Protein 4ONI (pdb70)

Organism: Homo sapiens (NCBI:txid9606)

Sequence (509 aa):
ASSIPHLILELLKCEPDEPQVQAKIMAYLQQEQANRSKHEKLSTFGLMCKMADQTLFSIVEWARSSIFFRELKVDDQMKLLQNCWSELLILDHIIYRQVVHGKEGSIFLVTGQQVDYSIIASQAGATLNNNLMSSHAQELLVAKLRSLLQFDQREFVVCLKFLVLFSLDVKNLENFQLVEGVQEQVNAALLDYTMMCCNYPQQTEKFGQLLLLRLPEIRAIISMMQAEEEYLYYKHLNGDVPYNNLLIEMLHAKGAASRPAILYALLSSSSIPHLILELLKCEPDEPQVQAKIMAYLQQEQANRSKHEKLSTFGLMCKMMADQTLFSIVEWARSSIFFRELKVDDDQMKLLQNCWSELLIILDHIYRQVVHGKEGSIFLVTGQQVDYSIIASSQAGATLNNLMSHHAQELVAKLRSSLQQFDQREFVCLKFLVLFSLDVKNLENFQLVEGVQEQVNAALLDDYTMCCNYPQQTEKFGQQLLLRLPEIRAISSMMQAEEYLLYYKHLNGDVPYNNLLIEMLHAKRAPAILYALLSS

Radius of gyration: 27.37 Å; Cα contacts (8 Å, |Δi|>4): 544; chains: 4; bounding box: 70×50×74 Å

Nearest PDB structures (foldseek):
  4dos-assembly1_A  TM=9.865E-01  e=2.321E-31  Homo sapiens
  6oqx-assembly1_A  TM=9.767E-01  e=6.846E-31  Homo sapiens
  5l11-assembly1_A  TM=9.770E-01  e=1.204E-30  Homo sapiens
  3plz-assembly2_B  TM=9.689E-01  e=1.323E-30  Homo sapiens
  1yok-assembly1_A  TM=9.776E-01  e=9.995E-30  Homo sapiens

GO terms:
  GO:0005515 protein binding (F, IPI)
  GO:1990837 sequence-specific double-stranded DNA binding (F, IDA)
  GO:0004879 nuclear receptor activity (F, IDA)
  GO:0005543 phospholipid binding (F, IDA)
  GO:0005634 nucleus (C, IDA)
  GO:0003677 DNA binding (F, IDA)
  GO:0003700 DNA-binding transcription factor activity (F, IDA)
  GO:0045944 positive regulation of transcription by RNA polymerase II (P, IDA)
  GO:0006338 chromatin remodeling (P, IDA)
  GO:0006355 regulation of DNA-templated transcription (P, IDA)
  GO:0008206 bile acid metabolic process (P, IDA)
  GO:0005694 chromosome (C, EXP)
  GO:0000981 DNA-binding transcription factor activity, RNA polymerase II-specific (F, TAS)
  GO:0005654 nucleoplasm (C, TAS)
  GO:0005737 cytoplasm (C, IDA)
  GO:0000976 transcription cis-regulatory region binding (F, IDA)
  GO:0045070 positive regulation of viral genome replication (P, IDA)
  GO:0045893 positive regulation of DNA-templated transcription (P, IDA)
  GO:0043565 sequence-specific DNA binding (F, IDA)
  GO:0004879 nuclear receptor activity (F, TAS)

CATH classification: 1.10.565.10

Secondary structure (DSSP, 8-state):
--EEHHHHHHHTT---HHHHHHHHHHHHHHHHHTS-TTTPPPHHHHHHHHHHHHHHHHHHHHHHSTTGGGS-HHHHHHHHHHHHHHHHHHHHHHHHHHH--TTEEE-TTS-EEEHHHHHHHS-HHHHHHHHHHHHHHHHHHHHT--HHHHHHHHHHHHS-TT--S-S-HHHHHHHHHHHHHHHHHHHHHH-TTSTTHHHHHHTTHHHHHHHHHHHHHHHHHHHHTT-S--SSHHHHHHHH-/---HHHHHHHTTPPPHHHHHHHHHHHHHHHHHTS-TTSPPPHHHHHHHHHHHHHHHHHHHHHT-HHHHTS-HHHHHHHHHHHHHHHHHHHHHHHHHHH--TTEEE-TTS-EEEHHHHHHHS-HHHHHHHHHHHHHHHHHHHHT--HHHHHHHHHHHHS-TT--S-TTHHHHHHHHHHHHHHHHHHHHHH-TTSTTHHHHHHTHHHHHHHHHHHHHHHHHHHHHTT-S--SSHHHHHHT-EE-/-GGGS-HHHHHHHH--/-HHHHHHHH-

Structure (mmCIF, N/CA/C/O backbone):
data_4ONI
#
_entry.id   4ONI
#
_cell.length_a   63.867
_cell.length_b   59.856
_cell.length_c   73.940
_cell.angle_alpha   90.000
_cell.angle_beta   93.860
_cell.angle_gamma   90.000
#
_symmetry.space_group_name_H-M   'P 1 21 1'
#
loop_
_entity.id
_entity.type
_entity.pdbx_description
1 polymer 'Nuclear receptor subfamily 5 group A member 2'
2 polymer 'Nuclear receptor subfamily 0 group B member 2'
3 non-polymer L-ALPHA-PHOSPHATIDYL-BETA-OLEOYL-GAMMA-PALMITOYL-PHOSPHATIDYLETHANOLAMINE
4 non-polymer GLYCEROL
5 non-polymer '(2S)-3-{[{[(2S)-2,3-DIHYDROXYPROPYL]OXY}(HYDROXY)PHOSPHORYL]OXY}-2-[(6E)-HEXADEC-6-ENOYLOXY]PROPYL (8E)-OCTADEC-8-ENOATE'
6 non-polymer 'TETRAETHYLENE GLYCOL'
7 water water
#
loop_
_atom_site.group_PDB
_atom_site.id
_atom_site.type_symbol
_atom_site.label_atom_id
_atom_site.label_alt_id
_atom_site.label_comp_id
_atom_site.label_asym_id
_atom_site.label_entity_id
_atom_site.label_seq_id
_atom_site.pdbx_PDB_ins_code
_atom_site.Cartn_x
_atom_site.Cartn_y
_atom_site.Cartn_z
_atom_site.occupancy
_atom_site.B_iso_or_equiv
_atom_site.auth_seq_id
_atom_site.auth_comp_id
_atom_site.auth_asym_id
_atom_site.auth_atom_id
_atom_site.pdbx_PDB_model_num
ATOM 1 N N . ALA A 1 11 ? -0.068 -6.127 31.368 1.00 27.97 299 ALA A N 1
ATOM 2 C CA . ALA A 1 11 ? 1.054 -6.942 31.978 1.00 25.05 299 ALA A CA 1
ATOM 3 C C . ALA A 1 11 ? 0.896 -7.002 33.482 1.00 23.91 299 ALA A C 1
ATOM 4 O O . ALA A 1 11 ? 0.688 -5.905 34.109 1.00 23.09 299 ALA A O 1
ATOM 6 N N A SER A 1 12 ? 0.880 -8.220 34.065 0.50 20.36 300 SER A N 1
ATOM 7 N N B SER A 1 12 ? 1.000 -8.240 34.033 0.50 20.33 300 SER A N 1
ATOM 8 C CA A SER A 1 12 ? 1.164 -8.353 35.483 0.50 17.17 300 SER A CA 1
ATOM 9 C CA B SER A 1 12 ? 1.218 -8.538 35.458 0.50 16.96 300 SER A CA 1
ATOM 10 C C A SER A 1 12 ? 2.671 -8.123 35.620 0.50 15.37 300 SER A C 1
ATOM 11 C C B SER A 1 12 ? 2.714 -8.394 35.862 0.50 14.94 300 SER A C 1
ATOM 12 O O A SER A 1 12 ? 3.454 -8.576 34.781 0.50 14.23 300 SER A O 1
ATOM 13 O O B SER A 1 12 ? 3.537 -9.281 35.533 0.50 12.67 300 SER A O 1
A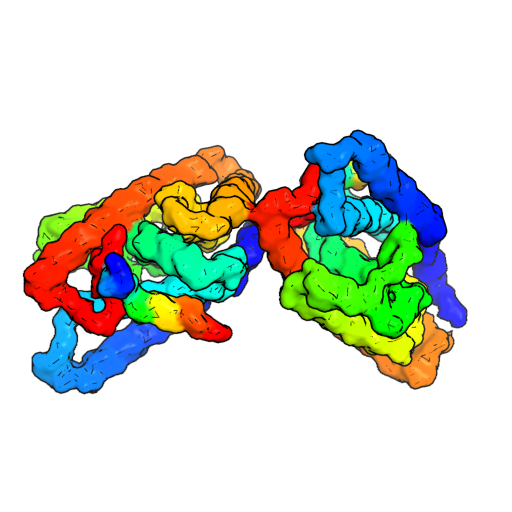TOM 18 N N . ILE A 1 13 ? 3.054 -7.344 36.615 1.00 13.07 301 ILE A N 1
ATOM 19 C CA . ILE A 1 13 ? 4.450 -6.991 36.822 1.00 11.88 301 ILE A CA 1
ATOM 20 C C . ILE A 1 13 ? 4.902 -7.237 38.271 1.00 11.23 301 ILE A C 1
ATOM 21 O O . ILE A 1 13 ? 4.377 -6.610 39.212 1.00 9.40 301 ILE A O 1
ATOM 26 N N . PRO A 1 14 ? 5.974 -8.073 38.467 1.00 10.06 302 PRO A N 1
ATOM 27 C CA . PRO A 1 14 ? 6.554 -8.189 39.763 1.00 9.94 302 PRO A CA 1
ATOM 28 C C . PRO A 1 14 ? 6.868 -6.850 40.351 1.00 9.73 302 PRO A C 1
ATOM 29 O O . PRO A 1 14 ? 7.356 -5.933 39.663 1.00 10.13 302 PRO A O 1
ATOM 33 N N . HIS A 1 15 ? 6.625 -6.692 41.646 1.00 8.73 303 HIS A N 1
ATOM 34 C CA . HIS A 1 15 ? 6.887 -5.467 42.257 1.00 9.52 303 HIS A CA 1
ATOM 35 C C . HIS A 1 15 ? 8.369 -5.010 42.162 1.00 8.57 303 HIS A C 1
ATOM 36 O O . HIS A 1 15 ? 8.625 -3.828 42.069 1.00 7.90 303 HIS A O 1
ATOM 43 N N . LEU A 1 16 ? 9.290 -5.954 42.224 1.00 8.32 304 LEU A N 1
ATOM 44 C CA . LEU A 1 16 ? 10.698 -5.608 41.999 1.00 8.83 304 LEU A CA 1
ATOM 45 C C . LEU A 1 16 ? 10.912 -4.913 40.665 1.00 8.66 304 LEU A C 1
ATOM 46 O O . LEU A 1 16 ? 11.681 -3.933 40.572 1.00 9.49 304 LEU A O 1
ATOM 51 N N . ILE A 1 17 ? 10.255 -5.395 39.589 1.00 8.41 305 ILE A N 1
ATOM 52 C CA . ILE A 1 17 ? 10.423 -4.808 38.296 1.00 9.07 305 ILE A CA 1
ATOM 53 C C . ILE A 1 17 ? 9.799 -3.425 38.237 1.00 10.09 305 ILE A C 1
ATOM 54 O O . ILE A 1 17 ? 10.331 -2.477 37.600 1.00 9.00 305 ILE A O 1
ATOM 59 N N . LEU A 1 18 ? 8.668 -3.230 38.910 1.00 9.95 306 LEU A N 1
ATOM 60 C CA . LEU A 1 18 ? 8.191 -1.880 39.087 1.00 10.80 306 LEU A CA 1
ATOM 61 C C . LEU A 1 18 ? 9.198 -0.919 39.728 1.00 11.10 306 LEU A C 1
ATOM 62 O O . LEU A 1 18 ? 9.279 0.282 39.307 1.00 11.49 306 LEU A O 1
ATOM 67 N N . GLU A 1 19 ? 9.968 -1.354 40.704 1.00 11.11 307 GLU A N 1
ATOM 68 C CA . GLU A 1 19 ? 11.025 -0.574 41.316 1.00 12.26 307 GLU A CA 1
ATOM 69 C C . GLU A 1 19 ? 12.121 -0.257 40.256 1.00 11.23 307 GLU A C 1
ATOM 70 O O . GLU A 1 19 ? 12.591 0.863 40.157 1.00 12.01 307 GLU A O 1
ATOM 76 N N . LEU A 1 20 ? 12.475 -1.264 39.483 1.00 10.41 308 LEU A N 1
ATOM 77 C CA . LEU A 1 20 ? 13.480 -1.065 38.456 1.00 10.92 308 LEU A CA 1
ATOM 78 C C . LEU A 1 20 ? 13.025 -0.074 37.438 1.00 10.51 308 LEU A C 1
ATOM 79 O O . LEU A 1 20 ? 13.836 0.660 36.929 1.00 12.90 308 LEU A O 1
ATOM 84 N N . LEU A 1 21 ? 11.741 -0.024 37.106 1.00 9.87 309 LEU A N 1
ATOM 85 C CA . LEU A 1 21 ? 11.260 0.780 36.025 1.00 11.88 309 LEU A CA 1
ATOM 86 C C . LEU A 1 21 ? 11.243 2.279 36.381 1.00 14.21 309 LEU A C 1
ATOM 87 O O . LEU A 1 21 ? 11.140 3.130 35.513 1.00 13.45 309 LEU A O 1
ATOM 92 N N . LYS A 1 22 ? 11.279 2.568 37.681 1.00 17.99 310 LYS A N 1
ATOM 93 C CA . LYS A 1 22 ? 11.119 3.945 38.198 1.00 19.46 310 LYS A CA 1
ATOM 94 C C . LYS A 1 22 ? 12.163 4.884 37.736 1.00 20.77 310 LYS A C 1
ATOM 95 O O . LYS A 1 22 ? 11.905 6.093 37.779 1.00 17.07 310 LYS A O 1
ATOM 101 N N . CYS A 1 23 ? 13.371 4.424 37.364 1.00 22.99 311 CYS A N 1
ATOM 102 C CA . CYS A 1 23 ? 14.327 5.375 36.725 1.00 25.42 311 CYS A CA 1
ATOM 103 C C . CYS A 1 23 ? 14.472 5.336 35.262 1.00 25.85 311 CYS A C 1
ATOM 104 O O . CYS A 1 23 ? 15.484 5.811 34.739 1.00 26.43 311 CYS A O 1
ATOM 107 N N . GLU A 1 24 ? 13.488 4.820 34.567 1.00 17.87 312 GLU A N 1
ATOM 108 C CA . GLU A 1 24 ? 13.525 4.902 33.144 1.00 16.90 312 GLU A CA 1
ATOM 109 C C . GLU A 1 24 ? 13.240 6.351 32.703 1.00 20.51 312 GLU A C 1
ATOM 110 O O . GLU A 1 24 ? 12.340 6.976 33.252 1.00 18.89 312 GLU A O 1
ATOM 116 N N . PRO A 1 25 ? 13.943 6.835 31.665 1.00 23.41 313 PRO A N 1
ATOM 117 C CA . PRO A 1 25 ? 13.689 8.164 31.082 1.00 24.46 313 PRO A CA 1
ATOM 118 C C . PRO A 1 25 ? 12.490 8.193 30.145 1.00 25.96 313 PRO A C 1
ATOM 119 O O . PRO A 1 25 ? 12.038 7.161 29.693 1.00 27.84 313 PRO A O 1
ATOM 123 N N . ASP A 1 26 ? 12.020 9.369 29.799 1.00 20.81 314 ASP A N 1
ATOM 124 C CA . ASP A 1 26 ? 11.037 9.543 28.725 1.00 20.68 314 ASP A CA 1
ATOM 125 C C . ASP A 1 26 ? 11.946 9.475 27.527 1.00 20.48 314 ASP A C 1
ATOM 126 O O . ASP A 1 26 ? 12.735 10.411 27.252 1.00 18.05 314 ASP A O 1
ATOM 131 N N . GLU A 1 27 ? 11.838 8.354 26.789 1.00 19.77 315 GLU A N 1
ATOM 132 C CA . GLU A 1 27 ? 12.719 8.085 25.663 1.00 18.21 315 GLU A CA 1
ATOM 133 C C . GLU A 1 27 ? 12.661 9.109 24.547 1.00 16.35 315 GLU A C 1
ATOM 134 O O . GLU A 1 27 ? 13.699 9.523 24.072 1.00 14.61 315 GLU A O 1
ATOM 140 N N . PRO A 1 28 ? 11.463 9.473 24.063 1.00 16.16 316 PRO A N 1
ATOM 141 C CA . PRO A 1 28 ? 11.475 10.466 23.026 1.00 15.84 316 PRO A CA 1
ATOM 142 C C . PRO A 1 28 ? 12.001 11.853 23.486 1.00 13.17 316 PRO A C 1
ATOM 143 O O . PRO A 1 28 ? 12.573 12.544 22.708 1.00 13.12 316 PRO A O 1
ATOM 147 N N . GLN A 1 29 ? 11.916 12.184 24.753 1.00 12.74 317 GLN A N 1
ATOM 148 C CA . GLN A 1 29 ? 12.454 13.448 25.263 1.00 12.29 317 GLN A CA 1
ATOM 149 C C . GLN A 1 29 ? 13.981 13.410 25.220 1.00 13.70 317 GLN A C 1
ATOM 150 O O . GLN A 1 29 ? 14.673 14.328 24.794 1.00 12.08 317 GLN A O 1
ATOM 156 N N 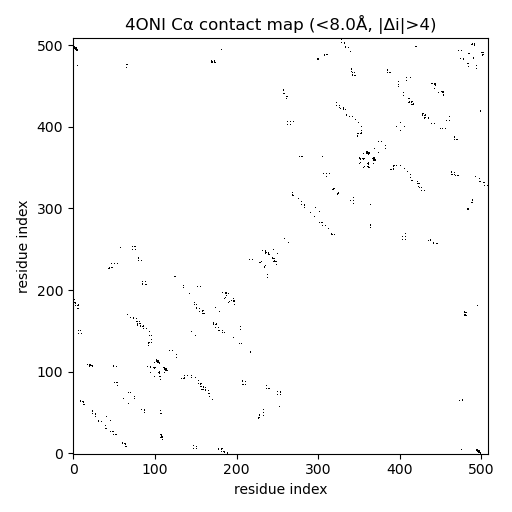. VAL A 1 30 ? 14.526 12.315 25.686 1.00 13.68 318 VAL A N 1
ATOM 157 C CA . VAL A 1 30 ? 15.973 12.141 25.614 1.00 14.98 318 VAL A CA 1
ATOM 158 C C . VAL A 1 30 ? 16.511 12.139 24.173 1.00 13.57 318 VAL A C 1
ATOM 159 O O . VAL A 1 30 ? 17.573 12.719 23.882 1.00 12.66 318 VAL A O 1
ATOM 163 N N . GLN A 1 31 ? 15.792 11.514 23.263 1.00 12.48 319 GLN A N 1
ATOM 164 C CA . GLN A 1 31 ? 16.182 11.522 21.864 1.00 12.57 319 GLN A CA 1
ATOM 165 C C . GLN A 1 31 ? 16.268 12.976 21.335 1.00 11.72 319 GLN A C 1
ATOM 166 O O . GLN A 1 31 ? 17.223 13.358 20.678 1.00 9.12 319 GLN A O 1
ATOM 172 N N . ALA A 1 32 ? 15.221 13.730 21.639 1.00 10.66 320 ALA A N 1
ATOM 173 C CA . ALA A 1 32 ? 15.159 15.117 21.233 1.00 11.16 320 ALA A CA 1
ATOM 174 C C . ALA A 1 32 ? 16.244 15.977 21.914 1.00 10.70 320 ALA A C 1
ATOM 175 O O . ALA A 1 32 ? 16.825 16.876 21.305 1.00 12.22 320 ALA A O 1
ATOM 177 N N . LYS A 1 33 ? 16.514 15.739 23.158 1.00 11.13 321 LYS A N 1
ATOM 178 C CA . LYS A 1 33 ? 17.569 16.500 23.853 1.00 12.26 321 LYS A CA 1
ATOM 179 C C . LYS A 1 33 ? 18.958 16.249 23.224 1.00 11.11 321 LYS A C 1
ATOM 180 O O . LYS A 1 33 ? 19.771 17.189 23.007 1.00 10.15 321 LYS A O 1
ATOM 186 N N . ILE A 1 34 ? 19.219 14.987 22.894 1.00 9.57 322 ILE A N 1
ATOM 187 C CA . ILE A 1 34 ? 20.471 14.670 22.242 1.00 10.15 322 ILE A CA 1
ATOM 188 C C . ILE A 1 34 ? 20.613 15.280 20.813 1.00 10.62 322 ILE A C 1
ATOM 189 O O . ILE A 1 34 ? 21.712 15.775 20.425 1.00 9.80 322 ILE A O 1
ATOM 194 N N . MET A 1 35 ? 19.529 15.262 20.049 1.00 9.94 323 MET A N 1
ATOM 195 C CA . MET A 1 35 ? 19.464 15.806 18.723 1.00 10.86 323 MET A CA 1
ATOM 196 C C . MET A 1 35 ? 19.711 17.304 18.864 1.00 10.84 323 MET A C 1
ATOM 197 O O . MET A 1 35 ? 20.525 17.858 18.112 1.00 9.98 323 MET A O 1
ATOM 202 N N . ALA A 1 36 ? 19.047 17.933 19.820 1.00 11.93 324 ALA A N 1
ATOM 203 C CA . ALA A 1 36 ? 19.209 19.409 20.043 1.00 13.63 324 ALA A CA 1
ATOM 204 C C . ALA A 1 36 ? 20.681 19.736 20.434 1.00 13.97 324 ALA A C 1
ATOM 205 O O . ALA A 1 36 ? 21.282 20.713 19.967 1.00 13.32 324 ALA A O 1
ATOM 207 N N . TYR A 1 37 ? 21.273 18.873 21.234 1.00 14.12 325 TYR A N 1
ATOM 208 C CA . TYR A 1 37 ? 22.683 19.018 21.627 1.00 15.38 325 TYR A CA 1
ATOM 209 C C . TYR A 1 37 ? 23.609 18.988 20.420 1.00 14.59 325 TYR A C 1
ATOM 210 O O . TYR A 1 37 ? 24.496 19.877 20.298 1.00 13.63 325 TYR A O 1
ATOM 219 N N . LEU A 1 38 ? 23.458 17.990 19.569 1.00 13.35 326 LEU A N 1
ATOM 220 C CA . LEU A 1 38 ? 24.291 17.858 18.398 1.00 14.38 326 LEU A CA 1
ATOM 221 C C . LEU A 1 38 ? 24.073 19.033 17.442 1.00 14.32 326 LEU A C 1
ATOM 222 O O . LEU A 1 38 ? 25.038 19.532 16.856 1.00 14.05 326 LEU A O 1
ATOM 227 N N . GLN A 1 39 ? 22.834 19.493 17.307 1.00 13.33 327 GLN A N 1
ATOM 228 C CA . GLN A 1 39 ? 22.558 20.642 16.437 1.00 15.38 327 GLN A CA 1
ATOM 229 C C . GLN A 1 39 ? 23.254 21.902 16.987 1.00 15.73 327 GLN A C 1
ATOM 230 O O . GLN A 1 39 ? 23.843 22.646 16.252 1.00 16.77 327 GLN A O 1
ATOM 236 N N . GLN A 1 40 ? 23.222 22.104 18.275 1.00 15.66 328 GLN A N 1
ATOM 237 C CA . GLN A 1 40 ? 23.922 23.225 18.956 1.00 18.73 328 GLN A CA 1
ATOM 238 C C . GLN A 1 40 ? 25.488 23.102 18.788 1.00 18.80 328 GLN A C 1
ATOM 239 O O . GLN A 1 40 ? 26.156 24.102 18.538 1.00 21.04 328 GLN A O 1
ATOM 245 N N . GLU A 1 41 ? 26.024 21.889 18.904 1.00 19.30 329 GLU A N 1
ATOM 246 C CA . GLU A 1 41 ? 27.455 21.644 18.663 1.00 21.03 329 GLU A CA 1
ATOM 247 C C . GLU A 1 41 ? 27.811 22.113 17.279 1.00 19.48 329 GLU A C 1
ATOM 248 O O . GLU A 1 41 ? 28.849 22.770 17.088 1.00 19.76 329 GLU A O 1
ATOM 254 N N . GLN A 1 42 ? 27.016 21.702 16.281 1.00 16.97 330 GLN A N 1
ATOM 255 C CA . GLN A 1 42 ? 27.335 22.079 14.907 1.00 19.23 330 GLN A CA 1
ATOM 256 C C . GLN A 1 42 ? 27.120 23.589 14.664 1.00 21.02 330 GLN A C 1
ATOM 257 O O . GLN A 1 42 ? 27.923 24.257 13.962 1.00 19.04 330 GLN A O 1
ATOM 263 N N . ALA A 1 43 ? 26.049 24.123 15.225 1.00 20.49 331 ALA A N 1
ATOM 264 C CA . ALA A 1 43 ? 25.877 25.568 15.149 1.00 22.62 331 ALA A CA 1
ATOM 265 C C . ALA A 1 43 ? 26.973 26.392 15.832 1.00 21.36 331 ALA A C 1
ATOM 266 O O . ALA A 1 43 ? 27.157 27.514 15.468 1.00 25.15 331 ALA A O 1
ATOM 268 N N . ASN A 1 44 ? 27.628 25.909 16.879 1.00 21.29 332 ASN A N 1
ATOM 269 C CA . ASN A 1 44 ? 28.675 26.661 17.513 1.00 22.64 332 ASN A CA 1
ATOM 270 C C . ASN A 1 44 ? 29.893 26.733 16.565 1.00 23.01 332 ASN A C 1
ATOM 271 O O . ASN A 1 44 ? 30.820 27.436 16.901 1.00 23.50 332 ASN A O 1
ATOM 276 N N . ARG A 1 45 ? 29.897 25.960 15.471 1.00 20.10 333 ARG A N 1
ATOM 277 C CA . ARG A 1 45 ? 31.096 25.741 14.646 1.00 20.78 333 ARG A CA 1
ATOM 278 C C . ARG A 1 45 ? 30.945 26.481 13.322 1.00 22.24 333 ARG A C 1
ATOM 279 O O . ARG A 1 45 ? 29.851 26.563 12.770 1.00 23.79 333 ARG A O 1
ATOM 287 N N . SER A 1 46 ? 32.022 27.101 12.850 1.00 22.83 334 SER A N 1
ATOM 288 C CA . SER A 1 46 ? 31.998 27.703 11.534 1.00 24.48 334 SER A CA 1
ATOM 289 C C . SER A 1 46 ? 31.815 26.662 10.436 1.00 28.95 334 SER A C 1
ATOM 290 O O . SER A 1 46 ? 32.032 25.417 10.583 1.00 26.54 334 SER A O 1
ATOM 293 N N . LYS A 1 47 ? 31.355 27.233 9.332 1.00 34.92 335 LYS A N 1
ATOM 294 C CA . LYS A 1 47 ? 31.058 26.580 8.086 1.00 38.88 335 LYS A CA 1
ATOM 295 C C . LYS A 1 47 ? 32.114 25.548 7.804 1.00 35.00 335 LYS A C 1
ATOM 296 O O . LYS A 1 47 ? 31.798 24.460 7.343 1.00 38.23 335 LYS A O 1
ATOM 302 N N . HIS A 1 48 ? 33.359 25.834 8.158 1.00 34.21 336 HIS A N 1
ATOM 303 C CA . HIS A 1 48 ? 34.445 24.947 7.807 1.00 36.36 336 HIS A CA 1
ATOM 304 C C . HIS A 1 48 ? 35.003 24.030 8.922 1.00 34.46 336 HIS A C 1
ATOM 305 O O . HIS A 1 48 ? 35.751 23.067 8.590 1.00 35.68 336 HIS A O 1
ATOM 312 N N . GLU A 1 49 ? 34.614 24.268 10.190 1.00 26.74 337 GLU A N 1
ATOM 313 C CA . GLU A 1 49 ? 35.097 23.509 11.383 1.00 25.63 337 GLU A CA 1
ATOM 314 C C . GLU A 1 49 ? 34.063 22.543 11.977 1.00 23.46 337 GLU A C 1
ATOM 315 O O . GLU A 1 49 ? 34.197 22.056 13.086 1.00 21.18 337 GLU A O 1
ATOM 321 N N . LYS A 1 50 ? 33.044 22.291 11.198 1.00 26.41 338 LYS A N 1
ATOM 322 C CA . LYS A 1 50 ? 31.957 21.428 11.556 1.00 27.30 338 LYS A CA 1
ATOM 323 C C . LYS A 1 50 ? 32.561 20.050 11.869 1.00 24.63 338 LYS A C 1
ATOM 324 O O . LYS A 1 50 ? 33.590 19.647 11.350 1.00 22.77 338 LYS A O 1
ATOM 330 N N . LEU A 1 51 ? 31.926 19.325 12.757 1.00 22.12 339 LEU A N 1
ATOM 331 C CA . LEU A 1 51 ? 32.421 17.989 12.999 1.00 21.03 339 LEU A CA 1
ATOM 332 C C . LEU A 1 51 ? 32.099 17.096 11.793 1.00 20.33 339 LEU A C 1
ATOM 333 O O . LEU A 1 51 ? 31.069 17.258 11.191 1.00 19.64 339 LEU A O 1
ATOM 338 N N . SER A 1 52 ? 32.959 16.122 11.551 1.00 19.03 340 SER A N 1
ATOM 339 C CA . SER A 1 52 ? 32.702 15.034 10.652 1.00 20.22 340 SER A CA 1
ATOM 340 C C . SER A 1 52 ? 31.547 14.169 11.096 1.00 19.74 340 SER A C 1
ATOM 341 O O . SER A 1 52 ? 31.131 14.200 12.261 1.00 17.81 340 SER A O 1
ATOM 344 N N . THR A 1 53 ? 31.049 13.367 10.164 1.00 19.57 341 THR A N 1
ATOM 345 C CA . THR A 1 53 ? 30.022 12.400 10.513 1.00 19.54 341 THR A CA 1
ATOM 346 C C . THR A 1 53 ? 30.496 11.512 11.646 1.00 17.09 341 THR A C 1
ATOM 347 O O . THR A 1 53 ? 29.753 11.300 12.613 1.00 15.08 341 THR A O 1
ATOM 351 N N . PHE A 1 54 ? 31.705 11.002 11.534 1.00 15.15 342 PHE A N 1
ATOM 352 C CA . PHE A 1 54 ? 32.198 10.055 12.507 1.00 15.84 342 PHE A CA 1
ATOM 353 C C . PHE A 1 54 ? 32.299 10.767 13.863 1.00 16.59 342 PHE A C 1
ATOM 354 O O . PHE A 1 54 ? 31.991 10.207 14.915 1.00 15.51 342 PHE A O 1
ATOM 362 N N . GLY A 1 55 ? 32.768 12.020 13.851 1.00 14.08 343 GLY A N 1
ATOM 363 C CA . GLY A 1 55 ? 32.926 12.763 15.138 1.00 14.45 343 GLY A CA 1
ATOM 364 C C . GLY A 1 55 ? 31.531 13.024 15.749 1.00 15.05 343 GLY A C 1
ATOM 365 O O . GLY A 1 55 ? 31.334 12.863 16.965 1.00 13.50 343 GLY A O 1
ATOM 366 N N . LEU A 1 56 ? 30.556 13.346 14.924 1.00 14.12 344 LEU A N 1
ATOM 367 C CA . LEU A 1 56 ? 29.207 13.599 15.405 1.00 14.88 344 LEU A CA 1
ATOM 368 C C . LEU A 1 56 ? 28.626 12.323 16.025 1.00 13.74 344 LEU A C 1
ATOM 369 O O . LEU A 1 56 ? 27.932 12.379 17.034 1.00 12.18 344 LEU A O 1
ATOM 374 N N . MET A 1 57 ? 28.869 11.199 15.384 1.00 13.82 345 MET A N 1
ATOM 375 C CA . MET A 1 57 ? 28.363 9.945 15.887 1.00 15.45 345 MET A CA 1
ATOM 376 C C . MET A 1 57 ? 29.044 9.586 17.212 1.00 14.24 345 MET A C 1
ATOM 377 O O . MET A 1 57 ? 28.397 9.030 18.107 1.00 13.06 345 MET A O 1
ATOM 382 N N . CYS A 1 58 ? 30.360 9.866 17.329 1.00 13.77 346 CYS A N 1
ATOM 383 C CA . CYS A 1 58 ? 30.995 9.740 18.635 1.00 14.11 346 CYS A CA 1
ATOM 384 C C . CYS A 1 58 ? 30.380 10.632 19.736 1.00 11.88 346 CYS A C 1
ATOM 385 O O . CYS A 1 58 ? 30.279 10.212 20.880 1.00 12.04 346 CYS A O 1
ATOM 388 N N . LYS A 1 59 ? 30.040 11.874 19.442 1.00 10.91 347 LYS A N 1
ATOM 389 C CA . LYS A 1 59 ? 29.482 12.753 20.468 1.00 11.87 347 LYS A CA 1
ATOM 390 C C . LYS A 1 59 ? 28.043 12.297 20.778 1.00 9.96 347 LYS A C 1
ATOM 391 O O . LYS A 1 59 ? 27.603 12.363 21.889 1.00 9.51 347 LYS A O 1
ATOM 397 N N . MET A 1 60 ? 27.385 11.699 19.840 1.00 10.13 348 MET A N 1
ATOM 398 C CA . MET A 1 60 ? 26.041 11.123 20.115 1.00 10.11 348 MET A CA 1
ATOM 399 C C . MET A 1 60 ? 26.167 9.965 21.094 1.00 9.89 348 MET A C 1
ATOM 400 O O . MET A 1 60 ? 25.399 9.872 22.085 1.00 8.20 348 MET A O 1
ATOM 405 N N . ALA A 1 61 ? 27.147 9.080 20.857 1.00 10.22 349 ALA A N 1
ATOM 406 C CA . ALA A 1 61 ? 27.411 7.954 21.808 1.00 10.98 349 ALA A CA 1
ATOM 407 C C . ALA A 1 61 ? 27.845 8.505 23.182 1.00 11.33 349 ALA A C 1
ATOM 408 O O . ALA A 1 61 ? 27.415 8.018 24.243 1.00 12.18 349 ALA A O 1
ATOM 410 N N . ASP A 1 62 ? 28.658 9.555 23.203 1.00 11.44 350 ASP A N 1
ATOM 411 C CA . ASP A 1 62 ? 29.053 10.244 24.429 1.00 11.22 350 ASP A CA 1
ATOM 412 C C . ASP A 1 62 ? 27.840 10.717 25.232 1.00 10.18 350 ASP A C 1
ATOM 413 O O . ASP A 1 62 ? 27.688 10.455 26.462 1.00 7.92 350 ASP A O 1
ATOM 418 N N . GLN A 1 63 ? 26.967 11.433 24.564 1.00 9.75 351 GLN A N 1
ATOM 419 C CA . GLN A 1 63 ? 25.751 11.916 25.229 1.00 10.23 351 GLN A CA 1
ATOM 420 C C . GLN A 1 63 ? 24.860 10.774 25.745 1.00 8.47 351 GLN A C 1
ATOM 421 O O . GLN A 1 63 ? 24.199 10.910 26.784 1.00 7.84 351 GLN A O 1
ATOM 427 N N . THR A 1 64 ? 24.773 9.722 24.983 1.00 8.26 352 THR A N 1
ATOM 428 C CA . THR A 1 64 ? 24.035 8.492 25.395 1.00 8.83 352 THR A CA 1
ATOM 429 C C . THR A 1 64 ? 24.657 7.959 26.671 1.00 9.07 352 THR A C 1
ATOM 430 O O . THR A 1 64 ? 23.983 7.606 27.603 1.00 9.22 352 THR A O 1
ATOM 434 N N . LEU A 1 65 ? 25.976 7.857 26.719 1.00 9.16 353 LEU A N 1
ATOM 435 C CA . LEU A 1 65 ? 26.662 7.393 27.917 1.00 9.66 353 LEU A CA 1
ATOM 436 C C . LEU A 1 65 ? 26.363 8.295 29.117 1.00 8.81 353 LEU A C 1
ATOM 437 O O . LEU A 1 65 ? 26.091 7.815 30.174 1.00 8.18 353 LEU A O 1
ATOM 442 N N . PHE A 1 66 ? 26.313 9.626 28.954 1.00 8.24 354 PHE A N 1
ATOM 443 C CA . PHE A 1 66 ? 25.917 10.484 30.049 1.00 8.81 354 PHE A CA 1
ATOM 444 C C . PHE A 1 66 ? 24.568 10.126 30.576 1.00 9.08 354 PHE A C 1
ATOM 445 O O . PHE A 1 66 ? 24.345 10.141 31.771 1.00 8.76 354 PHE A O 1
ATOM 453 N N . SER A 1 67 ? 23.668 9.841 29.673 1.00 9.34 355 SER A N 1
ATOM 454 C CA . SER A 1 67 ? 22.300 9.518 30.039 1.00 10.93 355 SER A CA 1
ATOM 455 C C . SER A 1 67 ? 22.250 8.158 30.765 1.00 10.07 355 SER A C 1
ATOM 456 O O . SER A 1 67 ? 21.502 7.997 31.754 1.00 9.64 355 SER A O 1
ATOM 459 N N . ILE A 1 68 ? 23.050 7.226 30.276 1.00 10.05 356 ILE A N 1
ATOM 460 C CA . ILE A 1 68 ? 23.245 5.940 31.024 1.00 10.55 356 ILE A CA 1
ATOM 461 C C . ILE A 1 68 ? 23.805 6.087 32.464 1.00 9.67 356 ILE A C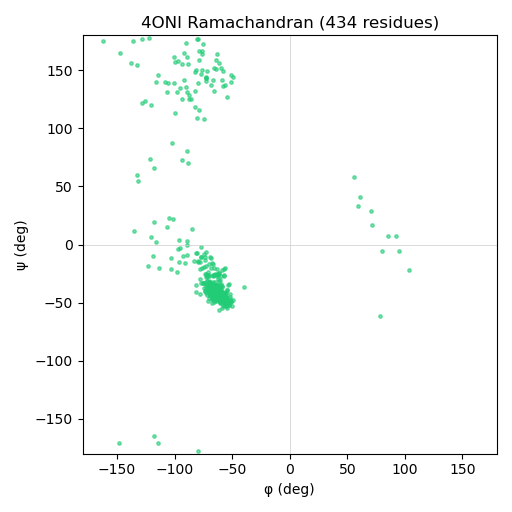 1
ATOM 462 O O . ILE A 1 68 ? 23.304 5.466 33.398 1.00 9.02 356 ILE A O 1
ATOM 467 N N . VAL A 1 69 ? 24.863 6.887 32.624 1.00 10.20 357 VAL A N 1
ATOM 468 C CA . VAL A 1 69 ? 25.408 7.155 33.914 1.00 10.60 357 VAL A CA 1
ATOM 469 C C . VAL A 1 69 ? 24.344 7.808 34.804 1.00 11.31 357 VAL A C 1
ATOM 470 O O . VAL A 1 69 ? 24.177 7.393 35.927 1.00 11.05 357 VAL A O 1
ATOM 474 N N . GLU A 1 70 ? 23.573 8.766 34.270 1.00 12.82 358 GLU A N 1
ATOM 475 C CA . GLU A 1 70 ? 22.500 9.402 35.076 1.00 16.43 358 GLU A CA 1
ATOM 476 C C . GLU A 1 70 ? 21.453 8.362 35.475 1.00 14.25 358 GLU A C 1
ATOM 477 O O . GLU A 1 70 ? 20.982 8.374 36.620 1.00 12.81 358 GLU A O 1
ATOM 483 N N . TRP A 1 71 ? 21.069 7.500 34.551 1.00 11.91 359 TRP A N 1
ATOM 484 C CA . TRP A 1 71 ? 20.216 6.371 34.893 1.00 11.30 359 TRP A CA 1
ATOM 485 C C . TRP A 1 71 ? 20.757 5.526 36.057 1.00 11.27 359 TRP A C 1
ATOM 486 O O . TRP A 1 71 ? 20.051 5.293 37.022 1.00 10.33 359 TRP A O 1
ATOM 497 N N . ALA A 1 72 ? 22.015 5.083 35.978 1.00 9.75 360 ALA A N 1
ATOM 498 C CA . ALA A 1 72 ? 22.557 4.148 36.971 1.00 9.86 360 ALA A CA 1
ATOM 499 C C . ALA A 1 72 ? 22.634 4.892 38.319 1.00 11.27 360 ALA A C 1
ATOM 500 O O . ALA A 1 72 ? 22.253 4.373 39.340 1.00 11.27 360 ALA A O 1
ATOM 502 N N . ARG A 1 73 ? 23.130 6.137 38.325 1.00 13.00 361 ARG A N 1
ATOM 503 C CA . ARG A 1 73 ? 23.453 6.804 39.616 1.00 14.47 361 ARG A CA 1
ATOM 504 C C . ARG A 1 73 ? 22.238 7.067 40.443 1.00 13.31 361 ARG A C 1
ATOM 505 O O . ARG A 1 73 ? 22.317 7.167 41.704 1.00 14.26 361 ARG A O 1
ATOM 513 N N . SER A 1 74 ? 21.116 7.192 39.781 1.00 13.47 362 SER A N 1
ATOM 514 C CA . SER A 1 74 ? 19.844 7.392 40.407 1.00 15.35 362 SER A CA 1
ATOM 515 C C . SER A 1 74 ? 19.026 6.141 40.698 1.00 14.11 362 SER A C 1
ATOM 516 O O . SER A 1 74 ? 17.984 6.217 41.332 1.00 13.85 362 SER A O 1
ATOM 519 N N . SER A 1 75 ? 19.455 5.004 40.179 1.00 12.33 363 SER A N 1
ATOM 520 C CA . SER A 1 75 ? 18.731 3.744 40.314 1.00 12.84 363 SER A CA 1
ATOM 521 C C . SER A 1 75 ? 18.791 3.170 41.676 1.00 12.03 363 SER A C 1
ATOM 522 O O . SER A 1 75 ? 19.828 3.250 42.368 1.00 11.08 363 SER A O 1
ATOM 525 N N . ILE A 1 76 ? 17.659 2.557 42.047 1.00 12.98 364 ILE A N 1
ATOM 526 C CA . ILE A 1 76 ? 17.585 1.727 43.228 1.00 12.59 364 ILE A CA 1
ATOM 527 C C . ILE A 1 76 ? 18.770 0.730 43.204 1.00 12.13 364 ILE A C 1
ATOM 528 O O . ILE A 1 76 ? 19.206 0.263 42.137 1.00 11.48 364 ILE A O 1
ATOM 533 N N . PHE A 1 77 ? 19.285 0.468 44.396 1.00 11.06 365 PHE A N 1
ATOM 534 C CA . PHE A 1 77 ? 20.399 -0.462 44.662 1.00 10.78 365 PHE A CA 1
ATOM 535 C C . PHE A 1 77 ? 21.736 0.178 44.315 1.00 9.87 365 PHE A C 1
ATOM 536 O O . PHE A 1 77 ? 22.580 0.329 45.180 1.00 9.35 365 PHE A O 1
ATOM 544 N N . PHE A 1 78 ? 21.921 0.537 43.058 1.00 10.10 366 PHE A N 1
ATOM 545 C CA . PHE A 1 78 ? 23.168 1.121 42.596 1.00 8.94 366 PHE A CA 1
ATOM 546 C C . PHE A 1 78 ? 23.522 2.364 43.424 1.00 9.79 366 PHE A C 1
ATOM 547 O O . PHE A 1 78 ? 24.665 2.567 43.833 1.00 8.31 366 PHE A O 1
ATOM 555 N N . ARG A 1 79 ? 22.517 3.161 43.723 1.00 11.75 367 ARG A N 1
ATOM 556 C CA . ARG A 1 79 ? 22.743 4.383 44.445 1.00 13.35 367 ARG A CA 1
ATOM 557 C C . ARG A 1 79 ? 23.175 4.188 45.897 1.00 13.33 367 ARG A C 1
ATOM 558 O O . ARG A 1 79 ? 23.606 5.175 46.528 1.00 14.67 367 ARG A O 1
ATOM 566 N N . GLU A 1 80 ? 23.077 2.971 46.448 1.00 12.75 368 GLU A N 1
ATOM 567 C CA . GLU A 1 80 ? 23.591 2.706 47.757 1.00 13.37 368 GLU A CA 1
ATOM 568 C C . GLU A 1 80 ? 25.077 2.256 47.757 1.00 13.11 368 GLU A C 1
ATOM 569 O O . GLU A 1 80 ? 25.652 2.112 48.805 1.00 12.96 368 GLU A O 1
ATOM 575 N N . LEU A 1 81 ? 25.651 1.996 46.632 1.00 10.56 369 LEU A N 1
ATOM 576 C CA . LEU A 1 81 ? 27.053 1.611 46.592 1.00 9.98 369 LEU A CA 1
ATOM 577 C C . LEU A 1 81 ? 27.968 2.828 46.802 1.00 10.48 369 LEU A C 1
ATOM 578 O O . LEU A 1 81 ? 27.634 3.915 46.341 1.00 8.87 369 LEU A O 1
ATOM 583 N N . LYS A 1 82 ? 29.143 2.607 47.391 1.00 10.84 370 LYS A N 1
ATOM 584 C CA . LYS A 1 82 ? 30.192 3.584 47.416 1.00 11.50 370 LYS A CA 1
ATOM 585 C C . LYS A 1 82 ? 30.611 3.954 46.014 1.00 10.65 370 LYS A C 1
ATOM 586 O O . LYS A 1 82 ? 30.559 3.097 45.100 1.00 7.73 370 LYS A O 1
ATOM 592 N N . VAL A 1 83 ? 31.116 5.198 45.861 1.00 9.24 371 VAL A N 1
ATOM 593 C CA . VAL A 1 83 ? 31.581 5.626 44.562 1.00 10.27 371 VAL A CA 1
ATOM 594 C C . VAL A 1 83 ? 32.561 4.650 43.934 1.00 9.52 371 VAL A C 1
ATOM 595 O O . VAL A 1 83 ? 32.470 4.371 42.727 1.00 8.45 371 VAL A O 1
ATOM 599 N N . ASP A 1 84 ? 33.495 4.114 44.707 1.00 9.93 372 ASP A N 1
ATOM 600 C CA . ASP A 1 84 ? 34.515 3.294 44.071 1.00 10.54 372 ASP A CA 1
ATOM 601 C C . ASP A 1 84 ? 33.929 1.964 43.578 1.00 10.59 372 ASP A C 1
ATOM 602 O O . ASP A 1 84 ? 34.401 1.440 42.561 1.00 10.48 372 ASP A O 1
ATOM 607 N N . ASP A 1 85 ? 32.874 1.489 44.213 1.00 10.07 373 ASP A N 1
ATOM 608 C CA . ASP A 1 85 ? 32.104 0.296 43.669 1.00 9.69 373 ASP A CA 1
ATOM 609 C C . ASP A 1 85 ? 31.335 0.657 42.376 1.00 7.95 373 ASP A C 1
ATOM 610 O O . ASP A 1 85 ? 31.311 -0.083 41.407 1.00 7.55 373 ASP A O 1
ATOM 615 N N . GLN A 1 86 ? 30.703 1.816 42.394 1.00 7.79 374 GLN A N 1
ATOM 616 C CA . GLN A 1 86 ? 30.008 2.356 41.181 1.00 8.07 374 GLN A CA 1
ATOM 617 C C . GLN A 1 86 ? 30.933 2.459 39.991 1.00 7.75 374 GLN A C 1
ATOM 618 O O . GLN A 1 86 ? 30.583 2.060 38.873 1.00 7.00 374 GLN A O 1
ATOM 624 N N . MET A 1 87 ? 32.127 2.983 40.230 1.00 7.68 375 MET A N 1
ATOM 625 C CA . MET A 1 87 ? 33.127 3.083 39.199 1.00 7.80 375 MET A CA 1
ATOM 626 C C . MET A 1 87 ? 33.518 1.690 38.605 1.00 7.91 375 MET A C 1
ATOM 627 O O . MET A 1 87 ? 33.561 1.496 37.368 1.00 8.28 375 MET A O 1
ATOM 632 N N . LYS A 1 88 ? 33.792 0.735 39.473 1.00 8.38 376 LYS A N 1
ATOM 633 C CA . LYS A 1 88 ? 34.147 -0.623 39.083 1.00 8.15 376 LYS A CA 1
ATOM 634 C C . LYS A 1 88 ? 33.058 -1.257 38.248 1.00 7.64 376 LYS A C 1
ATOM 635 O O . LYS A 1 88 ? 33.366 -1.855 37.180 1.00 7.06 376 LYS A O 1
ATOM 641 N N . LEU A 1 89 ? 31.801 -1.114 38.682 1.00 7.16 377 LEU A N 1
ATOM 642 C CA . LEU A 1 89 ? 30.676 -1.653 37.874 1.00 7.50 377 LEU A CA 1
ATOM 643 C C . LEU A 1 89 ? 30.518 -1.037 36.476 1.00 7.34 377 LEU A C 1
ATOM 644 O O . LEU A 1 89 ? 30.431 -1.745 35.485 1.00 6.87 377 LEU A O 1
ATOM 649 N N . LEU A 1 90 ? 30.607 0.287 36.385 1.00 7.02 378 LEU A N 1
ATOM 650 C CA . LEU A 1 90 ? 30.407 0.944 35.178 1.00 6.95 378 LEU A CA 1
ATOM 651 C C . LEU A 1 90 ? 31.580 0.774 34.269 1.00 7.05 378 LEU A C 1
ATOM 652 O O . LEU A 1 90 ? 31.411 0.709 33.097 1.00 6.47 378 LEU A O 1
ATOM 657 N N . GLN A 1 91 ? 32.800 0.690 34.805 1.00 8.37 379 GLN A N 1
ATOM 658 C CA . GLN A 1 91 ? 33.981 0.418 33.992 1.00 9.67 379 GLN A CA 1
ATOM 659 C C . GLN A 1 91 ? 33.886 -0.966 33.291 1.00 8.73 379 GLN A C 1
ATOM 660 O O . GLN A 1 91 ? 34.327 -1.105 32.164 1.00 7.80 379 GLN A O 1
ATOM 666 N N . ASN A 1 92 ? 33.220 -1.911 33.952 1.00 8.37 380 ASN A N 1
ATOM 667 C CA . ASN A 1 92 ? 33.018 -3.233 33.391 1.00 9.00 380 ASN A CA 1
ATOM 668 C C . ASN A 1 92 ? 31.965 -3.285 32.277 1.00 8.93 380 ASN A C 1
ATOM 669 O O . ASN A 1 92 ? 32.164 -3.997 31.303 1.00 10.05 380 ASN A O 1
ATOM 674 N N . CYS A 1 93 ? 30.869 -2.516 32.393 1.00 8.63 381 CYS A N 1
ATOM 675 C CA . CYS A 1 93 ? 29.703 -2.686 31.551 1.00 8.41 381 CYS A CA 1
ATOM 676 C C . CYS A 1 93 ? 29.354 -1.564 30.655 1.00 7.73 381 CYS A C 1
ATOM 677 O O . CYS A 1 93 ? 28.363 -1.660 29.959 1.00 8.68 381 CYS A O 1
ATOM 680 N N . TRP A 1 94 ? 30.135 -0.488 30.621 1.00 8.57 382 TRP A N 1
ATOM 681 C CA . TRP A 1 94 ? 29.690 0.702 29.890 1.00 7.82 382 TRP A CA 1
ATOM 682 C C . TRP A 1 94 ? 29.347 0.382 28.448 1.00 7.78 382 TRP A C 1
ATOM 683 O O . TRP A 1 94 ? 28.291 0.812 27.915 1.00 7.10 382 TRP A O 1
ATOM 694 N N . SER A 1 95 ? 30.180 -0.381 27.786 1.00 7.51 383 SER A N 1
ATOM 695 C CA . SER A 1 95 ? 29.918 -0.615 26.374 1.00 7.42 383 SER A CA 1
ATOM 696 C C . SER A 1 95 ? 28.798 -1.630 26.183 1.00 7.29 383 SER A C 1
ATOM 697 O O . SER A 1 95 ? 28.064 -1.556 25.218 1.00 7.30 383 SER A O 1
ATOM 700 N N . GLU A 1 96 ? 28.664 -2.621 27.094 1.00 7.86 384 GLU A N 1
ATOM 701 C CA . GLU A 1 96 ? 27.486 -3.486 27.026 1.00 7.99 384 GLU A CA 1
ATOM 702 C C . GLU A 1 96 ? 26.216 -2.714 27.199 1.00 7.62 384 GLU A C 1
ATOM 703 O O . GLU A 1 96 ? 25.226 -2.991 26.521 1.00 7.95 384 GLU A O 1
ATOM 709 N N . LEU A 1 97 ? 26.191 -1.719 28.074 1.00 7.29 385 LEU A N 1
ATOM 710 C CA . LEU A 1 97 ? 24.968 -0.959 28.252 1.00 7.28 385 LEU A CA 1
ATOM 711 C C . LEU A 1 97 ? 24.651 -0.070 27.031 1.00 7.59 385 LEU A C 1
ATOM 712 O O . LEU A 1 97 ? 23.510 0.137 26.731 1.00 7.52 385 LEU A O 1
ATOM 717 N N . LEU A 1 98 ? 25.661 0.479 26.385 1.00 7.67 386 LEU A N 1
ATOM 718 C CA . LEU A 1 98 ? 25.448 1.228 25.158 1.00 8.41 386 LEU A CA 1
ATOM 719 C C . LEU A 1 98 ? 24.925 0.335 24.056 1.00 7.70 386 LEU A C 1
ATOM 720 O O . LEU A 1 98 ? 24.061 0.754 23.368 1.00 8.55 386 LEU A O 1
ATOM 725 N N . ILE A 1 99 ? 25.422 -0.861 23.889 1.00 8.06 387 ILE A N 1
ATOM 726 C CA . ILE A 1 99 ? 24.878 -1.881 22.969 1.00 9.07 387 ILE A CA 1
ATOM 727 C C . ILE A 1 99 ? 23.431 -2.285 23.299 1.00 8.79 387 ILE A C 1
ATOM 728 O O . ILE A 1 99 ? 22.561 -2.317 22.414 1.00 8.99 387 ILE A O 1
ATOM 733 N N . LEU A 1 100 ? 23.147 -2.519 24.568 1.00 8.54 388 LEU A N 1
ATOM 734 C CA . LEU A 1 100 ? 21.851 -2.933 24.998 1.00 9.10 388 LEU A CA 1
ATOM 735 C C . LEU A 1 100 ? 20.823 -1.826 24.742 1.00 9.52 388 LEU A C 1
ATOM 736 O O . LEU A 1 100 ? 19.685 -2.084 24.228 1.00 8.98 388 LEU A O 1
ATOM 741 N N . ASP A 1 101 ? 21.202 -0.602 25.102 1.00 8.88 389 ASP A N 1
ATOM 742 C CA . ASP A 1 101 ? 20.410 0.581 24.817 1.00 10.24 389 ASP A CA 1
ATOM 743 C C . ASP A 1 101 ? 20.080 0.672 23.318 1.00 9.50 389 ASP A C 1
ATOM 744 O O . ASP A 1 101 ? 18.960 0.940 22.942 1.00 9.27 389 ASP A O 1
ATOM 749 N N . HIS A 1 102 ? 21.096 0.533 22.496 1.00 9.57 390 HIS A N 1
ATOM 750 C CA . HIS A 1 102 ? 20.951 0.505 21.058 1.00 9.44 390 HIS A CA 1
ATOM 751 C C . HIS A 1 102 ? 20.022 -0.540 20.519 1.00 8.73 390 HIS A C 1
ATOM 752 O O . HIS A 1 102 ? 19.142 -0.239 19.676 1.00 7.89 390 HIS A O 1
ATOM 759 N N A ILE A 1 103 ? 20.204 -1.794 20.929 0.50 8.26 391 ILE A N 1
ATOM 760 N N B ILE A 1 103 ? 20.205 -1.751 20.982 0.50 8.54 391 ILE A N 1
ATOM 761 C CA A ILE A 1 103 ? 19.321 -2.855 20.408 0.50 7.82 391 ILE A CA 1
ATOM 762 C CA B ILE A 1 103 ? 19.414 -2.854 20.502 0.50 8.26 391 ILE A CA 1
ATOM 763 C C A ILE A 1 103 ? 17.896 -2.674 20.885 0.50 7.89 391 ILE A C 1
ATOM 764 C C B ILE A 1 103 ? 17.948 -2.685 20.897 0.50 8.16 391 ILE A C 1
ATOM 765 O O A ILE A 1 103 ? 16.966 -2.900 20.113 0.50 7.42 391 ILE A O 1
ATOM 766 O O B ILE A 1 103 ? 17.049 -2.910 20.075 0.50 7.61 391 ILE A O 1
ATOM 775 N N . TYR A 1 104 ? 17.715 -2.267 22.130 1.00 8.00 392 TYR A N 1
ATOM 776 C CA . TYR A 1 104 ? 16.329 -2.083 22.639 1.00 8.24 392 TYR A CA 1
ATOM 777 C C . TYR A 1 104 ? 15.661 -0.967 21.825 1.00 8.20 392 TYR A C 1
ATOM 778 O O . TYR A 1 104 ? 14.468 -1.071 21.402 1.00 8.43 392 TYR A O 1
ATOM 787 N N . ARG A 1 105 ? 16.420 0.068 21.530 1.00 8.60 393 ARG A N 1
ATOM 788 C CA . ARG A 1 105 ? 15.882 1.194 20.700 1.00 9.36 393 ARG A CA 1
ATOM 789 C C . ARG A 1 105 ? 15.422 0.706 19.306 1.00 8.75 393 ARG A C 1
ATOM 790 O O . ARG A 1 105 ? 14.355 1.130 18.827 1.00 9.39 393 ARG A O 1
ATOM 798 N N . GLN A 1 106 ? 16.168 -0.180 18.719 1.00 8.68 394 GLN A N 1
ATOM 799 C CA . GLN A 1 106 ? 15.821 -0.766 17.435 1.00 9.34 394 GLN A CA 1
ATOM 800 C C . GLN A 1 106 ? 14.502 -1.578 17.530 1.00 10.80 394 GLN A C 1
ATOM 801 O O . GLN A 1 106 ? 13.608 -1.443 16.681 1.00 13.16 394 GLN A O 1
ATOM 807 N N . VAL A 1 107 ? 14.347 -2.326 18.617 1.00 10.98 395 VAL A N 1
ATOM 808 C CA . VAL A 1 107 ? 13.123 -3.061 18.844 1.00 11.41 395 VAL A CA 1
ATOM 809 C C . VAL A 1 107 ? 11.928 -2.157 18.967 1.00 13.17 395 VAL A C 1
ATOM 810 O O . VAL A 1 107 ? 10.890 -2.399 18.341 1.00 11.95 395 VAL A O 1
ATOM 814 N N . VAL A 1 108 ? 11.998 -1.105 19.764 1.00 14.10 396 VAL A N 1
ATOM 815 C CA . VAL A 1 108 ? 10.759 -0.466 20.054 1.00 17.16 396 VAL A CA 1
ATOM 816 C C . VAL A 1 108 ? 10.507 0.766 19.155 1.00 17.48 396 VAL A C 1
ATOM 817 O O . VAL A 1 108 ? 9.384 1.126 18.921 0.89 14.09 396 VAL A O 1
ATOM 821 N N . HIS A 1 109 ? 11.546 1.367 18.619 1.00 15.72 397 HIS A N 1
ATOM 822 C CA . HIS A 1 109 ? 11.376 2.571 17.763 1.00 17.33 397 HIS A CA 1
ATOM 823 C C . HIS A 1 109 ? 11.759 2.339 16.317 1.00 17.08 397 HIS A C 1
ATOM 824 O O . HIS A 1 109 ? 11.341 3.093 15.468 1.00 19.41 397 HIS A O 1
ATOM 831 N N . GLY A 1 110 ? 12.550 1.321 16.042 1.00 16.94 398 GLY A N 1
ATOM 832 C CA . GLY A 1 110 ? 13.194 1.136 14.746 1.00 15.81 398 GLY A CA 1
ATOM 833 C C . GLY A 1 110 ? 12.355 0.320 13.789 1.00 17.36 398 GLY A C 1
ATOM 834 O O . GLY A 1 110 ? 11.346 -0.273 14.196 1.00 17.78 398 GLY A O 1
ATOM 835 N N . LYS A 1 111 ? 12.807 0.232 12.552 1.00 16.89 399 LYS A N 1
ATOM 836 C CA . LYS A 1 111 ? 12.162 -0.659 11.581 1.00 21.77 399 LYS A CA 1
ATOM 837 C C . LYS A 1 111 ? 13.202 -1.477 10.846 1.00 23.72 399 LYS A C 1
ATOM 838 O O . LYS A 1 111 ? 14.394 -1.104 10.797 1.00 21.84 399 LYS A O 1
ATOM 844 N N . GLU A 1 112 ? 12.790 -2.671 10.347 1.00 22.01 400 GLU A N 1
ATOM 845 C CA . GLU A 1 112 ? 13.665 -3.500 9.568 1.00 22.80 400 GLU A CA 1
ATOM 846 C C . GLU A 1 112 ? 14.170 -2.655 8.363 1.00 23.41 400 GLU A C 1
ATOM 847 O O . GLU A 1 112 ? 13.425 -1.862 7.776 1.00 22.46 400 GLU A O 1
ATOM 853 N N . GLY A 1 113 ? 15.451 -2.773 8.084 1.00 21.97 401 GLY A N 1
ATOM 854 C CA . GLY A 1 113 ? 16.045 -2.084 6.926 1.00 22.51 401 GLY A CA 1
ATOM 855 C C . GLY A 1 113 ? 16.852 -0.842 7.278 1.00 19.23 401 GLY A C 1
ATOM 856 O O . GLY A 1 113 ? 17.737 -0.446 6.501 1.00 19.99 401 GLY A O 1
ATOM 857 N N . SER A 1 114 ? 16.579 -0.262 8.448 1.00 19.58 402 SER A N 1
ATOM 858 C CA . SER A 1 114 ? 17.275 0.930 8.877 1.00 18.04 402 SER A CA 1
ATOM 859 C C . SER A 1 114 ? 17.685 0.930 10.349 1.00 17.33 402 SER A C 1
ATOM 860 O O . SER A 1 114 ? 17.155 0.185 11.162 1.00 15.49 402 SER A O 1
ATOM 863 N N . ILE A 1 115 ? 18.691 1.711 10.678 1.00 16.95 403 ILE A N 1
ATOM 864 C CA . ILE A 1 115 ? 19.116 1.888 12.065 1.00 16.62 403 ILE A CA 1
ATOM 865 C C . ILE A 1 115 ? 18.421 3.139 12.569 1.00 15.36 403 ILE A C 1
ATOM 866 O O . ILE A 1 115 ? 18.387 4.161 11.856 1.00 15.62 403 ILE A O 1
ATOM 871 N N . PHE A 1 116 ? 17.852 3.067 13.780 1.00 13.22 404 PHE A N 1
ATOM 872 C CA . PHE A 1 116 ? 17.228 4.190 14.434 1.00 13.53 404 PHE A CA 1
ATOM 873 C C . PHE A 1 116 ? 18.257 4.716 15.439 1.00 12.32 404 PHE A C 1
ATOM 874 O O . PHE A 1 116 ? 18.654 4.002 16.417 1.00 10.85 404 PHE A O 1
ATOM 882 N N . LEU A 1 117 ? 18.737 5.926 15.173 1.00 11.00 405 LEU A N 1
ATOM 883 C CA . LEU A 1 117 ? 19.728 6.567 16.079 1.00 11.52 405 LEU A CA 1
ATOM 884 C C . LEU A 1 117 ? 19.049 7.152 17.298 1.00 10.80 405 LEU A C 1
ATOM 885 O O . LEU A 1 117 ? 17.843 7.456 17.262 1.00 10.46 405 LEU A O 1
ATOM 890 N N . VAL A 1 118 ? 19.807 7.357 18.377 1.00 10.42 406 VAL A N 1
ATOM 891 C CA . VAL A 1 118 ? 19.307 7.955 19.587 1.00 11.45 406 VAL A CA 1
ATOM 892 C C . VAL A 1 118 ? 18.745 9.377 19.335 1.00 11.66 406 VAL A C 1
ATOM 893 O O . VAL A 1 118 ? 17.962 9.848 20.123 1.00 13.22 406 VAL A O 1
ATOM 897 N N . THR A 1 119 ? 19.148 10.026 18.268 1.00 11.45 407 THR A N 1
ATOM 898 C CA . THR A 1 119 ? 18.593 11.327 17.903 1.00 13.05 407 THR A CA 1
ATOM 899 C C . THR A 1 119 ? 17.184 11.270 17.250 1.00 14.84 407 THR A C 1
ATOM 900 O O . THR A 1 119 ? 16.576 12.317 17.006 1.00 14.50 407 THR A O 1
ATOM 904 N N . GLY A 1 120 ? 16.724 10.069 16.894 1.00 15.47 408 GLY A N 1
ATOM 905 C CA . GLY A 1 120 ? 15.473 9.888 16.202 1.00 16.00 408 GLY A CA 1
ATOM 906 C C . GLY A 1 120 ? 15.639 9.801 14.700 1.00 17.97 408 GLY A C 1
ATOM 907 O O . GLY A 1 120 ? 14.674 9.559 13.997 1.00 19.21 408 GLY A O 1
ATOM 908 N N . GLN A 1 121 ? 16.829 9.999 14.180 1.00 18.05 409 GLN A N 1
ATOM 909 C CA . GLN A 1 121 ? 17.078 9.890 12.764 1.00 19.78 409 GLN A CA 1
ATOM 910 C C . GLN A 1 121 ? 17.264 8.425 12.359 1.00 19.76 409 GLN A C 1
ATOM 911 O O . GLN A 1 121 ? 17.745 7.636 13.174 1.00 16.69 409 GLN A O 1
ATOM 917 N N . GLN A 1 122 ? 16.896 8.075 11.128 1.00 18.59 410 GLN A N 1
ATOM 918 C CA . GLN A 1 122 ? 17.094 6.705 10.606 1.00 19.36 410 GLN A CA 1
ATOM 919 C C . GLN A 1 122 ? 18.027 6.675 9.455 1.00 22.98 410 GLN A C 1
ATOM 920 O O . GLN A 1 122 ? 17.954 7.541 8.608 1.00 23.98 410 GLN A O 1
ATOM 926 N N . VAL A 1 123 ? 18.890 5.676 9.405 1.00 18.52 411 VAL A N 1
ATOM 927 C CA . VAL A 1 123 ? 19.837 5.510 8.337 1.00 18.81 411 VAL A CA 1
ATOM 928 C C . VAL A 1 123 ? 19.663 4.117 7.772 1.00 20.53 411 VAL A C 1
ATOM 929 O O . VAL A 1 123 ? 19.814 3.145 8.523 1.00 15.99 411 VAL A O 1
ATOM 933 N N . ASP A 1 124 ? 19.395 3.997 6.452 1.00 21.48 412 ASP A N 1
ATOM 934 C CA . ASP A 1 124 ? 19.348 2.668 5.794 1.00 23.13 412 ASP A CA 1
ATOM 935 C C . ASP A 1 124 ? 20.612 1.923 5.938 1.00 21.80 412 ASP A C 1
ATOM 936 O O . ASP A 1 124 ? 21.688 2.473 5.723 1.00 22.66 412 ASP A O 1
ATOM 941 N N . TYR A 1 125 ? 20.510 0.621 6.245 1.00 21.29 413 TYR A N 1
ATOM 942 C CA . TYR A 1 125 ? 21.693 -0.181 6.394 1.00 24.45 413 TYR A CA 1
ATOM 943 C C . TYR A 1 125 ? 22.482 -0.260 5.060 1.00 21.04 413 TYR A C 1
ATOM 944 O O . TYR A 1 125 ? 23.710 -0.530 5.049 1.00 24.72 413 TYR A O 1
ATOM 953 N N . SER A 1 126 ? 21.770 -0.083 3.959 1.00 22.27 414 SER A N 1
ATOM 954 C CA . SER A 1 126 ? 22.403 -0.144 2.639 1.00 24.04 414 SER A CA 1
ATOM 955 C C . SER A 1 126 ? 23.333 1.101 2.429 1.00 24.37 414 SER A C 1
ATOM 956 O O . SER A 1 126 ? 24.374 1.024 1.758 1.00 23.83 414 SER A O 1
ATOM 959 N N . ILE A 1 127 ? 22.965 2.238 3.027 1.00 24.76 415 ILE A N 1
ATOM 960 C CA . ILE A 1 127 ? 23.874 3.371 3.055 1.00 23.70 415 ILE A CA 1
ATOM 961 C C . ILE A 1 127 ? 25.115 2.957 3.768 1.00 25.06 415 ILE A C 1
ATOM 962 O O . ILE A 1 127 ? 26.206 3.153 3.271 1.00 21.47 415 ILE A O 1
ATOM 967 N N . ILE A 1 128 ? 24.960 2.335 4.932 1.00 26.14 416 ILE A N 1
ATOM 968 C CA . ILE A 1 128 ? 26.120 1.959 5.741 1.00 26.35 416 ILE A CA 1
ATOM 969 C C . ILE A 1 128 ? 26.924 0.917 4.980 1.00 24.25 416 ILE A C 1
ATOM 970 O O . ILE A 1 128 ? 28.136 1.011 4.864 1.00 24.34 416 ILE A O 1
ATOM 975 N N . ALA A 1 129 ? 26.261 -0.057 4.415 1.00 25.32 417 ALA A N 1
ATOM 976 C CA . ALA A 1 129 ? 26.997 -1.094 3.656 1.00 30.99 417 ALA A CA 1
ATOM 977 C C . ALA A 1 129 ? 27.792 -0.557 2.507 1.00 31.45 417 ALA A C 1
ATOM 978 O O . ALA A 1 129 ? 28.853 -1.067 2.214 1.00 37.99 417 ALA A O 1
ATOM 980 N N . SER A 1 130 ? 27.298 0.475 1.860 1.00 31.43 418 SER A N 1
ATOM 981 C CA . SER A 1 130 ? 27.995 1.036 0.708 1.00 34.89 418 SER A CA 1
ATOM 982 C C . SER A 1 130 ? 29.113 2.032 1.078 1.00 36.85 418 SER A C 1
ATOM 983 O O . SER A 1 130 ? 29.935 2.352 0.233 1.00 36.68 418 SER A O 1
ATOM 986 N N . GLN A 1 131 ? 29.153 2.502 2.328 1.00 33.24 419 GLN A N 1
ATOM 987 C CA . GLN A 1 131 ? 30.024 3.624 2.732 1.00 35.55 419 GLN A CA 1
ATOM 988 C C . GLN A 1 131 ? 30.990 3.325 3.868 1.00 38.34 419 GLN A C 1
ATOM 989 O O . GLN A 1 131 ? 31.908 4.088 4.106 1.00 40.83 419 GLN A O 1
ATOM 995 N N . ALA A 1 132 ? 30.712 2.275 4.617 1.00 34.82 420 ALA A N 1
ATOM 996 C CA . ALA A 1 132 ? 31.491 1.909 5.743 1.00 31.96 420 ALA A CA 1
ATOM 997 C C . ALA A 1 132 ? 32.411 0.786 5.367 1.00 27.51 420 ALA A C 1
ATOM 998 O O . ALA A 1 132 ? 32.169 0.061 4.410 1.00 25.77 420 ALA A O 1
ATOM 1000 N N . GLY A 1 133 ? 33.448 0.606 6.171 1.00 24.89 421 GLY A N 1
ATOM 1001 C CA . GLY A 1 133 ? 34.390 -0.459 5.990 1.00 24.56 421 GLY A CA 1
ATOM 1002 C C . GLY A 1 133 ? 33.887 -1.768 6.518 1.00 25.47 421 GLY A C 1
ATOM 1003 O O . GLY A 1 133 ? 32.765 -1.831 7.068 1.00 20.62 421 GLY A O 1
ATOM 1004 N N . ALA A 1 134 ? 34.703 -2.808 6.310 1.00 23.42 422 ALA A N 1
ATOM 1005 C CA . ALA A 1 134 ? 34.401 -4.174 6.707 1.00 24.53 422 ALA A CA 1
ATOM 1006 C C . ALA A 1 134 ? 34.190 -4.319 8.233 1.00 25.16 422 ALA A C 1
ATOM 1007 O O . ALA A 1 134 ? 33.279 -5.050 8.656 1.00 21.19 422 ALA A O 1
ATOM 1009 N N . THR A 1 135 ? 35.014 -3.633 9.053 1.00 19.72 423 THR A N 1
ATOM 1010 C CA . THR A 1 135 ? 34.902 -3.781 10.512 1.00 18.47 423 THR A CA 1
ATOM 1011 C C . THR A 1 135 ? 33.552 -3.262 10.994 1.00 16.65 423 THR A C 1
ATOM 1012 O O . THR A 1 135 ? 32.847 -3.950 11.751 1.00 16.98 423 THR A O 1
ATOM 1016 N N . LEU A 1 136 ? 33.137 -2.120 10.491 1.00 15.26 424 LEU A N 1
ATOM 1017 C CA . LEU A 1 136 ? 31.874 -1.539 10.930 1.00 16.46 424 LEU A CA 1
ATOM 1018 C C . LEU A 1 136 ? 30.725 -2.351 10.377 1.00 17.62 424 LEU A C 1
ATOM 1019 O O . LEU A 1 136 ? 29.756 -2.635 11.093 1.00 14.17 424 LEU A O 1
ATOM 1024 N N . ASN A 1 137 ? 30.819 -2.725 9.090 1.00 18.20 425 ASN A N 1
ATOM 1025 C CA . ASN A 1 137 ? 29.793 -3.549 8.508 1.00 21.28 425 ASN A CA 1
ATOM 1026 C C . ASN A 1 137 ? 29.558 -4.862 9.308 1.00 19.51 425 ASN A C 1
ATOM 1027 O O . ASN A 1 137 ? 28.417 -5.212 9.523 1.00 18.41 425 ASN A O 1
ATOM 1032 N N A ASN A 1 138 ? 30.614 -5.531 9.733 0.50 17.72 426 ASN A N 1
ATOM 1033 N N B ASN A 1 138 ? 30.623 -5.546 9.722 0.50 17.94 426 ASN A N 1
ATOM 1034 C CA A ASN A 1 138 ? 30.479 -6.754 10.487 0.50 17.63 426 ASN A CA 1
ATOM 1035 C CA B ASN A 1 138 ? 30.537 -6.780 10.508 0.50 18.09 426 ASN A CA 1
ATOM 1036 C C A ASN A 1 138 ? 29.861 -6.513 11.852 0.50 17.32 426 ASN A C 1
ATOM 1037 C C B ASN A 1 138 ? 29.838 -6.497 11.831 0.50 17.56 426 ASN A C 1
ATOM 1038 O O A ASN A 1 138 ? 29.100 -7.346 12.339 0.50 16.31 426 ASN A O 1
ATOM 1039 O O B ASN A 1 138 ? 28.984 -7.272 12.255 0.50 16.53 426 ASN A O 1
ATOM 1048 N N . LEU A 1 139 ? 30.181 -5.374 12.461 1.00 15.68 427 LEU A N 1
ATOM 1049 C CA . LEU A 1 139 ? 29.568 -4.984 13.719 1.00 16.85 427 LEU A CA 1
ATOM 1050 C C . LEU A 1 139 ? 28.073 -4.765 13.511 1.00 16.42 427 LEU A C 1
ATOM 1051 O O . LEU A 1 139 ? 27.264 -5.264 14.281 1.00 16.17 427 LEU A O 1
ATOM 1056 N N . MET A 1 140 ? 27.709 -4.015 12.469 1.00 16.06 428 MET A N 1
ATOM 1057 C CA . MET A 1 140 ? 26.321 -3.803 12.116 1.00 18.66 428 MET A CA 1
ATOM 1058 C C . MET A 1 140 ? 25.564 -5.115 11.831 1.00 16.78 428 MET A C 1
ATOM 1059 O O . MET A 1 140 ? 24.431 -5.250 12.253 1.00 15.53 428 MET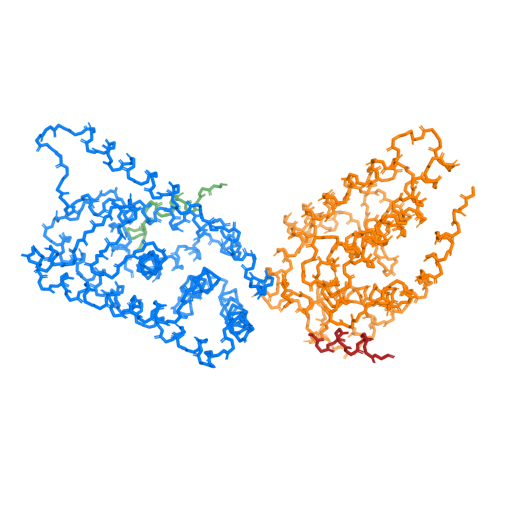 A O 1
ATOM 1064 N N A SER A 1 141 ? 26.174 -6.030 11.090 0.50 15.29 429 SER A N 1
ATOM 1065 N N B SER A 1 141 ? 26.180 -6.029 11.088 0.50 15.24 429 SER A N 1
ATOM 1066 C CA A SER A 1 141 ? 25.601 -7.359 10.878 0.50 15.75 429 SER A CA 1
ATOM 1067 C CA B SER A 1 141 ? 25.619 -7.364 10.864 0.50 15.72 429 SER A CA 1
ATOM 1068 C C A SER A 1 141 ? 25.297 -8.118 12.177 0.50 14.79 429 SER A C 1
ATOM 1069 C C B SER A 1 141 ? 25.300 -8.113 12.172 0.50 14.77 429 SER A C 1
ATOM 1070 O O A SER A 1 141 ? 24.193 -8.695 12.340 0.50 14.55 429 SER A O 1
ATOM 1071 O O B SER A 1 141 ? 24.188 -8.674 12.335 0.50 14.59 429 SER A O 1
ATOM 1076 N N . HIS A 1 142 ? 26.250 -8.132 13.097 1.00 14.62 430 HIS A N 1
ATOM 1077 C CA . HIS A 1 142 ? 26.067 -8.847 14.361 1.00 14.79 430 HIS A CA 1
ATOM 1078 C C . HIS A 1 142 ? 24.969 -8.193 15.208 1.00 13.04 430 HIS A C 1
ATOM 1079 O O . HIS A 1 142 ? 24.156 -8.884 15.838 1.00 12.76 430 HIS A O 1
ATOM 1086 N N . ALA A 1 143 ? 24.959 -6.862 15.264 1.00 13.58 431 ALA A N 1
ATOM 1087 C CA . ALA A 1 143 ? 23.913 -6.110 15.961 1.00 13.59 431 ALA A CA 1
ATOM 1088 C C . ALA A 1 143 ? 22.555 -6.400 15.372 1.00 12.46 431 ALA A C 1
ATOM 1089 O O . ALA A 1 143 ? 21.563 -6.600 16.113 1.00 11.57 431 ALA A O 1
ATOM 1091 N N . GLN A 1 144 ? 22.485 -6.436 14.032 1.00 14.66 432 GLN A N 1
ATOM 1092 C CA . GLN A 1 144 ? 21.227 -6.763 13.365 1.00 15.43 432 GLN A CA 1
ATOM 1093 C C . GLN A 1 144 ? 20.671 -8.148 13.762 1.00 13.96 432 GLN A C 1
ATOM 1094 O O . GLN A 1 144 ? 19.425 -8.318 13.829 1.00 13.03 432 GLN A O 1
ATOM 1100 N N . GLU A 1 145 ? 21.555 -9.108 13.955 1.00 13.62 433 GLU A N 1
ATOM 1101 C CA . GLU A 1 145 ? 21.174 -10.479 14.311 1.00 15.31 433 GLU A CA 1
ATOM 1102 C C . GLU A 1 145 ? 20.578 -10.441 15.690 1.00 12.93 433 GLU A C 1
ATOM 1103 O O . GLU A 1 145 ? 19.569 -11.049 15.969 1.00 12.81 433 GLU A O 1
ATOM 1109 N N A LEU A 1 146 ? 21.196 -9.677 16.563 0.50 12.47 434 LEU A N 1
ATOM 1110 N N B LEU A 1 146 ? 21.221 -9.706 16.600 0.50 12.93 434 LEU A N 1
ATOM 1111 C CA A LEU A 1 146 ? 20.669 -9.540 17.893 0.50 11.80 434 LEU A CA 1
ATOM 1112 C CA B LEU A 1 146 ? 20.674 -9.549 17.959 0.50 12.52 434 LEU A CA 1
ATOM 1113 C C A LEU A 1 146 ? 19.290 -8.859 17.932 0.50 11.27 434 LEU A C 1
ATOM 1114 C C B LEU A 1 146 ? 19.291 -8.852 17.953 0.50 11.64 434 LEU A C 1
ATOM 1115 O O A LEU A 1 146 ? 18.354 -9.293 18.625 0.50 10.56 434 LEU A O 1
ATOM 1116 O O B LEU A 1 146 ? 18.351 -9.270 18.650 0.50 10.86 434 LEU A O 1
ATOM 1125 N N . VAL A 1 147 ? 19.152 -7.792 17.162 1.00 11.27 435 VAL A N 1
ATOM 1126 C CA . VAL A 1 147 ? 17.853 -7.089 17.077 1.00 10.37 435 VAL A CA 1
ATOM 1127 C C . VAL A 1 147 ? 16.778 -8.014 16.523 1.00 9.59 435 VAL A C 1
ATOM 1128 O O . VAL A 1 147 ? 15.639 -7.994 17.002 1.00 7.96 435 VAL A O 1
ATOM 1132 N N . ALA A 1 148 ? 17.136 -8.760 15.488 1.00 9.03 436 ALA A N 1
ATOM 1133 C CA . ALA A 1 148 ? 16.200 -9.772 14.899 1.00 11.04 436 ALA A CA 1
ATOM 1134 C C . ALA A 1 148 ? 15.678 -10.759 15.984 1.00 10.28 436 ALA A C 1
ATOM 1135 O O . ALA A 1 148 ? 14.478 -11.045 16.079 1.00 10.85 436 ALA A O 1
ATOM 1137 N N . LYS A 1 149 ? 16.588 -11.255 16.774 1.00 11.14 437 LYS A N 1
ATOM 1138 C CA . LYS A 1 149 ? 16.206 -12.151 17.893 1.00 10.99 437 LYS A CA 1
ATOM 1139 C C . LYS A 1 149 ? 15.271 -11.501 18.887 1.00 10.83 437 LYS A C 1
ATOM 1140 O O . LYS A 1 149 ? 14.224 -12.086 19.245 1.00 10.88 437 LYS A O 1
ATOM 1146 N N . LEU A 1 150 ? 15.575 -10.266 19.284 1.00 9.38 438 LEU A N 1
ATOM 1147 C CA . LEU A 1 150 ? 14.799 -9.599 20.275 1.00 10.19 438 LEU A CA 1
ATOM 1148 C C . LEU A 1 150 ? 13.440 -9.156 19.731 1.00 9.51 438 LEU A C 1
ATOM 1149 O O . LEU A 1 150 ? 12.432 -9.249 20.422 1.00 8.81 438 LEU A O 1
ATOM 1154 N N . ARG A 1 151 ? 13.393 -8.690 18.480 1.00 9.20 439 ARG A N 1
ATOM 1155 C CA . ARG A 1 151 ? 12.093 -8.448 17.847 1.00 9.54 439 ARG A CA 1
ATOM 1156 C C . ARG A 1 151 ? 11.215 -9.716 17.813 1.00 8.76 439 ARG A C 1
ATOM 1157 O O . ARG A 1 151 ? 10.002 -9.673 18.112 1.00 9.03 439 ARG A O 1
ATOM 1165 N N . SER A 1 152 ? 11.840 -10.803 17.432 1.00 8.86 440 SER A N 1
ATOM 1166 C CA . SER A 1 152 ? 11.156 -12.113 17.281 1.00 8.89 440 SER A CA 1
ATOM 1167 C C . SER A 1 152 ? 10.502 -12.540 18.592 1.00 9.22 440 SER A C 1
ATOM 1168 O O . SER A 1 152 ? 9.373 -13.064 18.565 1.00 10.39 440 SER A O 1
ATOM 1171 N N A LEU A 1 153 ? 11.205 -12.275 19.691 0.50 9.61 441 LEU A N 1
ATOM 1172 N N B LEU A 1 153 ? 11.169 -12.253 19.702 0.50 9.23 441 LEU A N 1
ATOM 1173 C CA A LEU A 1 153 ? 10.776 -12.574 21.047 0.50 10.04 441 LEU A CA 1
ATOM 1174 C CA B LEU A 1 153 ? 10.687 -12.563 21.038 0.50 9.39 441 LEU A CA 1
ATOM 1175 C C A LEU A 1 153 ? 9.747 -11.596 21.602 0.50 9.65 441 LEU A C 1
ATOM 1176 C C B LEU A 1 153 ? 9.707 -11.591 21.603 0.50 9.30 441 LEU A C 1
ATOM 1177 O O A LEU A 1 153 ? 9.172 -11.857 22.644 0.50 9.96 441 LEU A O 1
ATOM 1178 O O B LEU A 1 153 ? 9.138 -11.834 22.654 0.50 9.60 441 LEU A O 1
ATOM 1187 N N . GLN A 1 154 ? 9.479 -10.473 20.918 1.00 9.93 442 GLN A N 1
ATOM 1188 C CA . GLN A 1 154 ? 8.704 -9.405 21.461 1.00 10.76 442 GLN A CA 1
ATOM 1189 C C . GLN A 1 154 ? 9.274 -8.967 22.842 1.00 10.35 442 GLN A C 1
ATOM 1190 O O . GLN A 1 154 ? 8.557 -8.727 23.819 1.00 10.36 442 GLN A O 1
ATOM 1196 N N . PHE A 1 155 ? 10.575 -8.680 22.829 1.00 9.65 443 PHE A N 1
ATOM 1197 C CA . PHE A 1 155 ? 11.302 -8.038 23.933 1.00 9.82 443 PHE A CA 1
ATOM 1198 C C . PHE A 1 155 ? 10.638 -6.750 24.317 1.00 9.94 443 PHE A C 1
ATOM 1199 O O . PHE A 1 155 ? 10.322 -5.929 23.421 1.00 10.19 443 PHE A O 1
ATOM 1207 N N . ASP A 1 156 ? 10.324 -6.610 25.605 1.00 9.21 444 ASP A N 1
ATOM 1208 C CA . ASP A 1 156 ? 9.643 -5.440 26.098 1.00 9.43 444 ASP A CA 1
ATOM 1209 C C . ASP A 1 156 ? 10.350 -4.673 27.178 1.00 9.47 444 ASP A C 1
ATOM 1210 O O . ASP A 1 156 ? 11.450 -5.060 27.629 1.00 8.24 444 ASP A O 1
ATOM 1215 N N . GLN A 1 157 ? 9.752 -3.572 27.614 1.00 8.78 445 GLN A N 1
ATOM 1216 C CA . GLN A 1 157 ? 10.458 -2.685 28.542 1.00 9.67 445 GLN A CA 1
ATOM 1217 C C . GLN A 1 157 ? 10.738 -3.334 29.892 1.00 9.46 445 GLN A C 1
ATOM 1218 O O . GLN A 1 157 ? 11.782 -3.052 30.538 1.00 8.66 445 GLN A O 1
ATOM 1224 N N . ARG A 1 158 ? 9.807 -4.161 30.372 1.00 8.78 446 ARG A N 1
ATOM 1225 C CA . ARG A 1 158 ? 9.993 -4.879 31.635 1.00 8.07 446 ARG A CA 1
ATOM 1226 C C . ARG A 1 158 ? 11.247 -5.784 31.580 1.00 8.36 446 ARG A C 1
ATOM 1227 O O . ARG A 1 158 ? 12.036 -5.851 32.506 1.00 7.66 446 ARG A O 1
ATOM 1235 N N . GLU A 1 159 ? 11.365 -6.561 30.523 1.00 8.51 447 GLU A N 1
ATOM 1236 C CA . GLU A 1 159 ? 12.531 -7.411 30.339 1.00 7.80 447 GLU A CA 1
ATOM 1237 C C . GLU A 1 159 ? 13.820 -6.601 30.142 1.00 7.65 447 GLU A C 1
ATOM 1238 O O . GLU A 1 159 ? 14.885 -7.022 30.582 1.00 6.55 447 GLU A O 1
ATOM 1244 N N . PHE A 1 160 ? 13.766 -5.499 29.354 1.00 7.07 448 PHE A N 1
ATOM 1245 C CA . PHE A 1 160 ? 14.903 -4.640 29.108 1.00 6.71 448 PHE A CA 1
ATOM 1246 C C . PHE A 1 160 ? 15.479 -4.166 30.429 1.00 6.37 448 PHE A C 1
ATOM 1247 O O . PHE A 1 160 ? 16.714 -4.298 30.666 1.00 5.97 448 PHE A O 1
ATOM 1255 N N A VAL A 1 161 ? 14.639 -3.636 31.331 0.50 6.06 449 VAL A N 1
ATOM 1256 N N B VAL A 1 161 ? 14.620 -3.668 31.313 0.50 6.41 449 VAL A N 1
ATOM 1257 C CA A VAL A 1 161 ? 15.164 -3.143 32.621 0.50 6.28 449 VAL A CA 1
ATOM 1258 C CA B VAL A 1 161 ? 15.115 -3.172 32.578 0.50 6.95 449 VAL A CA 1
ATOM 1259 C C A VAL A 1 161 ? 15.793 -4.265 33.467 0.50 6.50 449 VAL A C 1
ATOM 1260 C C B VAL A 1 161 ? 15.791 -4.265 33.427 0.50 6.89 449 VAL A C 1
ATOM 1261 O O A VAL A 1 161 ? 16.821 -4.059 34.132 0.50 7.11 449 VAL A O 1
ATOM 1262 O O B VAL A 1 161 ? 16.847 -4.043 34.038 0.50 7.52 449 VAL A O 1
ATOM 1269 N N . CYS A 1 162 ? 15.243 -5.465 33.398 1.00 6.98 450 CYS A N 1
ATOM 1270 C CA . CYS A 1 162 ? 15.891 -6.594 34.088 1.00 7.07 450 CYS A CA 1
ATOM 1271 C C . CYS A 1 162 ? 17.273 -6.861 33.496 1.00 7.12 450 CYS A C 1
ATOM 1272 O O . CYS A 1 162 ? 18.213 -7.029 34.236 1.00 7.26 450 CYS A O 1
ATOM 1275 N N . LEU A 1 163 ? 17.378 -6.839 32.188 1.00 7.38 451 LEU A N 1
ATOM 1276 C CA . LEU A 1 163 ? 18.672 -7.122 31.543 1.00 7.25 451 LEU A CA 1
ATOM 1277 C C . LEU A 1 163 ? 19.695 -6.051 31.856 1.00 7.27 451 LEU A C 1
ATOM 1278 O O . LEU A 1 163 ? 20.863 -6.341 32.091 1.00 6.73 451 LEU A O 1
ATOM 1283 N N . LYS A 1 164 ? 19.265 -4.803 31.880 1.00 7.50 452 LYS A N 1
ATOM 1284 C CA . LYS A 1 164 ? 20.190 -3.741 32.253 1.00 8.28 452 LYS A CA 1
ATOM 1285 C C . LYS A 1 164 ? 20.785 -3.971 33.640 1.00 7.51 452 LYS A C 1
ATOM 1286 O O . LYS A 1 164 ? 21.971 -3.715 33.841 1.00 7.09 452 LYS A O 1
ATOM 1292 N N . PHE A 1 165 ? 19.952 -4.369 34.624 1.00 6.58 453 PHE A N 1
ATOM 1293 C CA . PHE A 1 165 ? 20.394 -4.606 35.956 1.00 6.81 453 PHE A CA 1
ATOM 1294 C C . PHE A 1 165 ? 21.332 -5.811 36.037 1.00 6.76 453 PHE A C 1
ATOM 1295 O O . PHE A 1 165 ? 22.334 -5.814 36.740 1.00 7.11 453 PHE A O 1
ATOM 1303 N N . LEU A 1 166 ? 21.069 -6.788 35.219 1.00 6.97 454 LEU A N 1
ATOM 1304 C CA . LEU A 1 166 ? 21.893 -8.003 35.264 1.00 6.86 454 LEU A CA 1
ATOM 1305 C C . LEU A 1 166 ? 23.262 -7.696 34.595 1.00 6.66 454 LEU A C 1
ATOM 1306 O O . LEU A 1 166 ? 24.298 -8.286 34.980 1.00 6.95 454 LEU A O 1
ATOM 1311 N N . VAL A 1 167 ? 23.251 -6.833 33.596 1.00 7.01 455 VAL A N 1
ATOM 1312 C CA . VAL A 1 167 ? 24.502 -6.330 32.964 1.00 6.68 455 VAL A CA 1
ATOM 1313 C C . VAL A 1 167 ? 25.332 -5.481 33.954 1.00 6.58 455 VAL A C 1
ATOM 1314 O O . VAL A 1 167 ? 26.557 -5.649 34.079 1.00 6.83 455 VAL A O 1
ATOM 1318 N N . LEU A 1 168 ? 24.652 -4.583 34.641 1.00 6.75 456 LEU A N 1
ATOM 1319 C CA . LEU A 1 168 ? 25.290 -3.612 35.556 1.00 7.34 456 LEU A CA 1
ATOM 1320 C C . LEU A 1 168 ? 25.878 -4.315 36.768 1.00 8.08 456 LEU A C 1
ATOM 1321 O O . LEU A 1 168 ? 27.039 -4.075 37.115 1.00 8.84 456 LEU A O 1
ATOM 1326 N N . PHE A 1 169 ? 25.118 -5.208 37.395 1.00 8.62 457 PHE A N 1
ATOM 1327 C CA . PHE A 1 169 ? 25.515 -5.885 38.608 1.00 7.80 457 PHE A CA 1
ATOM 1328 C C . PHE A 1 169 ? 26.155 -7.209 38.205 1.00 9.04 457 PHE A C 1
ATOM 1329 O O . PHE A 1 169 ? 25.583 -8.274 38.352 1.00 8.50 457 PHE A O 1
ATOM 1337 N N . SER A 1 170 ? 27.359 -7.091 37.665 1.00 9.03 458 SER A N 1
ATOM 1338 C CA . SER A 1 170 ? 28.068 -8.205 37.073 1.00 10.05 458 SER A CA 1
ATOM 1339 C C . SER A 1 170 ? 28.945 -8.981 38.057 1.00 10.21 458 SER A C 1
ATOM 1340 O O . SER A 1 170 ? 29.812 -8.426 38.742 1.00 8.49 458 SER A O 1
ATOM 1343 N N . LEU A 1 171 ? 28.803 -10.306 38.040 1.00 9.94 459 LEU A N 1
ATOM 1344 C CA . LEU A 1 171 ? 29.633 -11.148 38.870 1.00 11.40 459 LEU A CA 1
ATOM 1345 C C . LEU A 1 171 ? 31.072 -11.236 38.322 1.00 12.33 459 LEU A C 1
ATOM 1346 O O . LEU A 1 171 ? 31.891 -11.773 38.992 1.00 14.53 459 LEU A O 1
ATOM 1351 N N . ASP A 1 172 ? 31.320 -10.755 37.132 1.00 13.37 460 ASP A N 1
ATOM 1352 C CA . ASP A 1 172 ? 32.705 -10.602 36.542 1.00 15.67 460 ASP A CA 1
ATOM 1353 C C . ASP A 1 172 ? 33.571 -9.556 37.307 1.00 16.15 460 ASP A C 1
ATOM 1354 O O . ASP A 1 172 ? 34.826 -9.601 37.282 1.00 16.16 460 ASP A O 1
ATOM 1359 N N . VAL A 1 173 ? 32.962 -8.653 38.057 1.00 14.19 461 VAL A N 1
ATOM 1360 C CA . VAL A 1 173 ? 33.706 -7.574 38.708 1.00 15.35 461 VAL A CA 1
ATOM 1361 C C . VAL A 1 173 ? 34.348 -7.986 40.009 1.00 17.64 461 VAL A C 1
ATOM 1362 O O . VAL A 1 173 ? 33.708 -8.355 40.972 1.00 16.64 461 VAL A O 1
ATOM 1366 N N . LYS A 1 174 ? 35.673 -7.889 39.996 1.00 22.41 462 LYS A N 1
ATOM 1367 C CA . LYS A 1 174 ? 36.506 -8.106 41.170 1.00 25.76 462 LYS A CA 1
ATOM 1368 C C . LYS A 1 174 ? 36.716 -6.851 41.978 1.00 24.78 462 LYS A C 1
ATOM 1369 O O . LYS A 1 174 ? 36.723 -5.627 41.482 1.00 23.10 462 LYS A O 1
ATOM 1375 N N . ASN A 1 175 ? 36.996 -7.160 43.218 1.00 22.29 463 ASN A N 1
ATOM 1376 C CA . ASN A 1 175 ? 37.396 -6.214 44.184 1.00 23.65 463 ASN A CA 1
ATOM 1377 C C . ASN A 1 175 ? 36.287 -5.313 44.581 1.00 18.01 463 ASN A C 1
ATOM 1378 O O . ASN A 1 175 ? 36.557 -4.221 44.977 1.00 14.75 463 ASN A O 1
ATOM 1383 N N . LEU A 1 176 ? 35.030 -5.745 44.531 1.00 15.90 464 LEU A N 1
ATOM 1384 C CA . LEU A 1 176 ? 33.971 -4.859 45.071 1.00 15.58 464 LEU A CA 1
ATOM 1385 C C . LEU A 1 176 ? 33.901 -4.865 46.572 1.00 16.26 464 LEU A C 1
ATOM 1386 O O . LEU A 1 176 ? 34.128 -5.908 47.145 1.00 15.86 464 LEU A O 1
ATOM 1391 N N . GLU A 1 177 ? 33.555 -3.747 47.184 1.00 14.14 465 GLU A N 1
ATOM 1392 C CA . GLU A 1 177 ? 33.297 -3.704 48.585 1.00 17.45 465 GLU A CA 1
ATOM 1393 C C . GLU A 1 177 ? 31.949 -4.401 48.936 1.00 17.37 465 GLU A C 1
ATOM 1394 O O . GLU A 1 177 ? 31.827 -4.993 50.011 1.00 18.30 465 GLU A O 1
ATOM 1400 N N . ASN A 1 178 ? 30.962 -4.290 48.072 1.00 13.04 466 ASN A N 1
ATOM 1401 C CA . ASN A 1 178 ? 29.657 -4.874 48.410 1.00 11.54 466 ASN A CA 1
ATOM 1402 C C . ASN A 1 178 ? 29.325 -5.863 47.336 1.00 12.28 466 ASN A C 1
ATOM 1403 O O . ASN A 1 178 ? 28.444 -5.634 46.506 1.00 10.92 466 ASN A O 1
ATOM 1408 N N . PHE A 1 179 ? 30.010 -7.007 47.361 1.00 10.07 467 PHE A N 1
ATOM 1409 C CA . PHE A 1 179 ? 29.718 -8.054 46.378 1.00 11.20 467 PHE A CA 1
ATOM 1410 C C . PHE A 1 179 ? 28.360 -8.736 46.656 1.00 10.90 467 PHE A C 1
ATOM 1411 O O . PHE A 1 179 ? 27.720 -9.212 45.741 1.00 11.21 467 PHE A O 1
ATOM 1419 N N . GLN A 1 180 ? 27.919 -8.724 47.896 1.00 10.29 468 GLN A N 1
ATOM 1420 C CA . GLN A 1 180 ? 26.691 -9.324 48.275 1.00 10.83 468 GLN A CA 1
ATOM 1421 C C . GLN A 1 180 ? 25.493 -8.704 47.546 1.00 9.85 468 GLN A C 1
ATOM 1422 O O . GLN A 1 180 ? 24.554 -9.435 47.162 1.00 8.03 468 GLN A O 1
ATOM 1428 N N . LEU A 1 181 ? 25.532 -7.405 47.347 1.00 7.40 469 LEU A N 1
ATOM 1429 C CA . LEU A 1 181 ? 24.499 -6.790 46.559 1.00 8.28 469 LEU A CA 1
ATOM 1430 C C . LEU A 1 181 ? 24.451 -7.290 45.097 1.00 7.95 469 LEU A C 1
ATOM 1431 O O . LEU A 1 181 ? 23.390 -7.417 44.479 1.00 7.98 469 LEU A O 1
ATOM 1436 N N . VAL A 1 182 ? 25.609 -7.494 44.469 1.00 7.63 470 VAL A N 1
ATOM 1437 C CA . VAL A 1 182 ? 25.666 -8.126 43.156 1.00 7.92 470 VAL A CA 1
ATOM 1438 C C . VAL A 1 182 ? 25.013 -9.512 43.143 1.00 7.40 470 VAL A C 1
ATOM 1439 O O . VAL A 1 182 ? 24.205 -9.819 42.259 1.00 7.41 470 VAL A O 1
ATOM 1443 N N . GLU A 1 183 ? 25.285 -10.322 44.155 1.00 6.92 471 GLU A N 1
ATOM 1444 C CA . GLU A 1 183 ? 24.692 -11.680 44.233 1.00 7.21 471 GLU A CA 1
ATOM 1445 C C . GLU A 1 183 ? 23.163 -11.557 44.399 1.00 6.76 471 GLU A C 1
ATOM 1446 O O . GLU A 1 183 ? 22.393 -12.272 43.777 1.00 6.34 471 GLU A O 1
ATOM 1452 N N . GLY A 1 184 ? 22.767 -10.586 45.173 1.00 6.65 472 GLY A N 1
ATOM 1453 C CA . GLY A 1 184 ? 21.337 -10.345 45.417 1.00 6.72 472 GLY A CA 1
ATOM 1454 C C . GLY A 1 184 ? 20.604 -9.874 44.171 1.00 6.18 472 GLY A C 1
ATOM 1455 O O . GLY A 1 184 ? 19.490 -10.359 43.883 1.00 6.95 472 GLY A O 1
ATOM 1456 N N . VAL A 1 185 ? 21.181 -8.901 43.458 1.00 6.49 473 VAL A N 1
ATOM 1457 C CA . VAL A 1 185 ? 20.627 -8.482 42.174 1.00 7.19 473 VAL A CA 1
ATOM 1458 C C . VAL A 1 185 ? 20.524 -9.664 41.198 1.00 6.92 473 VAL A C 1
ATOM 1459 O O . VAL A 1 185 ? 19.455 -9.873 40.612 1.00 6.87 473 VAL A O 1
ATOM 1463 N N . GLN A 1 186 ? 21.600 -10.409 40.993 1.00 6.95 474 GLN A N 1
ATOM 1464 C CA . GLN A 1 186 ? 21.579 -11.601 40.127 1.00 7.68 474 GLN A CA 1
ATOM 1465 C C . GLN A 1 186 ? 20.461 -12.540 40.531 1.00 8.25 474 GLN A C 1
ATOM 1466 O O . GLN A 1 186 ? 19.671 -12.929 39.678 1.00 9.23 474 GLN A O 1
ATOM 1472 N N . GLU A 1 187 ? 20.360 -12.913 41.804 1.00 8.01 475 GLU A N 1
ATOM 1473 C CA . GLU A 1 187 ? 19.381 -13.886 42.228 1.00 8.73 475 GLU A CA 1
ATOM 1474 C C . GLU A 1 187 ? 17.960 -13.345 42.055 1.00 8.14 475 GLU A C 1
ATOM 1475 O O . GLU A 1 187 ? 17.104 -13.986 41.433 1.00 7.69 475 GLU A O 1
ATOM 1481 N N . GLN A 1 188 ? 17.735 -12.128 42.562 1.00 7.68 476 GLN A N 1
ATOM 1482 C CA . GLN A 1 188 ? 16.336 -11.630 42.666 1.00 8.29 476 GLN A CA 1
ATOM 1483 C C . GLN A 1 188 ? 15.852 -11.069 41.319 1.00 8.18 476 GLN A C 1
ATOM 1484 O O . GLN A 1 188 ? 14.679 -11.252 40.972 1.00 8.33 476 GLN A O 1
ATOM 1490 N N . VAL A 1 189 ? 16.743 -10.436 40.528 1.00 7.67 477 VAL A N 1
ATOM 1491 C CA . VAL A 1 189 ? 16.297 -9.997 39.213 1.00 7.39 477 VAL A CA 1
ATOM 1492 C C . VAL A 1 189 ? 16.078 -11.170 38.244 1.00 7.18 477 VAL A C 1
ATOM 1493 O O . VAL A 1 189 ? 15.117 -11.125 37.499 1.00 6.52 477 VAL A O 1
ATOM 1497 N N . ASN A 1 190 ? 16.938 -12.167 38.269 1.00 7.54 478 ASN A N 1
ATOM 1498 C CA . ASN A 1 190 ? 16.617 -13.415 37.485 1.00 7.68 478 ASN A CA 1
ATOM 1499 C C . ASN A 1 190 ? 15.237 -13.973 37.873 1.00 7.65 478 ASN A C 1
ATOM 1500 O O . ASN A 1 190 ? 14.458 -14.362 37.006 1.00 7.38 478 ASN A O 1
ATOM 1505 N N . ALA A 1 191 ? 14.996 -14.099 39.174 1.00 7.16 479 ALA A N 1
ATOM 1506 C CA . ALA A 1 191 ? 13.700 -14.635 39.616 1.00 7.94 479 ALA A CA 1
ATOM 1507 C C . ALA A 1 191 ? 12.512 -13.820 39.161 1.00 8.21 479 ALA A C 1
ATOM 1508 O O . ALA A 1 191 ? 11.497 -14.372 38.710 1.00 7.60 479 ALA A O 1
ATOM 1510 N N . ALA A 1 192 ? 12.642 -12.491 39.209 1.00 7.81 480 ALA A N 1
ATOM 1511 C CA . ALA A 1 192 ? 11.546 -11.581 38.795 1.00 7.62 480 ALA A CA 1
ATOM 1512 C C . ALA A 1 192 ? 11.330 -11.661 37.317 1.00 7.40 480 ALA A C 1
ATOM 1513 O O . ALA A 1 192 ? 10.196 -11.671 36.796 1.00 6.52 480 ALA A O 1
ATOM 1515 N N . LEU A 1 193 ? 12.424 -11.743 36.565 1.00 7.15 481 LEU A N 1
ATOM 1516 C CA . LEU A 1 193 ? 12.328 -11.857 35.125 1.00 7.13 481 LEU A CA 1
ATOM 1517 C C . LEU A 1 193 ? 11.646 -13.127 34.717 1.00 7.52 481 LEU A C 1
ATOM 1518 O O . LEU A 1 193 ? 10.802 -13.133 33.821 1.00 8.19 481 LEU A O 1
ATOM 1523 N N . LEU A 1 194 ? 12.009 -14.236 35.357 1.00 7.12 482 LEU A N 1
ATOM 1524 C CA . LEU A 1 194 ? 11.362 -15.541 35.012 1.00 7.92 482 LEU A CA 1
ATOM 1525 C C . LEU A 1 194 ? 9.850 -15.472 35.334 1.00 8.47 482 LEU A C 1
ATOM 1526 O O . LEU A 1 194 ? 9.009 -15.915 34.545 1.00 8.36 482 LEU A O 1
ATOM 1531 N N . ASP A 1 195 ? 9.549 -14.928 36.497 1.00 8.62 483 ASP A N 1
ATOM 1532 C CA . ASP A 1 195 ? 8.104 -14.760 36.909 1.00 9.70 483 ASP A CA 1
ATOM 1533 C C . ASP A 1 195 ? 7.350 -13.951 35.866 1.00 8.62 483 ASP A C 1
ATOM 1534 O O . ASP A 1 195 ? 6.257 -14.327 35.420 1.00 7.66 483 ASP A O 1
ATOM 1539 N N . TYR A 1 196 ? 7.973 -12.842 35.449 1.00 8.29 484 TYR A N 1
ATOM 1540 C CA . TYR A 1 196 ? 7.424 -11.958 34.454 1.00 8.03 484 TYR A CA 1
ATOM 1541 C C . TYR A 1 196 ? 7.167 -12.648 33.096 1.00 8.30 484 TYR A C 1
ATOM 1542 O O . TYR A 1 196 ? 6.067 -12.548 32.560 1.00 8.15 484 TYR A O 1
ATOM 1551 N N . THR A 1 197 ? 8.160 -13.351 32.569 1.00 8.16 485 THR A N 1
ATOM 1552 C CA . THR A 1 197 ? 8.037 -14.005 31.258 1.00 8.34 485 THR A CA 1
ATOM 1553 C C . THR A 1 197 ? 7.048 -15.148 31.291 1.00 9.80 485 THR A C 1
ATOM 1554 O O . THR A 1 197 ? 6.237 -15.314 30.374 1.00 10.33 485 THR A O 1
ATOM 1558 N N A MET A 1 198 ? 7.091 -15.939 32.351 0.50 10.53 486 MET A N 1
ATOM 1559 N N B MET A 1 198 ? 7.086 -15.941 32.353 0.50 10.75 486 MET A N 1
ATOM 1560 C CA A MET A 1 198 ? 6.177 -17.053 32.501 0.50 11.37 486 MET A CA 1
ATOM 1561 C CA B MET A 1 198 ? 6.152 -17.044 32.539 0.50 11.80 486 MET A CA 1
ATOM 1562 C C A MET A 1 198 ? 4.699 -16.588 32.575 0.50 12.23 486 MET A C 1
ATOM 1563 C C B MET A 1 198 ? 4.684 -16.569 32.550 0.50 12.72 486 MET A C 1
ATOM 1564 O O A MET A 1 198 ? 3.822 -17.218 31.968 0.50 11.65 486 MET A O 1
ATOM 1565 O O B MET A 1 198 ? 3.813 -17.171 31.902 0.50 12.00 486 MET A O 1
ATOM 1574 N N . CYS A 1 199 ? 4.443 -15.472 33.249 1.00 12.85 487 CYS A N 1
ATOM 1575 C CA A CYS A 1 199 ? 3.051 -14.956 33.393 0.50 12.82 487 CYS A CA 1
ATOM 1576 C CA B CYS A 1 199 ? 3.074 -14.905 33.424 0.50 15.58 487 CYS A CA 1
ATOM 1577 C C . CYS A 1 199 ? 2.585 -14.142 32.184 1.00 14.40 487 CYS A C 1
ATOM 1578 O O . CYS A 1 199 ? 1.410 -14.162 31.846 1.00 13.90 487 CYS A O 1
ATOM 1583 N N . ASN A 1 200 ? 3.497 -13.449 31.499 1.00 11.11 488 ASN A N 1
ATOM 1584 C CA . ASN A 1 200 ? 3.101 -12.550 30.458 1.00 10.19 488 ASN A CA 1
ATOM 1585 C C . ASN A 1 200 ? 3.307 -13.045 29.035 1.00 9.60 488 ASN A C 1
ATOM 1586 O O . ASN A 1 200 ? 2.660 -12.563 28.132 1.00 8.68 488 ASN A O 1
ATOM 1591 N N . TYR A 1 201 ? 4.183 -14.013 28.871 1.00 8.32 489 TYR A N 1
ATOM 1592 C CA . TYR A 1 201 ? 4.422 -14.684 27.582 1.00 8.51 489 TYR A CA 1
ATOM 1593 C C . TYR A 1 201 ? 4.401 -16.173 27.795 1.00 7.93 489 TYR A C 1
ATOM 1594 O O . TYR A 1 201 ? 5.355 -16.837 27.461 1.00 7.61 489 TYR A O 1
ATOM 1603 N N . PRO A 1 202 ? 3.312 -16.724 28.382 1.00 7.93 490 PRO A N 1
ATOM 1604 C CA . PRO A 1 202 ? 3.319 -18.195 28.622 1.00 7.87 490 PRO A CA 1
ATOM 1605 C C . PRO A 1 202 ? 3.525 -19.044 27.380 1.00 8.38 490 PRO A C 1
ATOM 1606 O O . PRO A 1 202 ? 4.103 -20.144 27.439 1.00 10.12 490 PRO A O 1
ATOM 1610 N N . GLN A 1 203 ? 3.141 -18.501 26.228 1.00 8.61 491 GLN A N 1
ATOM 1611 C CA . GLN A 1 203 ? 3.189 -19.231 24.925 1.00 9.14 491 GLN A CA 1
ATOM 1612 C C . GLN A 1 203 ? 4.634 -19.380 24.462 1.00 9.35 491 GLN A C 1
ATOM 1613 O O . GLN A 1 203 ? 4.893 -20.137 23.557 1.00 10.06 491 GLN A O 1
ATOM 1619 N N . GLN A 1 204 ? 5.537 -18.565 25.025 1.00 8.49 492 GLN A N 1
ATOM 1620 C CA . GLN A 1 204 ? 6.970 -18.672 24.763 1.00 7.93 492 GLN A CA 1
ATOM 1621 C C . GLN A 1 204 ? 7.569 -19.377 25.985 1.00 8.10 492 GLN A C 1
ATOM 1622 O O . GLN A 1 204 ? 8.010 -18.743 26.985 1.00 8.01 492 GLN A O 1
ATOM 1628 N N . THR A 1 205 ? 7.584 -20.715 25.965 1.00 8.89 493 THR A N 1
ATOM 1629 C CA . THR A 1 205 ? 7.992 -21.450 27.162 1.00 8.96 493 THR A CA 1
ATOM 1630 C C . THR A 1 205 ? 9.460 -21.290 27.583 1.00 9.53 493 THR A C 1
ATOM 1631 O O . THR A 1 205 ? 9.821 -21.640 28.720 1.00 9.82 493 THR A O 1
ATOM 1635 N N . GLU A 1 206 ? 10.299 -20.797 26.667 1.00 9.40 494 GLU A N 1
ATOM 1636 C CA . GLU A 1 206 ? 11.686 -20.656 26.895 1.00 9.64 494 GLU A CA 1
ATOM 1637 C C . GLU A 1 206 ? 12.111 -19.203 26.824 1.00 9.70 494 GLU A C 1
ATOM 1638 O O . GLU A 1 206 ? 13.300 -18.915 26.582 1.00 8.33 494 GLU A O 1
ATOM 1644 N N . LYS A 1 207 ? 11.184 -18.301 26.966 1.00 8.93 495 LYS A N 1
ATOM 1645 C CA . LYS A 1 207 ? 11.554 -16.881 26.790 1.00 8.72 495 LYS A CA 1
ATOM 1646 C C . LYS A 1 207 ? 12.664 -16.437 27.778 1.00 8.31 495 LYS A C 1
ATOM 1647 O O . LYS A 1 207 ? 13.589 -15.729 27.405 1.00 7.87 495 LYS A O 1
ATOM 1653 N N . PHE A 1 208 ? 12.509 -16.760 29.057 1.00 8.49 496 PHE A N 1
ATOM 1654 C CA . PHE A 1 208 ? 13.525 -16.427 30.061 1.00 8.72 496 PHE A CA 1
ATOM 1655 C C . PHE A 1 208 ? 14.926 -16.868 29.608 1.00 8.66 496 PHE A C 1
ATOM 1656 O O . PHE A 1 208 ? 15.823 -16.083 29.432 1.00 8.15 496 PHE A O 1
ATOM 1664 N N . GLY A 1 209 ? 15.063 -18.127 29.244 1.00 8.48 497 GLY A N 1
ATOM 1665 C CA . GLY A 1 209 ? 16.343 -18.626 28.834 1.00 8.10 497 GLY A CA 1
ATOM 1666 C C . GLY A 1 209 ? 16.820 -18.103 27.522 1.00 8.25 497 GLY A C 1
ATOM 1667 O O . GLY A 1 209 ? 18.041 -17.847 27.412 1.00 7.47 497 GLY A O 1
ATOM 1668 N N . GLN A 1 210 ? 15.896 -17.810 26.579 1.00 8.04 498 GLN A N 1
ATOM 1669 C CA . GLN A 1 210 ? 16.310 -17.186 25.347 1.00 8.46 498 GLN A CA 1
ATOM 1670 C C . GLN A 1 210 ? 16.774 -15.743 25.534 1.00 8.25 498 GLN A C 1
ATOM 1671 O O . GLN A 1 210 ? 17.744 -15.296 24.866 1.00 8.12 498 GLN A O 1
ATOM 1677 N N . LEU A 1 211 ? 16.187 -15.033 26.506 1.00 7.73 499 LEU A N 1
ATOM 1678 C CA . LEU A 1 211 ? 16.642 -13.693 26.799 1.00 8.84 499 LEU A CA 1
ATOM 1679 C C . LEU A 1 211 ? 18.032 -13.729 27.376 1.00 8.60 499 LEU A C 1
ATOM 1680 O O . LEU A 1 211 ? 18.944 -12.977 26.944 1.00 8.94 499 LEU A O 1
ATOM 1685 N N A LEU A 1 212 ? 18.220 -14.622 28.347 0.50 9.00 500 LEU A N 1
ATOM 1686 N N B LEU A 1 212 ? 18.252 -14.626 28.337 0.50 9.06 500 LEU A N 1
ATOM 1687 C CA A LEU A 1 212 ? 19.517 -14.741 28.997 0.50 8.49 500 LEU A CA 1
ATOM 1688 C CA B LEU A 1 212 ? 19.573 -14.696 28.959 0.50 8.55 500 LEU A CA 1
ATOM 1689 C C A LEU A 1 212 ? 20.652 -15.107 28.056 0.50 8.87 500 LEU A C 1
ATOM 1690 C C B LEU A 1 212 ? 20.677 -15.078 28.018 0.50 8.94 500 LEU A C 1
ATOM 1691 O O A LEU A 1 212 ? 21.790 -14.643 28.248 0.50 8.36 500 LEU A O 1
ATOM 1692 O O B LEU A 1 212 ? 21.823 -14.622 28.181 0.50 8.39 500 LEU A O 1
ATOM 1701 N N . LEU A 1 213 ? 20.352 -15.901 27.012 1.00 8.86 501 LEU A N 1
ATOM 1702 C CA . LEU A 1 213 ? 21.351 -16.273 25.997 1.00 9.30 501 LEU A CA 1
ATOM 1703 C C . LEU A 1 213 ? 21.858 -15.109 25.168 1.00 9.71 501 LEU A C 1
ATOM 1704 O O . LEU A 1 213 ? 22.926 -15.230 24.509 1.00 8.76 501 LEU A O 1
ATOM 1709 N N . ARG A 1 214 ? 21.157 -14.006 25.193 1.00 9.84 502 ARG A N 1
ATOM 1710 C CA . ARG A 1 214 ? 21.626 -12.799 24.517 1.00 10.95 502 ARG A CA 1
ATOM 1711 C C . ARG A 1 214 ? 22.705 -12.071 25.311 1.00 10.67 502 ARG A C 1
ATOM 1712 O O . ARG A 1 214 ? 23.443 -11.281 24.708 1.00 9.39 502 ARG A O 1
ATOM 1720 N N . LEU A 1 215 ? 22.820 -12.286 26.640 1.00 9.31 503 LEU A N 1
ATOM 1721 C CA . LEU A 1 215 ? 23.800 -11.534 27.411 1.00 9.69 503 LEU A CA 1
ATOM 1722 C C . LEU A 1 215 ? 25.292 -11.747 26.939 1.00 10.31 503 LEU A C 1
ATOM 1723 O O . LEU A 1 215 ? 26.033 -10.766 26.798 1.00 8.74 503 LEU A O 1
ATOM 1728 N N . PRO A 1 216 ? 25.693 -12.986 26.636 1.00 9.80 504 PRO A N 1
ATOM 1729 C CA . PRO A 1 216 ? 27.105 -13.174 26.205 1.00 10.57 504 PRO A CA 1
ATOM 1730 C C . PRO A 1 216 ? 27.291 -12.632 24.838 1.00 10.90 504 PRO A C 1
ATOM 1731 O O . PRO A 1 216 ? 28.419 -12.287 24.448 1.00 11.46 504 PRO A O 1
ATOM 1735 N N . GLU A 1 217 ? 26.212 -12.576 24.064 1.00 9.81 505 GLU A N 1
ATOM 1736 C CA . GLU A 1 217 ? 26.249 -11.981 22.716 1.00 10.53 505 GLU A CA 1
ATOM 1737 C C . GLU A 1 217 ? 26.426 -10.475 22.768 1.00 10.44 505 GLU A C 1
ATOM 1738 O O . GLU A 1 217 ? 27.213 -9.912 21.985 1.00 11.10 505 GLU A O 1
ATOM 1744 N N . ILE A 1 218 ? 25.722 -9.842 23.705 1.00 9.62 506 ILE A N 1
ATOM 1745 C CA . ILE A 1 218 ? 25.925 -8.401 23.989 1.00 9.96 506 ILE A CA 1
ATOM 1746 C C . ILE A 1 218 ? 27.364 -8.177 24.447 1.00 9.64 506 ILE A C 1
ATOM 1747 O O . ILE A 1 218 ? 27.972 -7.226 23.971 1.00 9.78 506 ILE A O 1
ATOM 1752 N N . ARG A 1 219 ? 27.914 -9.010 25.348 1.00 9.33 507 ARG A N 1
ATOM 1753 C CA . ARG A 1 219 ? 29.313 -8.835 25.713 1.00 10.20 507 ARG A CA 1
ATOM 1754 C C . ARG A 1 219 ? 30.234 -8.903 24.488 1.00 9.96 507 ARG A C 1
ATOM 1755 O O . ARG A 1 219 ? 31.124 -8.011 24.316 1.00 9.75 507 ARG A O 1
ATOM 1763 N N . ALA A 1 220 ? 30.076 -9.938 23.652 1.00 9.84 508 ALA A N 1
ATOM 1764 C CA . ALA A 1 220 ? 30.907 -10.080 22.478 1.00 10.88 508 ALA A CA 1
ATOM 1765 C C . ALA A 1 220 ? 30.886 -8.877 21.521 1.00 11.09 508 ALA A C 1
ATOM 1766 O O . ALA A 1 220 ? 31.931 -8.436 21.079 1.00 10.28 508 ALA A O 1
ATOM 1768 N N A ILE A 1 221 ? 29.683 -8.442 21.160 0.50 10.75 509 ILE A N 1
ATOM 1769 N N B ILE A 1 221 ? 29.710 -8.400 21.180 0.50 10.85 509 ILE A N 1
ATOM 1770 C CA A ILE A 1 221 ? 29.472 -7.249 20.346 0.50 11.32 509 ILE A CA 1
ATOM 1771 C CA B ILE A 1 221 ? 29.626 -7.263 20.302 0.50 11.50 509 ILE A CA 1
ATOM 1772 C C A ILE A 1 221 ? 30.180 -6.056 20.971 0.50 10.90 509 ILE A C 1
ATOM 1773 C C B ILE A 1 221 ? 30.149 -5.989 20.954 0.50 11.07 509 ILE A C 1
ATOM 1774 O O A ILE A 1 221 ? 30.927 -5.348 20.272 0.50 10.67 509 ILE A O 1
ATOM 1775 O O B ILE A 1 221 ? 30.725 -5.124 20.241 0.50 10.92 509 ILE A O 1
ATOM 1784 N N . SER A 1 222 ? 29.990 -5.854 22.282 1.00 10.62 510 SER A N 1
ATOM 1785 C CA . SER A 1 222 ? 30.553 -4.692 22.974 1.00 10.68 510 SER A CA 1
ATOM 1786 C C . SER A 1 222 ? 32.107 -4.663 22.843 1.00 11.42 510 SER A C 1
ATOM 1787 O O . SER A 1 222 ? 32.734 -3.593 22.653 1.00 9.26 510 SER A O 1
ATOM 1790 N N A MET A 1 223 ? 32.693 -5.852 22.908 0.50 11.51 511 MET A N 1
ATOM 1791 N N B MET A 1 223 ? 32.699 -5.846 22.907 0.50 12.16 511 MET A N 1
ATOM 1792 C CA A MET A 1 223 ? 34.149 -6.012 22.788 0.50 13.11 511 MET A CA 1
ATOM 1793 C CA B MET A 1 223 ? 34.154 -5.977 22.787 0.50 14.40 511 MET A CA 1
ATOM 1794 C C A MET A 1 223 ? 34.605 -5.700 21.348 0.50 13.14 511 MET A C 1
ATOM 1795 C C B MET A 1 223 ? 34.602 -5.683 21.343 0.50 13.83 511 MET A C 1
ATOM 1796 O O A MET A 1 223 ? 35.631 -5.032 21.131 0.50 12.64 511 MET A O 1
ATOM 1797 O O B MET A 1 223 ? 35.623 -5.013 21.115 0.50 13.22 511 MET A O 1
ATOM 1806 N N . GLN A 1 224 ? 33.839 -6.179 20.372 1.00 13.57 512 GLN A N 1
ATOM 1807 C CA . GLN A 1 224 ? 34.148 -5.923 18.963 1.00 15.27 512 GLN A CA 1
ATOM 1808 C C . GLN A 1 224 ? 34.025 -4.399 18.712 1.00 14.65 512 GLN A C 1
ATOM 1809 O O . GLN A 1 224 ? 34.837 -3.811 17.984 1.00 13.09 512 GLN A O 1
ATOM 1815 N N . ALA A 1 225 ? 32.996 -3.778 19.307 1.00 13.07 513 ALA A N 1
ATOM 1816 C CA . ALA A 1 225 ? 32.804 -2.316 19.228 1.00 12.91 513 ALA A CA 1
ATOM 1817 C C . ALA A 1 225 ? 33.975 -1.510 19.830 1.00 12.79 513 ALA A C 1
ATOM 1818 O O . ALA A 1 225 ? 34.447 -0.496 19.248 1.00 12.47 513 ALA A O 1
ATOM 1820 N N . GLU A 1 226 ? 34.462 -1.968 20.982 1.00 12.07 514 GLU A N 1
ATOM 1821 C CA . GLU A 1 226 ? 35.595 -1.345 21.645 1.00 12.79 514 GLU A CA 1
ATOM 1822 C C . GLU A 1 226 ? 36.823 -1.481 20.771 1.00 14.34 514 GLU A C 1
ATOM 1823 O O . GLU A 1 226 ? 37.577 -0.511 20.633 1.00 15.36 514 GLU A O 1
ATOM 1829 N N A GLU A 1 227 ? 37.004 -2.648 20.165 0.50 15.03 515 GLU A N 1
ATOM 1830 N N B GLU A 1 227 ? 37.021 -2.655 20.174 0.50 14.84 515 GLU A N 1
ATOM 1831 C CA A GLU A 1 227 ? 38.132 -2.871 19.273 0.50 17.17 515 GLU A CA 1
ATOM 1832 C CA B GLU A 1 227 ? 38.177 -2.862 19.306 0.50 17.01 515 GLU A CA 1
ATOM 1833 C C A GLU A 1 227 ? 38.102 -1.913 18.093 0.50 16.62 515 GLU A C 1
ATOM 1834 C C B GLU A 1 227 ? 38.115 -1.926 18.083 0.50 16.56 515 GLU A C 1
ATOM 1835 O O A GLU A 1 227 ? 39.137 -1.309 17.773 0.50 17.24 515 GLU A O 1
ATOM 1836 O O B GLU A 1 227 ? 39.150 -1.349 17.719 0.50 17.29 515 GLU A O 1
ATOM 1847 N N . TYR A 1 228 ? 36.934 -1.775 17.464 1.00 14.71 516 TYR A N 1
ATOM 1848 C CA . TYR A 1 228 ? 36.731 -0.842 16.351 1.00 15.22 516 TYR A CA 1
ATOM 1849 C C . TYR A 1 228 ? 37.086 0.613 16.776 1.00 15.55 516 TYR A C 1
ATOM 1850 O O . TYR A 1 228 ? 37.826 1.320 16.105 1.00 15.36 516 TYR A O 1
ATOM 1859 N N . LEU A 1 229 ? 36.544 1.041 17.904 1.00 15.86 517 LEU A N 1
ATOM 1860 C CA . LEU A 1 229 ? 36.802 2.411 18.383 1.00 17.56 517 LEU A CA 1
ATOM 1861 C C . LEU A 1 229 ? 38.283 2.594 18.736 1.00 17.28 517 LEU A C 1
ATOM 1862 O O . LEU A 1 229 ? 38.856 3.628 18.497 1.00 19.03 517 LEU A O 1
ATOM 1867 N N . TYR A 1 230 ? 38.901 1.559 19.265 1.00 19.18 518 TYR A N 1
ATOM 1868 C CA . TYR A 1 230 ? 40.298 1.574 19.569 1.00 23.57 518 TYR A CA 1
ATOM 1869 C C . TYR A 1 230 ? 41.186 1.824 18.337 1.00 26.65 518 TYR A C 1
ATOM 1870 O O . TYR A 1 230 ? 42.083 2.664 18.427 1.00 22.80 518 TYR A O 1
ATOM 1879 N N . TYR A 1 231 ? 40.954 1.144 17.214 1.00 23.11 519 TYR A N 1
ATOM 1880 C CA . TYR A 1 231 ? 41.692 1.488 15.990 1.00 27.70 519 TYR A CA 1
ATOM 1881 C C . TYR A 1 231 ? 41.371 2.903 15.464 1.00 25.00 519 TYR A C 1
ATOM 1882 O O . TYR A 1 231 ? 42.275 3.590 14.971 1.00 22.72 519 TYR A O 1
ATOM 1891 N N . LYS A 1 232 ? 40.111 3.323 15.560 1.00 20.60 520 LYS A N 1
ATOM 1892 C CA . LYS A 1 232 ? 39.754 4.656 15.136 1.00 22.16 520 LYS A CA 1
ATOM 1893 C C . LYS A 1 232 ? 40.490 5.684 16.001 1.00 24.56 520 LYS A C 1
ATOM 1894 O O . LYS A 1 232 ? 40.952 6.712 15.446 1.00 26.99 520 LYS A O 1
ATOM 1900 N N . HIS A 1 233 ? 40.681 5.385 17.295 1.00 22.24 521 HIS A N 1
ATOM 1901 C CA . HIS A 1 233 ? 41.459 6.242 18.216 1.00 28.54 521 HIS A CA 1
ATOM 1902 C C . HIS A 1 233 ? 42.950 6.265 17.825 1.00 31.00 521 HIS A C 1
ATOM 1903 O O . HIS A 1 233 ? 43.560 7.335 17.752 1.00 28.80 521 HIS A O 1
ATOM 1910 N N . LEU A 1 234 ? 43.511 5.094 17.545 1.00 33.78 522 LEU A N 1
ATOM 1911 C CA . LEU A 1 234 ? 44.870 5.016 17.015 1.00 35.67 522 LEU A CA 1
ATOM 1912 C C . LEU A 1 234 ? 45.079 5.882 15.765 1.00 38.94 522 LEU A C 1
ATOM 1913 O O . LEU A 1 234 ? 46.151 6.481 15.591 1.00 40.87 522 LEU A O 1
ATOM 1918 N N . ASN A 1 235 ? 44.070 6.003 14.913 1.00 38.24 523 ASN A N 1
ATOM 1919 C CA . ASN A 1 235 ? 44.155 6.958 13.801 1.00 39.12 523 ASN A CA 1
ATOM 1920 C C . ASN A 1 235 ? 43.755 8.398 14.127 1.00 34.41 523 ASN A C 1
ATOM 1921 O O . ASN A 1 235 ? 43.597 9.192 13.225 1.00 37.71 523 ASN A O 1
ATOM 1926 N N . GLY A 1 236 ? 43.633 8.733 15.410 1.00 33.76 524 GLY A N 1
ATOM 1927 C CA . GLY A 1 236 ? 43.320 10.105 15.831 1.00 29.77 524 GLY A CA 1
ATOM 1928 C C . GLY A 1 236 ? 41.893 10.526 15.537 1.00 32.55 524 GLY A C 1
ATOM 1929 O O . GLY A 1 236 ? 41.581 11.720 15.570 1.00 30.69 524 GLY A O 1
ATOM 1930 N N . ASP A 1 237 ? 40.983 9.580 15.271 1.00 27.95 525 ASP A N 1
ATOM 1931 C CA . ASP A 1 237 ? 39.692 10.005 14.699 1.00 29.94 525 ASP A CA 1
ATOM 1932 C C . ASP A 1 237 ? 38.597 10.176 15.741 1.00 26.31 525 ASP A C 1
ATOM 1933 O O . ASP A 1 237 ? 37.555 10.733 15.451 1.00 28.20 525 ASP A O 1
ATOM 1938 N N . VAL A 1 238 ? 38.821 9.646 16.921 1.00 24.83 526 VAL A N 1
ATOM 1939 C CA . VAL A 1 238 ? 37.820 9.709 17.991 1.00 24.53 526 VAL A CA 1
ATOM 1940 C C . VAL A 1 238 ? 38.020 11.053 18.703 1.00 26.89 526 VAL A C 1
ATOM 1941 O O . VAL A 1 238 ? 39.154 11.365 19.114 1.00 26.59 526 VAL A O 1
ATOM 1945 N N . PRO A 1 239 ? 36.949 11.862 18.811 1.00 26.81 527 PRO A N 1
ATOM 1946 C CA . PRO A 1 239 ? 37.163 13.110 19.552 1.00 27.70 527 PRO A CA 1
ATOM 1947 C C . PRO A 1 239 ? 37.455 12.821 21.023 1.00 26.12 527 PRO A C 1
ATOM 1948 O O . PRO A 1 239 ? 37.011 11.805 21.571 1.00 26.81 527 PRO A O 1
ATOM 1952 N N . TYR A 1 240 ? 38.207 13.708 21.674 1.00 24.67 528 TYR A N 1
ATOM 1953 C CA . TYR A 1 240 ? 38.601 13.485 23.068 1.00 20.33 528 TYR A CA 1
ATOM 1954 C C . TYR A 1 240 ? 37.956 14.541 23.985 1.00 18.61 528 TYR A C 1
ATOM 1955 O O . TYR A 1 240 ? 37.039 15.267 23.549 1.00 17.56 528 TYR A O 1
ATOM 1964 N N . ASN A 1 241 ? 38.358 14.593 25.253 1.00 14.44 529 ASN A N 1
ATOM 1965 C CA . ASN A 1 241 ? 37.607 15.312 26.236 1.00 15.30 529 ASN A CA 1
ATOM 1966 C C . ASN A 1 241 ? 36.165 14.883 26.341 1.00 17.37 529 ASN A C 1
ATOM 1967 O O . ASN A 1 241 ? 35.210 15.680 26.209 1.00 17.59 529 ASN A O 1
ATOM 1972 N N . ASN A 1 242 ? 35.969 13.615 26.623 1.00 13.96 530 ASN A N 1
ATOM 1973 C CA . ASN A 1 242 ? 34.606 13.190 26.792 1.00 16.85 530 ASN A CA 1
ATOM 1974 C C . ASN A 1 242 ? 34.618 11.894 27.512 1.00 15.56 530 ASN A C 1
ATOM 1975 O O . ASN A 1 242 ? 35.699 11.280 27.699 1.00 15.93 530 ASN A O 1
ATOM 1980 N N . LEU A 1 243 ? 33.428 11.424 27.835 1.00 14.13 531 LEU A N 1
ATOM 1981 C CA . LEU A 1 243 ? 33.275 10.260 28.619 1.00 13.80 531 LEU A CA 1
ATOM 1982 C C . LEU A 1 243 ? 33.609 9.032 27.809 1.00 14.22 531 LEU A C 1
ATOM 1983 O O . LEU A 1 243 ? 34.251 8.086 28.307 1.00 14.50 531 LEU A O 1
ATOM 1988 N N . LEU A 1 244 ? 33.179 9.036 26.543 1.00 13.44 532 LEU A N 1
ATOM 1989 C CA . LEU A 1 244 ? 33.338 7.870 25.695 1.00 14.70 532 LEU A CA 1
ATOM 1990 C C . LEU A 1 244 ? 34.824 7.440 25.636 1.00 13.88 532 LEU A C 1
ATOM 1991 O O . LEU A 1 244 ? 35.163 6.275 25.877 1.00 15.31 532 LEU A O 1
ATOM 1996 N N . ILE A 1 245 ? 35.691 8.377 25.295 1.00 13.18 533 ILE A N 1
ATOM 1997 C CA . ILE A 1 245 ? 37.149 8.118 25.126 1.00 15.38 533 ILE A CA 1
ATOM 1998 C C . ILE A 1 245 ? 37.826 7.754 26.438 1.00 14.05 533 ILE A C 1
ATOM 1999 O O . ILE A 1 245 ? 38.712 6.896 26.452 1.00 14.80 533 ILE A O 1
ATOM 2004 N N . GLU A 1 246 ? 37.359 8.336 27.539 1.00 13.08 534 GLU A N 1
ATOM 2005 C CA . GLU A 1 246 ? 37.880 8.008 28.887 1.00 12.32 534 GLU A CA 1
ATOM 2006 C C . GLU A 1 246 ? 37.574 6.540 29.236 1.00 13.56 534 GLU A C 1
ATOM 2007 O O . GLU A 1 246 ? 38.418 5.815 29.761 1.00 12.42 534 GLU A O 1
ATOM 2013 N N . MET A 1 247 ? 36.382 6.063 28.878 1.00 13.35 535 MET A N 1
ATOM 2014 C CA . MET A 1 247 ? 36.007 4.683 29.225 1.00 15.15 535 MET A CA 1
ATOM 2015 C C . MET A 1 247 ? 36.787 3.706 28.441 1.00 17.39 535 MET A C 1
ATOM 2016 O O . MET A 1 247 ? 37.173 2.640 28.934 1.00 20.74 535 MET A O 1
ATOM 2021 N N . LEU A 1 248 ? 37.067 4.076 27.230 1.00 18.58 536 LEU A N 1
ATOM 2022 C CA . LEU A 1 248 ? 37.817 3.281 26.334 1.00 23.75 536 LEU A CA 1
ATOM 2023 C C . LEU A 1 248 ? 39.252 3.073 26.816 1.00 27.30 536 LEU A C 1
ATOM 2024 O O . LEU A 1 248 ? 39.770 1.996 26.732 1.00 25.40 536 LEU A O 1
ATOM 2029 N N . HIS A 1 249 ? 39.861 4.139 27.324 1.00 30.80 537 HIS A N 1
ATOM 2030 C CA . HIS A 1 249 ? 41.207 4.150 27.926 1.00 33.23 537 HIS A CA 1
ATOM 2031 C C . HIS A 1 249 ? 41.345 3.647 29.359 1.00 36.27 537 HIS A C 1
ATOM 2032 O O . HIS A 1 249 ? 42.464 3.438 29.824 1.00 37.54 537 HIS A O 1
ATOM 2039 N N . ALA A 1 250 ? 40.241 3.508 30.076 1.00 35.14 538 ALA A N 1
ATOM 2040 C CA . ALA A 1 250 ? 40.290 3.067 31.473 1.00 40.27 538 ALA A CA 1
ATOM 2041 C C . ALA A 1 250 ? 40.769 1.604 31.638 1.00 45.37 538 ALA A C 1
ATOM 2042 O O . ALA A 1 250 ? 41.396 1.279 32.649 1.00 51.37 538 ALA A O 1
ATOM 2044 N N . LYS A 1 251 ? 40.535 0.780 30.610 1.00 47.88 539 LYS A N 1
ATOM 2045 C CA . LYS A 1 251 ? 40.828 -0.668 30.586 1.00 54.04 539 LYS A CA 1
ATOM 2046 C C . LYS A 1 251 ? 39.915 -1.383 31.566 1.00 64.01 539 LYS A C 1
ATOM 2047 O O . LYS A 1 251 ? 39.890 -2.608 31.620 1.00 70.46 539 LYS A O 1
ATOM 2053 N N . GLY B 2 2 ? 46.338 3.088 37.050 1.00 50.24 13 GLY C N 1
ATOM 2054 C CA . GLY B 2 2 ? 46.332 3.835 38.347 1.00 47.41 13 GLY C CA 1
ATOM 2055 C C . GLY B 2 2 ? 45.306 4.958 38.359 1.00 43.35 13 GLY C C 1
ATOM 2056 O O . GLY B 2 2 ? 44.316 4.920 37.628 1.00 42.88 13 GLY C O 1
ATOM 2057 N N . ALA B 2 3 ? 45.543 5.983 39.173 1.00 44.67 14 ALA C N 1
ATOM 2058 C CA . ALA B 2 3 ? 44.709 7.200 39.116 1.00 39.48 14 ALA C CA 1
ATOM 2059 C C . ALA B 2 3 ? 44.749 7.794 37.705 1.00 38.93 14 ALA C C 1
ATOM 2060 O O . ALA B 2 3 ? 43.780 8.417 37.261 1.00 29.56 14 ALA C O 1
ATOM 2062 N N . ALA B 2 4 ? 45.852 7.552 36.971 1.00 38.80 15 ALA C N 1
ATOM 2063 C CA . ALA B 2 4 ? 46.016 8.104 35.607 1.00 40.24 15 ALA C CA 1
ATOM 2064 C C . ALA B 2 4 ? 44.985 7.550 34.621 1.00 40.76 15 ALA C C 1
ATOM 2065 O O . ALA B 2 4 ? 44.532 8.250 33.688 1.00 39.84 15 ALA C O 1
ATOM 2067 N N . SER B 2 5 ? 44.592 6.299 34.836 1.00 36.63 16 SER C N 1
ATOM 2068 C CA . SER B 2 5 ? 43.670 5.688 33.917 1.00 32.30 16 SER C CA 1
ATOM 2069 C C . SER B 2 5 ? 42.249 5.814 34.470 1.00 26.78 16 SER C C 1
ATOM 2070 O O . SER B 2 5 ? 41.307 5.456 33.729 1.00 26.90 16 SER C O 1
ATOM 2073 N N . ARG B 2 6 ? 42.050 6.363 35.700 1.00 19.94 17 ARG C N 1
ATOM 2074 C CA . ARG B 2 6 ? 40.693 6.521 36.202 1.00 17.46 17 ARG C CA 1
ATOM 2075 C C . ARG B 2 6 ? 39.945 7.552 35.302 1.00 14.43 17 ARG C C 1
ATOM 2076 O O . ARG B 2 6 ? 40.431 8.662 35.138 1.00 14.25 17 ARG C O 1
ATOM 2084 N N . PRO B 2 7 ? 38.697 7.259 34.828 1.00 12.42 18 PRO C N 1
ATOM 2085 C CA . PRO B 2 7 ? 38.007 8.219 33.955 1.00 11.13 18 PRO C CA 1
ATOM 2086 C C . PRO B 2 7 ? 37.530 9.364 34.783 1.00 11.15 18 PRO C C 1
ATOM 2087 O O . PRO B 2 7 ? 36.555 9.222 35.499 1.00 10.61 18 PRO C O 1
ATOM 2091 N N . ALA B 2 8 ? 38.183 10.527 34.617 1.00 10.10 19 ALA C N 1
ATOM 2092 C CA . ALA B 2 8 ? 37.874 11.730 35.374 1.00 10.05 19 ALA C CA 1
ATOM 2093 C C . ALA B 2 8 ? 36.470 12.221 35.310 1.00 9.42 19 ALA C C 1
ATOM 2094 O O . ALA B 2 8 ? 35.880 12.544 36.357 1.00 8.72 19 ALA C O 1
ATOM 2096 N N . ILE B 2 9 ? 35.853 12.214 34.108 1.00 8.43 20 ILE C N 1
ATOM 2097 C CA . ILE B 2 9 ? 34.492 12.669 33.938 1.00 9.12 20 ILE C CA 1
ATOM 2098 C C . ILE B 2 9 ? 33.548 11.716 34.625 1.00 8.19 20 ILE C C 1
ATOM 2099 O O . ILE B 2 9 ? 32.650 12.115 35.343 1.00 7.55 20 ILE C O 1
ATOM 2104 N N . LEU B 2 10 ? 33.763 10.426 34.458 1.00 8.50 21 LEU C N 1
ATOM 2105 C CA . LEU B 2 10 ? 32.900 9.479 35.209 1.00 8.06 21 LEU C CA 1
ATOM 2106 C C . LEU B 2 10 ? 32.963 9.685 36.712 1.00 7.62 21 LEU C C 1
ATOM 2107 O O . LEU B 2 10 ? 31.941 9.692 37.445 1.00 7.18 21 LEU C O 1
ATOM 2112 N N . TYR B 2 11 ? 34.176 9.829 37.233 1.00 8.52 22 TYR C N 1
ATOM 2113 C CA . TYR B 2 11 ? 34.322 9.948 38.640 1.00 7.98 22 TYR C CA 1
ATOM 2114 C C . TYR B 2 11 ? 33.637 11.213 39.143 1.00 8.54 22 TYR C C 1
ATOM 2115 O O . TYR B 2 11 ? 32.984 11.244 40.212 1.00 7.58 22 TYR C O 1
ATOM 2124 N N . ALA B 2 12 ? 33.759 12.278 38.366 1.00 8.80 23 ALA C N 1
ATOM 2125 C CA . ALA B 2 12 ? 33.139 13.535 38.741 1.00 9.53 23 ALA C CA 1
ATOM 2126 C C . ALA B 2 12 ? 31.617 13.437 38.781 1.00 9.48 23 ALA C C 1
ATOM 2127 O O . ALA B 2 12 ? 30.971 14.017 39.691 1.00 9.00 23 ALA C O 1
ATOM 2129 N N . LEU B 2 13 ? 31.035 12.699 37.829 1.00 8.60 24 LEU C N 1
ATOM 2130 C CA . LEU B 2 13 ? 29.620 12.501 37.758 1.00 9.24 24 LEU C CA 1
ATOM 2131 C C . LEU B 2 13 ? 29.111 11.670 38.923 1.00 9.28 24 LEU C C 1
ATOM 2132 O O . LEU B 2 13 ? 28.054 11.975 39.503 1.00 10.28 24 LEU C O 1
ATOM 2137 N N . LEU B 2 14 ? 29.837 10.629 39.239 1.00 9.22 25 LEU C N 1
ATOM 2138 C CA . LEU B 2 14 ? 29.423 9.771 40.326 1.00 10.07 25 LEU C CA 1
ATOM 2139 C C . LEU B 2 14 ? 29.616 10.414 41.674 1.00 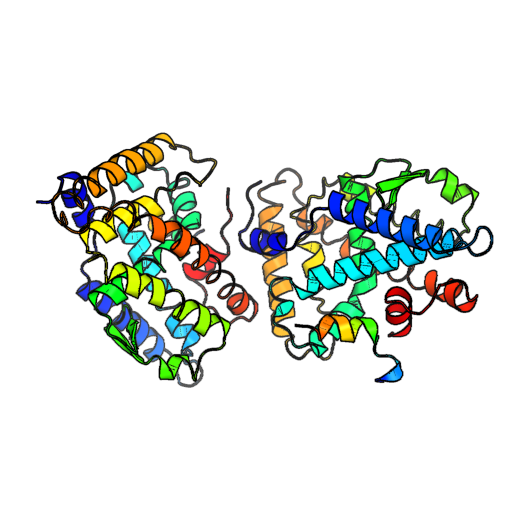10.99 25 LEU C C 1
ATOM 2140 O O . LEU B 2 14 ? 28.865 10.125 42.564 1.00 11.94 25 LEU C O 1
ATOM 2145 N N . SER B 2 15 ? 30.642 11.252 41.817 1.00 12.37 26 SER C N 1
ATOM 2146 C CA . SER B 2 15 ? 30.906 11.967 43.053 1.00 15.92 26 SER C CA 1
ATOM 2147 C C . SER B 2 15 ? 29.940 13.073 43.442 1.00 18.32 26 SER C C 1
ATOM 2148 O O . SER B 2 15 ? 29.971 13.499 44.585 1.00 19.29 26 SER C O 1
ATOM 2151 N N . SER B 2 16 ? 29.143 13.550 42.511 1.00 19.87 27 SER C N 1
ATOM 2152 C CA . SER B 2 16 ? 28.221 14.622 42.759 1.00 25.86 27 SER C CA 1
ATOM 2153 C C . SER B 2 16 ? 27.039 14.156 43.617 1.00 29.17 27 SER C C 1
ATOM 2154 O O . SER B 2 16 ? 26.515 13.099 43.412 1.00 27.30 27 SER C O 1
ATOM 2157 N N . SER B 2 17 ? 26.550 14.991 44.510 1.00 39.00 28 SER C N 1
ATOM 2158 C CA . SER B 2 17 ? 25.338 14.612 45.270 1.00 43.50 28 SER C CA 1
ATOM 2159 C C . SER B 2 17 ? 24.050 14.992 44.540 1.00 47.06 28 SER C C 1
ATOM 2160 O O . SER B 2 17 ? 22.970 14.796 45.096 1.00 53.96 28 SER C O 1
ATOM 2163 N N . SER C 1 12 ? -22.665 8.779 69.156 1.00 34.96 300 SER B N 1
ATOM 2164 C CA . SER C 1 12 ? -22.949 7.361 68.829 1.00 36.46 300 SER B CA 1
ATOM 2165 C C . SER C 1 12 ? -22.079 6.812 67.662 1.00 30.42 300 SER B C 1
ATOM 2166 O O . SER C 1 12 ? -21.251 7.516 67.101 1.00 27.84 300 SER B O 1
ATOM 2169 N N . ILE C 1 13 ? -22.310 5.558 67.321 1.00 24.64 301 ILE B N 1
ATOM 2170 C CA . ILE C 1 13 ? -21.490 4.836 66.330 1.00 23.37 301 ILE B CA 1
ATOM 2171 C C . ILE C 1 13 ? -22.444 4.237 65.299 1.00 22.55 301 ILE B C 1
ATOM 2172 O O . ILE C 1 13 ? -23.298 3.423 65.682 1.00 19.49 301 ILE B O 1
ATOM 2177 N N . PRO C 1 14 ? -22.275 4.590 63.995 1.00 16.84 302 PRO B N 1
ATOM 2178 C CA . PRO C 1 14 ? -23.057 3.998 62.936 1.00 18.20 302 PRO B CA 1
ATOM 2179 C C . PRO C 1 14 ? -23.032 2.441 62.993 1.00 17.52 302 PRO B C 1
ATOM 2180 O O . PRO C 1 14 ? -21.979 1.873 63.272 1.00 15.63 302 PRO B O 1
ATOM 2184 N N . HIS C 1 15 ? -24.129 1.797 62.619 1.00 16.99 303 HIS B N 1
ATOM 2185 C CA . HIS C 1 15 ? -24.216 0.361 62.757 1.00 19.16 303 HIS B CA 1
ATOM 2186 C C . HIS C 1 15 ? -23.118 -0.371 61.925 1.00 18.94 303 HIS B C 1
ATOM 2187 O O . HIS C 1 15 ? -22.592 -1.399 62.339 1.00 16.53 303 HIS B O 1
ATOM 2194 N N . LEU C 1 16 ? -22.754 0.169 60.752 1.00 17.47 304 LEU B N 1
ATOM 2195 C CA . LEU C 1 16 ? -21.677 -0.473 59.982 1.00 14.92 304 LEU B CA 1
ATOM 2196 C C . LEU C 1 16 ? -20.347 -0.496 60.767 1.00 13.09 304 LEU B C 1
ATOM 2197 O O . LEU C 1 16 ? -19.649 -1.507 60.773 1.00 14.27 304 LEU B O 1
ATOM 2202 N N . ILE C 1 17 ? -20.002 0.577 61.462 1.00 11.85 305 ILE B N 1
ATOM 2203 C CA . ILE C 1 17 ? -18.774 0.617 62.195 1.00 13.56 305 ILE B CA 1
ATOM 2204 C C . ILE C 1 17 ? -18.798 -0.322 63.418 1.00 15.29 305 ILE B C 1
ATOM 2205 O O . ILE C 1 17 ? -17.792 -0.997 63.739 1.00 12.34 305 ILE B O 1
ATOM 2210 N N . LEU C 1 18 ? -19.959 -0.455 64.038 1.00 16.85 306 LEU B N 1
ATOM 2211 C CA . LEU C 1 18 ? -20.122 -1.497 65.092 1.00 18.09 306 LEU B CA 1
ATOM 2212 C C . LEU C 1 18 ? -19.848 -2.896 64.533 1.00 16.58 306 LEU B C 1
ATOM 2213 O O . LEU C 1 18 ? -19.203 -3.691 65.200 1.00 16.07 306 LEU B O 1
ATOM 2218 N N . GLU C 1 19 ? -20.293 -3.178 63.312 1.00 16.43 307 GLU B N 1
ATOM 2219 C CA . GLU C 1 19 ? -20.022 -4.468 62.710 1.00 18.46 307 GLU B CA 1
ATOM 2220 C C . GLU C 1 19 ? -18.538 -4.633 62.362 1.00 16.79 307 GLU B C 1
ATOM 2221 O O . GLU C 1 19 ? -17.965 -5.683 62.618 1.00 16.91 307 GLU B O 1
ATOM 2227 N N . LEU C 1 20 ? -17.928 -3.600 61.798 1.00 15.90 308 LEU B N 1
ATOM 2228 C CA . LEU C 1 20 ? -16.493 -3.635 61.492 1.00 16.99 308 LEU B CA 1
ATOM 2229 C C . LEU C 1 20 ? -15.615 -3.776 62.749 1.00 16.52 308 LEU B C 1
ATOM 2230 O O . LEU C 1 20 ? -14.558 -4.417 62.715 1.00 15.47 308 LEU B O 1
ATOM 2235 N N . LEU C 1 21 ? -16.016 -3.174 63.856 1.00 15.58 309 LEU B N 1
ATOM 2236 C CA . LEU C 1 21 ? -15.250 -3.330 65.095 1.00 17.57 309 LEU B CA 1
ATOM 2237 C C . LEU C 1 21 ? -15.120 -4.766 65.566 1.00 15.12 309 LEU B C 1
ATOM 2238 O O . LEU C 1 21 ? -14.104 -5.094 66.195 1.00 14.51 309 LEU B O 1
ATOM 2243 N N . LYS C 1 22 ? -16.079 -5.597 65.203 1.00 15.73 310 LYS B N 1
ATOM 2244 C CA . LYS C 1 22 ? -16.076 -7.049 65.546 1.00 18.55 310 LYS B CA 1
ATOM 2245 C C . LYS C 1 22 ? -14.886 -7.749 64.899 1.00 17.55 310 LYS B C 1
ATOM 2246 O O . LYS C 1 22 ? -14.474 -8.796 65.361 1.00 16.14 310 LYS B O 1
ATOM 2252 N N . CYS C 1 23 ? -14.324 -7.160 63.842 1.00 15.49 311 CYS B N 1
ATOM 2253 C CA . CYS C 1 23 ? -13.173 -7.761 63.152 1.00 15.23 311 CYS B CA 1
ATOM 2254 C C . CYS C 1 23 ? -11.887 -7.492 63.915 1.00 14.88 311 CYS B C 1
ATOM 2255 O O . CYS C 1 23 ? -10.850 -8.064 63.529 1.00 14.25 311 CYS B O 1
ATOM 2258 N N . GLU C 1 24 ? -11.893 -6.534 64.872 1.00 14.14 312 GLU B N 1
ATOM 2259 C CA . GLU C 1 24 ? -10.672 -6.128 65.524 1.00 15.25 312 GLU B CA 1
ATOM 2260 C C . GLU C 1 24 ? -10.100 -7.262 66.437 1.00 18.66 312 GLU B C 1
ATOM 2261 O O . GLU C 1 24 ? -10.804 -7.907 67.167 1.00 19.55 312 GLU B O 1
ATOM 2267 N N . PRO C 1 25 ? -8.812 -7.477 66.391 1.00 20.03 313 PRO B N 1
ATOM 2268 C CA . PRO C 1 25 ? -8.292 -8.517 67.268 1.00 21.72 313 PRO B CA 1
ATOM 2269 C C . PRO C 1 25 ? -8.221 -8.033 68.722 1.00 23.24 313 PRO B C 1
ATOM 2270 O O . PRO C 1 25 ? -8.306 -6.819 69.014 1.00 24.89 313 PRO B O 1
ATOM 2274 N N . ASP C 1 26 ? -8.088 -8.957 69.657 1.00 23.23 314 ASP B N 1
ATOM 2275 C CA . ASP C 1 26 ? -7.822 -8.569 71.047 1.00 24.93 314 ASP B CA 1
ATOM 2276 C C . ASP C 1 26 ? -6.338 -8.232 71.177 1.00 26.17 314 ASP B C 1
ATOM 2277 O O . ASP C 1 26 ? -5.475 -9.129 71.040 1.00 25.22 314 ASP B O 1
ATOM 2282 N N . GLU C 1 27 ? -6.091 -6.973 71.491 1.00 22.94 315 GLU B N 1
ATOM 2283 C CA . GLU C 1 27 ? -4.830 -6.369 71.419 1.00 24.06 315 GLU B CA 1
ATOM 2284 C C . GLU C 1 27 ? -3.802 -6.936 72.407 1.00 24.62 315 GLU B C 1
ATOM 2285 O O . GLU C 1 27 ? -2.652 -7.177 72.031 1.00 19.35 315 GLU B O 1
ATOM 2291 N N . PRO C 1 28 ? -4.226 -7.201 73.660 1.00 23.25 316 PRO B N 1
ATOM 2292 C CA . PRO C 1 28 ? -3.270 -7.814 74.601 1.00 21.74 316 PRO B CA 1
ATOM 2293 C C . PRO C 1 28 ? -2.913 -9.202 74.160 1.00 20.09 316 PRO B C 1
ATOM 2294 O O . PRO C 1 28 ? -1.784 -9.667 74.419 1.00 18.66 316 PRO B O 1
ATOM 2298 N N . GLN C 1 29 ? -3.857 -9.909 73.526 1.00 20.01 317 GLN B N 1
ATOM 2299 C CA . GLN C 1 29 ? -3.602 -11.289 73.110 1.00 24.95 317 GLN B CA 1
ATOM 2300 C C . GLN C 1 29 ? -2.618 -11.341 71.976 1.00 22.45 317 GLN B C 1
ATOM 2301 O O . GLN C 1 29 ? -1.801 -12.285 71.894 1.00 20.89 317 GLN B O 1
ATOM 2307 N N . VAL C 1 30 ? -2.723 -10.360 71.104 1.00 19.71 318 VAL B N 1
ATOM 2308 C CA . VAL C 1 30 ? -1.782 -10.267 70.022 1.00 21.49 318 VAL B CA 1
ATOM 2309 C C . VAL C 1 30 ? -0.416 -9.936 70.509 1.00 17.66 318 VAL B C 1
ATOM 2310 O O . VAL C 1 30 ? 0.533 -10.571 70.099 1.00 17.44 318 VAL B O 1
ATOM 2314 N N . GLN C 1 31 ? -0.315 -8.913 71.322 1.00 16.41 319 GLN B N 1
ATOM 2315 C CA . GLN C 1 31 ? 0.926 -8.562 71.948 1.00 16.28 319 GLN B CA 1
ATOM 2316 C C . GLN C 1 31 ? 1.602 -9.794 72.621 1.00 15.58 319 GLN B C 1
ATOM 2317 O O . GLN C 1 31 ? 2.794 -10.020 72.435 1.00 12.89 319 GLN B O 1
ATOM 2323 N N . ALA C 1 32 ? 0.831 -10.547 73.375 1.00 14.83 320 ALA B N 1
ATOM 2324 C CA . ALA C 1 32 ? 1.336 -11.741 74.074 1.00 15.37 320 ALA B CA 1
ATOM 2325 C C . ALA C 1 32 ? 1.868 -12.821 73.104 1.00 15.77 320 ALA B C 1
ATOM 2326 O O . ALA C 1 32 ? 2.923 -13.391 73.296 1.00 13.02 320 ALA B O 1
ATOM 2328 N N . LYS C 1 33 ? 1.077 -13.081 72.074 1.00 17.27 321 LYS B N 1
ATOM 2329 C CA . LYS C 1 33 ? 1.379 -14.018 71.036 1.00 19.61 321 LYS B CA 1
ATOM 2330 C C . LYS C 1 33 ? 2.673 -13.651 70.258 1.00 16.36 321 LYS B C 1
ATOM 2331 O O . LYS C 1 33 ? 3.528 -14.500 70.037 1.00 15.40 321 LYS B O 1
ATOM 2337 N N . ILE C 1 34 ? 2.816 -12.403 69.847 1.00 15.09 322 ILE B N 1
ATOM 2338 C CA . ILE C 1 34 ? 4.020 -11.998 69.104 1.00 14.36 322 ILE B CA 1
ATOM 2339 C C . ILE C 1 34 ? 5.269 -12.029 70.017 1.00 15.33 322 ILE B C 1
ATOM 2340 O O . ILE C 1 34 ? 6.366 -12.459 69.624 1.00 12.55 322 ILE B O 1
ATOM 2345 N N . MET C 1 35 ? 5.104 -11.525 71.239 1.00 13.86 323 MET B N 1
ATOM 2346 C CA . MET C 1 35 ? 6.131 -11.688 72.267 1.00 14.81 323 MET B CA 1
ATOM 2347 C C . MET C 1 35 ? 6.599 -13.086 72.473 1.00 13.79 323 MET B C 1
ATOM 2348 O O . MET C 1 35 ? 7.803 -13.337 72.476 1.00 13.74 323 MET B O 1
ATOM 2353 N N . ALA C 1 36 ? 5.656 -14.009 72.614 1.00 14.08 324 ALA B N 1
ATOM 2354 C CA . ALA C 1 36 ? 5.993 -15.395 72.916 1.00 14.53 324 ALA B CA 1
ATOM 2355 C C . ALA C 1 36 ? 6.757 -16.008 71.729 1.00 15.40 324 ALA B C 1
ATOM 2356 O O . ALA C 1 36 ? 7.752 -16.722 71.888 1.00 16.05 324 ALA B O 1
ATOM 2358 N N . TYR C 1 37 ? 6.255 -15.714 70.545 1.00 14.76 325 TYR B N 1
ATOM 2359 C CA . TYR C 1 37 ? 6.874 -16.177 69.277 1.00 14.95 325 TYR B CA 1
ATOM 2360 C C . TYR C 1 37 ? 8.326 -15.670 69.194 1.00 14.70 325 TYR B C 1
ATOM 2361 O O . TYR C 1 37 ? 9.255 -16.470 68.984 1.00 14.26 325 TYR B O 1
ATOM 2370 N N . LEU C 1 38 ? 8.568 -14.379 69.354 1.00 13.48 326 LEU B N 1
ATOM 2371 C CA . LEU C 1 38 ? 9.925 -13.892 69.213 1.00 14.82 326 LEU B CA 1
ATOM 2372 C C . LEU C 1 38 ? 10.864 -14.427 70.317 1.00 16.76 326 LEU B C 1
ATOM 2373 O O . LEU C 1 38 ? 12.065 -14.730 70.087 1.00 13.30 326 LEU B O 1
ATOM 2378 N N . GLN C 1 39 ? 10.324 -14.532 71.538 1.00 18.78 327 GLN B N 1
ATOM 2379 C CA . GLN C 1 39 ? 11.062 -15.218 72.622 1.00 19.37 327 GLN B CA 1
ATOM 2380 C C . GLN C 1 39 ? 11.518 -16.595 72.289 1.00 17.86 327 GLN B C 1
ATOM 2381 O O . GLN C 1 39 ? 12.702 -16.972 72.478 1.00 21.22 327 GLN B O 1
ATOM 2387 N N . GLN C 1 40 ? 10.628 -17.378 71.778 1.00 18.47 328 GLN B N 1
ATOM 2388 C CA . GLN C 1 40 ? 10.913 -18.748 71.473 1.00 22.26 328 GLN B CA 1
ATOM 2389 C C . GLN C 1 40 ? 11.934 -18.833 70.342 1.00 22.15 328 GLN B C 1
ATOM 2390 O O . GLN C 1 40 ? 12.813 -19.709 70.333 1.00 21.93 328 GLN B O 1
ATOM 2396 N N . GLU C 1 41 ? 11.756 -17.984 69.344 1.00 22.75 329 GLU B N 1
ATOM 2397 C CA . GLU C 1 41 ? 12.651 -17.973 68.172 1.00 22.41 329 GLU B CA 1
ATOM 2398 C C . GLU C 1 41 ? 14.076 -17.749 68.665 1.00 20.92 329 GLU B C 1
ATOM 2399 O O . GLU C 1 41 ? 15.008 -18.407 68.216 1.00 21.62 329 GLU B O 1
ATOM 2405 N N . GLN C 1 42 ? 14.269 -16.842 69.603 1.00 19.26 330 GLN B N 1
ATOM 2406 C CA . GLN C 1 42 ? 15.609 -16.599 70.111 1.00 24.53 330 GLN B CA 1
ATOM 2407 C C . GLN C 1 42 ? 16.073 -17.658 71.111 1.00 28.01 330 GLN B C 1
ATOM 2408 O O . GLN C 1 42 ? 17.291 -17.924 71.215 1.00 26.83 330 GLN B O 1
ATOM 2414 N N . ALA C 1 43 ? 15.123 -18.256 71.855 1.00 29.19 331 ALA B N 1
ATOM 2415 C CA . ALA C 1 43 ? 15.474 -19.333 72.796 1.00 29.28 331 ALA B CA 1
ATOM 2416 C C . ALA C 1 43 ? 15.958 -20.553 72.102 1.00 28.12 331 ALA B C 1
ATOM 2417 O O . ALA C 1 43 ? 16.802 -21.215 72.614 1.00 37.22 331 ALA B O 1
ATOM 2419 N N . ASN C 1 44 ? 15.373 -20.898 70.985 1.00 28.95 332 ASN B N 1
ATOM 2420 C CA . ASN C 1 44 ? 15.732 -22.069 70.214 1.00 32.43 332 ASN B CA 1
ATOM 2421 C C . ASN C 1 44 ? 17.062 -21.926 69.475 1.00 32.10 332 ASN B C 1
ATOM 2422 O O . ASN C 1 44 ? 17.475 -22.870 68.793 1.00 33.95 332 ASN B O 1
ATOM 2427 N N . ARG C 1 45 ? 17.667 -20.745 69.493 1.00 29.20 333 ARG B N 1
ATOM 2428 C CA . ARG C 1 45 ? 18.897 -20.516 68.772 1.00 27.44 333 ARG B CA 1
ATOM 2429 C C . ARG C 1 45 ? 20.030 -20.467 69.758 1.00 27.65 333 ARG B C 1
ATOM 2430 O O . ARG C 1 45 ? 19.871 -19.892 70.806 1.00 27.98 333 ARG B O 1
ATOM 2438 N N . SER C 1 46 ? 21.189 -21.061 69.447 1.00 27.49 334 SER B N 1
ATOM 2439 C CA . SER C 1 46 ? 22.366 -20.827 70.297 1.00 28.68 334 SER B CA 1
ATOM 2440 C C . SER C 1 46 ? 23.022 -19.510 69.968 1.00 28.44 334 SER B C 1
ATOM 2441 O O . SER C 1 46 ? 22.645 -18.851 69.013 1.00 26.02 334 SER B O 1
ATOM 2444 N N . LYS C 1 47 ? 24.060 -19.166 70.729 1.00 30.94 335 LYS B N 1
ATOM 2445 C CA . LYS C 1 47 ? 24.864 -17.961 70.482 1.00 33.92 335 LYS B CA 1
ATOM 2446 C C . LYS C 1 47 ? 25.472 -17.927 69.089 1.00 31.38 335 LYS B C 1
ATOM 2447 O O . LYS C 1 47 ? 25.781 -16.852 68.558 1.00 33.52 335 LYS B O 1
ATOM 2453 N N . HIS C 1 48 ? 25.590 -19.098 68.463 1.00 32.31 336 HIS B N 1
ATOM 2454 C CA . HIS C 1 48 ? 26.133 -19.177 67.086 1.00 30.64 336 HIS B CA 1
ATOM 2455 C C . HIS C 1 48 ? 25.104 -18.855 65.995 1.00 32.93 336 HIS B C 1
ATOM 2456 O O . HIS C 1 48 ? 25.483 -18.724 64.813 1.00 25.25 336 HIS B O 1
ATOM 2463 N N . GLU C 1 49 ? 23.833 -18.692 66.404 1.00 29.74 337 GLU B N 1
ATOM 2464 C CA . GLU C 1 49 ? 22.720 -18.509 65.498 1.00 35.44 337 GLU B CA 1
ATOM 2465 C C . GLU C 1 49 ? 21.730 -17.409 65.856 1.00 31.35 337 GLU B C 1
ATOM 2466 O O . GLU C 1 49 ? 20.647 -17.337 65.255 1.00 25.95 337 GLU B O 1
ATOM 2472 N N . LYS C 1 50 ? 22.084 -16.573 66.811 1.00 26.78 338 LYS B N 1
ATOM 2473 C CA . LYS C 1 50 ? 21.163 -15.537 67.257 1.00 29.13 338 LYS B CA 1
ATOM 2474 C C . LYS C 1 50 ? 20.752 -14.593 66.138 1.00 26.65 338 LYS B C 1
ATOM 2475 O O . LYS C 1 50 ? 21.575 -14.191 65.315 1.00 23.76 338 LYS B O 1
ATOM 2481 N N . LEU C 1 51 ? 19.461 -14.199 66.153 1.00 24.72 339 LEU B N 1
ATOM 2482 C CA . LEU C 1 51 ? 18.956 -13.205 65.235 1.00 21.26 339 LEU B CA 1
ATOM 2483 C C . LEU C 1 51 ? 19.479 -11.823 65.646 1.00 19.39 339 LEU B C 1
ATOM 2484 O O . LEU C 1 51 ? 19.544 -11.505 66.814 1.00 18.10 339 LEU B O 1
ATOM 2489 N N . SER C 1 52 ? 19.782 -10.997 64.678 1.00 18.73 340 SER B N 1
ATOM 2490 C CA . SER C 1 52 ? 20.081 -9.568 64.930 1.00 18.91 340 SER B CA 1
ATOM 2491 C C . SER C 1 52 ? 18.821 -8.773 65.229 1.00 18.74 340 SER B C 1
ATOM 2492 O O . SER C 1 52 ? 17.689 -9.276 65.064 1.00 17.43 340 SER B O 1
ATOM 2495 N N . THR C 1 53 ? 19.013 -7.503 65.622 1.00 18.01 341 THR B N 1
ATOM 2496 C CA . THR C 1 53 ? 17.909 -6.627 65.836 1.00 16.78 341 THR B CA 1
ATOM 2497 C C . THR C 1 53 ? 17.073 -6.591 64.559 1.00 14.30 341 THR B C 1
ATOM 2498 O O . THR C 1 53 ? 15.873 -6.730 64.615 0.94 14.60 341 THR B O 1
ATOM 2502 N N . PHE C 1 54 ? 17.739 -6.443 63.419 1.00 13.81 342 PHE B N 1
ATOM 2503 C CA . PHE C 1 54 ? 17.035 -6.285 62.166 1.00 13.52 342 PHE B CA 1
ATOM 2504 C C . PHE C 1 54 ? 16.191 -7.561 61.906 1.00 12.16 342 PHE B C 1
ATOM 2505 O O . PHE C 1 54 ? 14.991 -7.491 61.550 1.00 13.29 342 PHE B O 1
ATOM 2513 N N . GLY C 1 55 ? 16.794 -8.718 62.098 1.00 12.15 343 GLY B N 1
ATOM 2514 C CA . GLY C 1 55 ? 16.100 -9.967 61.804 1.00 11.54 343 GLY B CA 1
ATOM 2515 C C . GLY C 1 55 ? 14.874 -10.076 62.701 1.00 12.51 343 GLY B C 1
ATOM 2516 O O . GLY C 1 55 ? 13.776 -10.496 62.284 1.00 10.33 343 GLY B O 1
ATOM 2517 N N . LEU C 1 56 ? 15.068 -9.719 63.961 1.00 11.77 344 LEU B N 1
ATOM 2518 C CA . LEU C 1 56 ? 13.989 -9.800 64.921 1.00 13.78 344 LEU B CA 1
ATOM 2519 C C . LEU C 1 56 ? 12.820 -8.841 64.589 1.00 12.27 344 LEU B C 1
ATOM 2520 O O . LEU C 1 56 ? 11.665 -9.217 64.733 1.00 10.33 344 LEU B O 1
ATOM 2525 N N . MET C 1 57 ? 13.166 -7.623 64.146 1.00 12.94 345 MET B N 1
ATOM 2526 C CA . MET C 1 57 ? 12.161 -6.648 63.740 1.00 13.93 345 MET B CA 1
ATOM 2527 C C . MET C 1 57 ? 11.401 -7.117 62.518 1.00 11.68 345 MET B C 1
ATOM 2528 O O . MET C 1 57 ? 10.213 -6.876 62.416 1.00 11.44 345 MET B O 1
ATOM 2533 N N . CYS C 1 58 ? 12.093 -7.758 61.568 1.00 12.42 346 CYS B N 1
ATOM 2534 C CA . CYS C 1 58 ? 11.466 -8.330 60.399 1.00 13.36 346 CYS B CA 1
ATOM 2535 C C . CYS C 1 58 ? 10.444 -9.406 60.808 1.00 13.59 346 CYS B C 1
ATOM 2536 O O . CYS C 1 58 ? 9.315 -9.422 60.304 1.00 13.26 346 CYS B O 1
ATOM 2539 N N . LYS C 1 59 ? 10.843 -10.281 61.720 1.00 13.17 347 LYS B N 1
ATOM 2540 C CA . LYS C 1 59 ? 9.943 -11.299 62.239 1.00 13.64 347 LYS B CA 1
ATOM 2541 C C . LYS C 1 59 ? 8.775 -10.700 62.980 1.00 12.45 347 LYS B C 1
ATOM 2542 O O . LYS C 1 59 ? 7.640 -11.191 62.842 1.00 13.48 347 LYS B O 1
ATOM 2548 N N A MET C 1 60 ? 9.030 -9.656 63.761 0.50 12.45 348 MET B N 1
ATOM 2549 N N B MET C 1 60 ? 9.040 -9.656 63.770 0.50 12.91 348 MET B N 1
ATOM 2550 C CA A MET C 1 60 ? 7.937 -8.916 64.382 0.50 12.47 348 MET B CA 1
ATOM 2551 C CA B MET C 1 60 ? 7.970 -8.858 64.391 0.50 13.28 348 MET B CA 1
ATOM 2552 C C A MET C 1 60 ? 6.940 -8.344 63.349 0.50 11.78 348 MET B C 1
ATOM 2553 C C B MET C 1 60 ? 6.952 -8.332 63.358 0.50 12.22 348 MET B C 1
ATOM 2554 O O A MET C 1 60 ? 5.714 -8.495 63.505 0.50 11.20 348 MET B O 1
ATOM 2555 O O B MET C 1 60 ? 5.730 -8.502 63.521 0.50 11.58 348 MET B O 1
ATOM 2564 N N . ALA C 1 61 ? 7.469 -7.731 62.288 1.00 11.81 349 ALA B N 1
ATOM 2565 C CA . ALA C 1 61 ? 6.630 -7.170 61.211 1.00 12.53 349 ALA B CA 1
ATOM 2566 C C . ALA C 1 61 ? 5.878 -8.283 60.464 1.00 12.11 349 ALA B C 1
ATOM 2567 O O . ALA C 1 61 ? 4.650 -8.214 60.155 1.00 12.29 349 ALA B O 1
ATOM 2569 N N . ASP C 1 62 ? 6.574 -9.376 60.243 1.00 12.81 350 ASP B N 1
ATOM 2570 C CA . ASP C 1 62 ? 5.912 -10.568 59.688 1.00 13.51 350 ASP B CA 1
ATOM 2571 C C . ASP C 1 62 ? 4.726 -11.066 60.507 1.00 12.63 350 ASP B C 1
ATOM 2572 O O . ASP C 1 62 ? 3.659 -11.344 59.983 1.00 11.76 350 ASP B O 1
ATOM 2577 N N . GLN C 1 63 ? 4.911 -11.189 61.815 1.00 13.38 351 GLN B N 1
ATOM 2578 C CA . GLN C 1 63 ? 3.805 -11.695 62.654 1.00 12.82 351 GLN B CA 1
ATOM 2579 C C . GLN C 1 63 ? 2.667 -10.639 62.713 1.00 11.58 351 GLN B C 1
ATOM 2580 O O . GLN C 1 63 ? 1.474 -11.008 62.785 1.00 12.58 351 GLN B O 1
ATOM 2586 N N . THR C 1 64 ? 2.997 -9.364 62.700 1.00 11.86 352 THR B N 1
ATOM 2587 C CA . THR C 1 64 ? 1.962 -8.345 62.611 1.00 11.92 352 THR B CA 1
ATOM 2588 C C . THR C 1 64 ? 1.167 -8.492 61.328 1.00 12.23 352 THR B C 1
ATOM 2589 O O . THR C 1 64 ? -0.052 -8.383 61.318 1.00 12.50 352 THR B O 1
ATOM 2593 N N . LEU C 1 65 ? 1.859 -8.685 60.206 1.00 13.18 353 LEU B N 1
ATOM 2594 C CA . LEU C 1 65 ? 1.179 -8.913 58.933 1.00 14.49 353 LEU B CA 1
ATOM 2595 C C . LEU C 1 65 ? 0.284 -10.167 58.945 1.00 13.73 353 LEU B C 1
ATOM 2596 O O . LEU C 1 65 ? -0.826 -10.154 58.453 1.00 12.46 353 LEU B O 1
ATOM 2601 N N . PHE C 1 66 ? 0.721 -11.241 59.590 1.00 13.23 354 PHE B N 1
ATOM 2602 C CA . PHE C 1 66 ? -0.130 -12.397 59.759 1.00 13.52 354 PHE B CA 1
ATOM 2603 C C . PHE C 1 66 ? -1.438 -12.017 60.490 1.00 13.54 354 PHE B C 1
ATOM 2604 O O . PHE C 1 66 ? -2.536 -12.327 60.038 1.00 13.17 354 PHE B O 1
ATOM 2612 N N . SER C 1 67 ? -1.324 -11.296 61.593 1.00 12.72 355 SER B N 1
ATOM 2613 C CA . SER C 1 67 ? -2.505 -10.743 62.315 1.00 13.36 355 SER B CA 1
ATOM 2614 C C . SER C 1 67 ? -3.398 -9.830 61.435 1.00 12.66 355 SER B C 1
ATOM 2615 O O . SER C 1 67 ? -4.613 -9.936 61.485 1.00 10.19 355 SER B O 1
ATOM 2618 N N . ILE C 1 68 ? -2.784 -8.970 60.618 1.00 12.03 356 ILE B N 1
ATOM 2619 C CA . ILE C 1 68 ? -3.474 -8.179 59.623 1.00 12.50 356 ILE B CA 1
ATOM 2620 C C . ILE C 1 68 ? -4.230 -9.049 58.640 1.00 12.93 356 ILE B C 1
ATOM 2621 O O . ILE C 1 68 ? -5.425 -8.817 58.379 1.00 13.18 356 ILE B O 1
ATOM 2626 N N . VAL C 1 69 ? -3.617 -10.133 58.168 1.00 12.51 357 VAL B N 1
ATOM 2627 C CA . VAL C 1 69 ? -4.342 -11.009 57.262 1.00 13.72 357 VAL B CA 1
ATOM 2628 C C . VAL C 1 69 ? -5.531 -11.693 57.976 1.00 14.15 357 VAL B C 1
ATOM 2629 O O . VAL C 1 69 ? -6.607 -11.814 57.407 1.00 13.56 357 VAL B O 1
ATOM 2633 N N . GLU C 1 70 ? -5.334 -12.186 59.178 1.00 14.25 358 GLU B N 1
ATOM 2634 C CA . GLU C 1 70 ? -6.491 -12.692 59.995 1.00 17.40 358 GLU B CA 1
ATOM 2635 C C . GLU C 1 70 ? -7.611 -11.660 60.178 1.00 14.21 358 GLU B C 1
ATOM 2636 O O . GLU C 1 70 ? -8.845 -12.016 60.150 1.00 16.44 358 GLU B O 1
ATOM 2642 N N . TRP C 1 71 ? -7.246 -10.398 60.376 1.00 12.95 359 TRP B N 1
ATOM 2643 C CA . TRP C 1 71 ? -8.264 -9.311 60.503 1.00 13.10 359 TRP B CA 1
ATOM 2644 C C . TRP C 1 71 ? -9.091 -9.252 59.183 1.00 13.43 359 TRP B C 1
ATOM 2645 O O . TRP C 1 71 ? -10.280 -9.356 59.199 1.00 15.22 359 TRP B O 1
ATOM 2656 N N . ALA C 1 72 ? -8.399 -9.234 58.065 1.00 12.64 360 ALA B N 1
ATOM 2657 C CA . ALA C 1 72 ? -9.017 -9.124 56.819 1.00 13.71 360 ALA B CA 1
ATOM 2658 C C . ALA C 1 72 ? -9.971 -10.271 56.563 1.00 16.22 360 ALA B C 1
ATOM 2659 O O . ALA C 1 72 ? -11.131 -10.070 56.131 1.00 14.73 360 ALA B O 1
ATOM 2661 N N . ARG C 1 73 ? -9.490 -11.470 56.877 1.00 15.55 361 ARG B N 1
ATOM 2662 C CA . ARG C 1 73 ? -10.288 -12.642 56.638 1.00 18.24 361 ARG B CA 1
ATOM 2663 C C . ARG C 1 73 ? -11.499 -12.753 57.513 1.00 18.04 361 ARG B C 1
ATOM 2664 O O . ARG C 1 73 ? -12.401 -13.493 57.173 1.00 21.68 361 ARG B O 1
ATOM 2672 N N . SER C 1 74 ? -11.530 -12.059 58.643 1.00 16.89 362 SER B N 1
ATOM 2673 C CA . SER C 1 74 ? -12.713 -12.077 59.478 1.00 16.57 362 SER B CA 1
ATOM 2674 C C . SER C 1 74 ? -13.842 -11.195 58.948 1.00 19.06 362 SER B C 1
ATOM 2675 O O . SER C 1 74 ? -14.918 -11.236 59.467 1.00 19.09 362 SER B O 1
ATOM 2678 N N . SER C 1 75 ? -13.564 -10.353 57.940 1.00 14.28 363 SER B N 1
ATOM 2679 C CA . SER C 1 75 ? -14.537 -9.445 57.413 1.00 14.19 363 SER B CA 1
ATOM 2680 C C . SER C 1 75 ? -15.436 -10.132 56.406 1.00 12.92 363 SER B C 1
ATOM 2681 O O . SER C 1 75 ? -14.953 -10.744 55.473 1.00 11.98 363 SER B O 1
ATOM 2684 N N . ILE C 1 76 ? -16.756 -9.945 56.530 1.00 13.45 364 ILE B N 1
ATOM 2685 C CA . ILE C 1 76 ? -17.675 -10.484 55.543 1.00 13.38 364 ILE B CA 1
ATOM 2686 C C . ILE C 1 76 ? -17.424 -9.879 54.156 1.00 13.68 364 ILE B C 1
ATOM 2687 O O . ILE C 1 76 ? -17.341 -10.605 53.174 1.00 12.87 364 ILE B O 1
ATOM 2692 N N . PHE C 1 77 ? -17.133 -8.578 54.092 1.00 12.89 365 PHE B N 1
ATOM 2693 C CA . PHE C 1 77 ? -16.819 -7.955 52.816 1.00 13.09 365 PHE B CA 1
ATOM 2694 C C . PHE C 1 77 ? -15.657 -8.663 52.094 1.00 11.38 365 PHE B C 1
ATOM 2695 O O . PHE C 1 77 ? -15.700 -8.966 50.932 1.00 11.11 365 PHE B O 1
ATOM 2703 N N . PHE C 1 78 ? -14.613 -8.967 52.835 1.00 11.63 366 PHE B N 1
ATOM 2704 C CA . PHE C 1 78 ? -13.437 -9.564 52.252 1.00 12.67 366 PHE B CA 1
ATOM 2705 C C . PHE C 1 78 ? -13.704 -10.982 51.766 1.00 14.08 366 PHE B C 1
ATOM 2706 O O . PHE C 1 78 ? -13.208 -11.399 50.714 1.00 15.79 366 PHE B O 1
ATOM 2714 N N . ARG C 1 79 ? -14.508 -11.683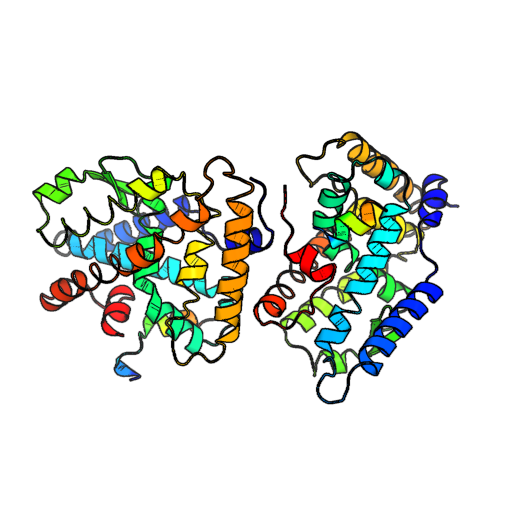 52.548 1.00 13.70 367 ARG B N 1
ATOM 2715 C CA . ARG C 1 79 ? -14.900 -13.014 52.211 1.00 13.97 367 ARG B CA 1
ATOM 2716 C C . ARG C 1 79 ? -15.806 -13.110 50.990 1.00 13.10 367 ARG B C 1
ATOM 2717 O O . ARG C 1 79 ? -15.922 -14.194 50.383 1.00 11.90 367 ARG B O 1
ATOM 2725 N N . GLU C 1 80 ? -16.395 -11.983 50.571 1.00 12.50 368 GLU B N 1
ATOM 2726 C CA . GLU C 1 80 ? -17.263 -11.954 49.413 1.00 13.61 368 GLU B CA 1
ATOM 2727 C C . GLU C 1 80 ? -16.424 -11.890 48.149 1.00 14.83 368 GLU B C 1
ATOM 2728 O O . GLU C 1 80 ? -16.919 -11.933 47.066 1.00 13.92 368 GLU B O 1
ATOM 2734 N N . LEU C 1 81 ? -15.130 -11.730 48.315 1.00 15.32 369 LEU B N 1
ATOM 2735 C CA . LEU C 1 81 ? -14.210 -11.857 47.198 1.00 16.06 369 LEU B CA 1
ATOM 2736 C C . LEU C 1 81 ? -13.657 -13.256 47.022 1.00 17.75 369 LEU B C 1
ATOM 2737 O O . LEU C 1 81 ? -13.269 -13.894 47.974 1.00 17.21 369 LEU B O 1
ATOM 2742 N N . LYS C 1 82 ? -13.512 -13.675 45.784 1.00 19.00 370 LYS B N 1
ATOM 2743 C CA . LYS C 1 82 ? -12.763 -14.871 45.495 1.00 21.25 370 LYS B CA 1
ATOM 2744 C C . LYS C 1 82 ? -11.359 -14.720 45.933 1.00 22.28 370 LYS B C 1
ATOM 2745 O O . LYS C 1 82 ? -10.824 -13.597 46.103 1.00 17.72 370 LYS B O 1
ATOM 2751 N N . VAL C 1 83 ? -10.752 -15.875 46.167 1.00 19.92 371 VAL B N 1
ATOM 2752 C CA . VAL C 1 83 ? -9.401 -15.915 46.716 1.00 22.43 371 VAL B CA 1
ATOM 2753 C C . VAL C 1 83 ? -8.373 -15.151 45.817 1.00 20.96 371 VAL B C 1
ATOM 2754 O O . VAL C 1 83 ? -7.500 -14.472 46.335 1.00 19.22 371 VAL B O 1
ATOM 2758 N N A ASP C 1 84 ? -8.504 -15.181 44.489 0.50 20.21 372 ASP B N 1
ATOM 2759 N N B ASP C 1 84 ? -8.533 -15.202 44.489 0.50 19.75 372 ASP B N 1
ATOM 2760 C CA A ASP C 1 84 ? -7.552 -14.403 43.675 0.50 19.28 372 ASP B CA 1
ATOM 2761 C CA B ASP C 1 84 ? -7.622 -14.429 43.646 0.50 18.72 372 ASP B CA 1
ATOM 2762 C C A ASP C 1 84 ? -7.768 -12.853 43.773 0.50 17.06 372 ASP B C 1
ATOM 2763 C C B ASP C 1 84 ? -7.754 -12.911 43.882 0.50 16.78 372 ASP B C 1
ATOM 2764 O O A ASP C 1 84 ? -6.825 -12.073 43.616 0.50 16.14 372 ASP B O 1
ATOM 2765 O O B ASP C 1 84 ? -6.724 -12.229 43.926 0.50 15.61 372 ASP B O 1
ATOM 2774 N N . ASP C 1 85 ? -9.000 -12.410 44.034 1.00 15.76 373 ASP B N 1
ATOM 2775 C CA . ASP C 1 85 ? -9.251 -11.005 44.378 1.00 14.99 373 ASP B CA 1
ATOM 2776 C C . ASP C 1 85 ? -8.659 -10.643 45.742 1.00 14.21 373 ASP B C 1
ATOM 2777 O O . ASP C 1 85 ? -8.105 -9.541 45.919 1.00 13.60 373 ASP B O 1
ATOM 2782 N N . GLN C 1 86 ? -8.837 -11.484 46.741 1.00 13.76 374 GLN B N 1
ATOM 2783 C CA . GLN C 1 86 ? -8.245 -11.225 48.079 1.00 13.77 374 GLN B CA 1
ATOM 2784 C C . GLN C 1 86 ? -6.737 -11.027 47.969 1.00 14.20 374 GLN B C 1
ATOM 2785 O O . GLN C 1 86 ? -6.144 -10.154 48.596 1.00 11.64 374 GLN B O 1
ATOM 2791 N N . MET C 1 87 ? -6.080 -11.904 47.208 1.00 14.15 375 MET B N 1
ATOM 2792 C CA . MET C 1 87 ? -4.605 -11.815 47.066 1.00 15.58 375 MET B CA 1
ATOM 2793 C C . MET C 1 87 ? -4.179 -10.526 46.376 1.00 13.00 375 MET B C 1
ATOM 2794 O O . MET C 1 87 ? -3.212 -9.894 46.730 1.00 14.79 375 MET B O 1
ATOM 2799 N N . LYS C 1 88 ? -4.906 -10.133 45.359 1.00 11.31 376 LYS B N 1
ATOM 2800 C CA . LYS C 1 88 ? -4.657 -8.911 44.669 1.00 12.03 376 LYS B CA 1
ATOM 2801 C C . LYS C 1 88 ? -4.817 -7.696 45.577 1.00 11.28 376 LYS B C 1
ATOM 2802 O O . LYS C 1 88 ? -3.942 -6.804 45.579 1.00 10.39 376 LYS B O 1
ATOM 2808 N N . LEU C 1 89 ? -5.851 -7.666 46.404 1.00 10.53 377 LEU B N 1
ATOM 2809 C CA . LEU C 1 89 ? -5.947 -6.529 47.371 1.00 10.62 377 LEU B CA 1
ATOM 2810 C C . LEU C 1 89 ? -4.797 -6.500 48.402 1.00 12.05 377 LEU B C 1
ATOM 2811 O O . LEU C 1 89 ? -4.217 -5.448 48.686 1.00 10.93 377 LEU B O 1
ATOM 2816 N N . LEU C 1 90 ? -4.490 -7.678 48.961 1.00 11.21 378 LEU B N 1
ATOM 2817 C CA . LEU C 1 90 ? -3.476 -7.732 49.998 1.00 12.48 378 LEU B CA 1
ATOM 2818 C C . LEU C 1 90 ? -2.116 -7.438 49.468 1.00 12.17 378 LEU B C 1
ATOM 2819 O O . LEU C 1 90 ? -1.318 -6.738 50.148 1.00 12.29 378 LEU B O 1
ATOM 2824 N N . GLN C 1 91 ? -1.874 -7.832 48.229 1.00 12.13 379 GLN B N 1
ATOM 2825 C CA . GLN C 1 91 ? -0.552 -7.590 47.620 1.00 13.22 379 GLN B CA 1
ATOM 2826 C C . GLN C 1 91 ? -0.362 -6.099 47.258 1.00 11.20 379 GLN B C 1
ATOM 2827 O O . GLN C 1 91 ? 0.746 -5.598 47.305 1.00 10.64 379 GLN B O 1
ATOM 2833 N N . ASN C 1 92 ? -1.442 -5.387 47.031 1.00 10.17 380 ASN B N 1
ATOM 2834 C CA . ASN C 1 92 ? -1.430 -3.954 46.849 1.00 11.45 380 ASN B CA 1
ATOM 2835 C C . ASN C 1 92 ? -1.174 -3.096 48.102 1.00 10.41 380 ASN B C 1
ATOM 2836 O O . ASN C 1 92 ? -0.594 -2.024 47.981 1.00 11.76 380 ASN B O 1
ATOM 2841 N N . CYS C 1 93 ? -1.673 -3.504 49.256 1.00 10.30 381 CYS B N 1
ATOM 2842 C CA . CYS C 1 93 ? -1.750 -2.625 50.454 1.00 10.05 381 CYS B CA 1
ATOM 2843 C C . CYS C 1 93 ? -1.023 -3.100 51.679 1.00 9.64 381 CYS B C 1
ATOM 2844 O O . CYS C 1 93 ? -1.117 -2.449 52.706 1.00 9.40 381 CYS B O 1
ATOM 2847 N N . TRP C 1 94 ? -0.258 -4.210 51.572 1.00 10.24 382 TRP B N 1
ATOM 2848 C CA . TRP C 1 94 ? 0.263 -4.897 52.769 1.00 10.15 382 TRP B CA 1
ATOM 2849 C C . TRP C 1 94 ? 1.148 -3.901 53.505 1.00 9.33 382 TRP B C 1
ATOM 2850 O O . TRP C 1 94 ? 1.089 -3.790 54.731 1.00 8.60 382 TRP B O 1
ATOM 2861 N N . SER C 1 95 ? 2.008 -3.207 52.765 1.00 9.05 383 SER B N 1
ATOM 2862 C CA . SER C 1 95 ? 2.933 -2.281 53.458 1.00 10.11 383 SER B CA 1
ATOM 2863 C C . SER C 1 95 ? 2.184 -1.054 54.011 1.00 9.46 383 SER B C 1
ATOM 2864 O O . SER C 1 95 ? 2.478 -0.539 55.116 1.00 8.24 383 SER B O 1
ATOM 2867 N N . GLU C 1 96 ? 1.173 -0.600 53.282 1.00 9.65 384 GLU B N 1
ATOM 2868 C CA . GLU C 1 96 ? 0.353 0.508 53.820 1.00 10.06 384 GLU B CA 1
ATOM 2869 C C . GLU C 1 96 ? -0.398 0.088 55.073 1.00 9.97 384 GLU B C 1
ATOM 2870 O O . GLU C 1 96 ? -0.561 0.906 55.959 1.00 9.08 384 GLU B O 1
ATOM 2876 N N . LEU C 1 97 ? -0.919 -1.142 55.125 1.00 9.30 385 LEU B N 1
ATOM 2877 C CA . LEU C 1 97 ? -1.571 -1.593 56.363 1.00 10.08 385 LEU B CA 1
ATOM 2878 C C . LEU C 1 97 ? -0.587 -1.679 57.572 1.00 10.69 385 LEU B C 1
ATOM 2879 O O . LEU C 1 97 ? -0.935 -1.309 58.718 1.00 10.52 385 LEU B O 1
ATOM 2884 N N . LEU C 1 98 ? 0.632 -2.172 57.323 1.00 9.53 386 LEU B N 1
ATOM 2885 C CA . LEU C 1 98 ? 1.633 -2.198 58.332 1.00 10.02 386 LEU B CA 1
ATOM 2886 C C . LEU C 1 98 ? 1.980 -0.786 58.840 1.00 9.69 386 LEU B C 1
ATOM 2887 O O . LEU C 1 98 ? 2.140 -0.595 60.061 1.00 9.46 386 LEU B O 1
ATOM 2892 N N A ILE C 1 99 ? 2.054 0.191 57.945 0.50 9.48 387 ILE B N 1
ATOM 2893 N N B ILE C 1 99 ? 2.075 0.204 57.948 0.50 9.64 387 ILE B N 1
ATOM 2894 C CA A ILE C 1 99 ? 2.368 1.540 58.348 0.50 9.76 387 ILE B CA 1
ATOM 2895 C CA B ILE C 1 99 ? 2.360 1.561 58.392 0.50 10.07 387 ILE B CA 1
ATOM 2896 C C A ILE C 1 99 ? 1.230 2.212 59.095 0.50 9.82 387 ILE B C 1
ATOM 2897 C C B ILE C 1 99 ? 1.213 2.178 59.145 0.50 9.99 387 ILE B C 1
ATOM 2898 O O A ILE C 1 99 ? 1.456 2.859 60.125 0.50 10.00 387 ILE B O 1
ATOM 2899 O O B ILE C 1 99 ? 1.415 2.786 60.204 0.50 10.07 387 ILE B O 1
ATOM 2908 N N . LEU C 1 100 ? 0.006 2.049 58.595 1.00 9.70 388 LEU B N 1
ATOM 2909 C CA . LEU C 1 100 ? -1.166 2.559 59.268 1.00 10.47 388 LEU B CA 1
ATOM 2910 C C . LEU C 1 100 ? -1.277 1.958 60.691 1.00 10.99 388 LEU B C 1
ATOM 2911 O O . LEU C 1 100 ? -1.544 2.682 61.642 1.00 11.50 388 LEU B O 1
ATOM 2916 N N . ASP C 1 101 ? -1.107 0.652 60.818 1.00 11.72 389 ASP B N 1
ATOM 2917 C CA . ASP C 1 101 ? -1.020 -0.020 62.131 1.00 13.61 389 ASP B CA 1
ATOM 2918 C C . ASP C 1 101 ? -0.007 0.552 63.103 1.00 13.32 389 ASP B C 1
ATOM 2919 O O . ASP C 1 101 ? -0.308 0.884 64.296 1.00 13.28 389 ASP B O 1
ATOM 2924 N N . HIS C 1 102 ? 1.210 0.753 62.607 1.00 12.87 390 HIS B N 1
ATOM 2925 C CA . HIS C 1 102 ? 2.258 1.387 63.356 1.00 11.98 390 HIS B CA 1
ATOM 2926 C C . HIS C 1 102 ? 1.876 2.803 63.794 1.00 12.46 390 HIS B C 1
ATOM 2927 O O . HIS C 1 102 ? 2.057 3.202 64.980 1.00 12.29 390 HIS B O 1
ATOM 2934 N N . ILE C 1 103 ? 1.343 3.581 62.869 1.00 11.70 391 ILE B N 1
ATOM 2935 C CA . ILE C 1 103 ? 0.980 4.956 63.168 1.00 11.83 391 ILE B CA 1
ATOM 2936 C C . ILE C 1 103 ? -0.138 5.046 64.243 1.00 11.20 391 ILE B C 1
ATOM 2937 O O . ILE C 1 103 ? -0.033 5.873 65.177 1.00 11.92 391 ILE B O 1
ATOM 2942 N N . TYR C 1 104 ? -1.193 4.258 64.101 1.00 11.33 392 TYR B N 1
ATOM 2943 C CA . TYR C 1 104 ? -2.292 4.237 65.061 1.00 12.61 392 TYR B CA 1
ATOM 2944 C C . TYR C 1 104 ? -1.740 3.825 66.457 1.00 12.37 392 TYR B C 1
ATOM 2945 O O . TYR C 1 104 ? -2.048 4.460 67.463 1.00 12.90 392 TYR B O 1
ATOM 2954 N N . ARG C 1 105 ? -0.892 2.804 66.481 1.00 11.99 393 ARG B N 1
ATOM 2955 C CA . ARG C 1 105 ? -0.217 2.400 67.714 1.00 13.77 393 ARG B CA 1
ATOM 2956 C C . ARG C 1 105 ? 0.493 3.576 68.415 1.00 14.22 393 ARG B C 1
ATOM 2957 O O . ARG C 1 105 ? 0.343 3.736 69.630 1.00 16.90 393 ARG B O 1
ATOM 2965 N N . GLN C 1 106 ? 1.225 4.401 67.663 1.00 13.54 394 GLN B N 1
ATOM 2966 C CA . GLN C 1 106 ? 1.852 5.598 68.190 1.00 14.78 394 GLN B CA 1
ATOM 2967 C C . GLN C 1 106 ? 0.836 6.598 68.741 1.00 17.31 394 GLN B C 1
ATOM 2968 O O . GLN C 1 106 ? 1.021 7.126 69.883 1.00 17.33 394 GLN B O 1
ATOM 2974 N N . VAL C 1 107 ? -0.194 6.891 67.974 1.00 16.53 395 VAL B N 1
ATOM 2975 C CA . VAL C 1 107 ? -1.274 7.744 68.485 1.00 16.88 395 VAL B CA 1
ATOM 2976 C C . VAL C 1 107 ? -1.844 7.270 69.817 1.00 18.81 395 VAL B C 1
ATOM 2977 O O . VAL C 1 107 ? -1.937 8.034 70.752 1.00 19.47 395 VAL B O 1
ATOM 2981 N N . VAL C 1 108 ? -2.193 5.998 69.944 1.00 20.51 396 VAL B N 1
ATOM 2982 C CA . VAL C 1 108 ? -2.810 5.497 71.172 1.00 24.57 396 VAL B CA 1
ATOM 2983 C C . VAL C 1 108 ? -1.814 5.274 72.309 0.84 26.94 396 VAL B C 1
ATOM 2984 O O . VAL C 1 108 ? -2.124 5.599 73.442 1.00 26.28 396 VAL B O 1
ATOM 2988 N N . HIS C 1 109 ? -0.644 4.698 72.025 1.00 24.36 397 HIS B N 1
ATOM 2989 C CA . HIS C 1 109 ? 0.188 4.139 73.088 1.00 25.67 397 HIS B CA 1
ATOM 2990 C C . HIS C 1 109 ? 1.505 4.824 73.161 1.00 26.45 397 HIS B C 1
ATOM 2991 O O . HIS C 1 109 ? 2.266 4.584 74.074 1.00 30.76 397 HIS B O 1
ATOM 2998 N N . GLY C 1 110 ? 1.831 5.651 72.191 1.00 25.68 398 GLY B N 1
ATOM 2999 C CA . GLY C 1 110 ? 3.159 6.188 72.076 1.00 24.80 398 GLY B CA 1
ATOM 3000 C C . GLY C 1 110 ? 3.277 7.470 72.865 1.00 28.76 398 GLY B C 1
ATOM 3001 O O . GLY C 1 110 ? 2.291 8.084 73.248 1.00 27.11 398 GLY B O 1
ATOM 3002 N N . LYS C 1 111 ? 4.502 7.849 73.162 1.00 34.20 399 LYS B N 1
ATOM 3003 C CA . LYS C 1 111 ? 4.728 9.105 73.855 1.00 43.37 399 LYS B CA 1
ATOM 3004 C C . LYS C 1 111 ? 5.880 9.726 73.136 1.00 44.54 399 LYS B C 1
ATOM 3005 O O . LYS C 1 111 ? 6.447 9.128 72.230 1.00 45.93 399 LYS B O 1
ATOM 3011 N N . GLU C 1 112 ? 6.222 10.941 73.525 1.00 48.79 400 GLU B N 1
ATOM 3012 C CA . GLU C 1 112 ? 7.102 11.746 72.720 1.00 42.83 400 GLU B CA 1
ATOM 3013 C C . GLU C 1 112 ? 8.508 11.307 73.026 1.00 34.94 400 GLU B C 1
ATOM 3014 O O . GLU C 1 112 ? 8.801 10.792 74.103 1.00 37.54 400 GLU B O 1
ATOM 3020 N N . GLY C 1 113 ? 9.367 11.409 72.028 1.00 31.48 401 GLY B N 1
ATOM 3021 C CA . GLY C 1 113 ? 10.706 10.891 72.156 1.00 28.88 401 GLY B CA 1
ATOM 3022 C C . GLY C 1 113 ? 10.913 9.389 71.971 1.00 25.92 401 GLY B C 1
ATOM 3023 O O . GLY C 1 113 ? 12.062 8.949 72.003 1.00 21.70 401 GLY B O 1
ATOM 3024 N N . SER C 1 114 ? 9.843 8.598 71.817 1.00 25.01 402 SER B N 1
ATOM 3025 C CA . SER C 1 114 ? 10.021 7.161 71.532 1.00 24.96 402 SER B CA 1
ATOM 3026 C C . SER C 1 114 ? 8.937 6.497 70.636 1.00 23.89 402 SER B C 1
ATOM 3027 O O . SER C 1 114 ? 7.865 7.022 70.457 1.00 24.49 402 SER B O 1
ATOM 3030 N N . ILE C 1 115 ? 9.261 5.308 70.133 1.00 21.34 403 ILE B N 1
ATOM 3031 C CA . ILE C 1 115 ? 8.415 4.479 69.267 1.00 22.14 403 ILE B CA 1
ATOM 3032 C C . ILE C 1 115 ? 7.922 3.311 70.109 1.00 19.07 403 ILE B C 1
ATOM 3033 O O . ILE C 1 115 ? 8.724 2.651 70.755 1.00 18.96 403 ILE B O 1
ATOM 3038 N N . PHE C 1 116 ? 6.621 3.039 70.067 1.00 17.79 404 PHE B N 1
ATOM 3039 C CA . PHE C 1 116 ? 6.034 1.912 70.725 1.00 17.36 404 PHE B CA 1
ATOM 3040 C C . PHE C 1 116 ? 5.823 0.754 69.750 1.00 16.84 404 PHE B C 1
ATOM 3041 O O . PHE C 1 116 ? 5.272 0.955 68.616 1.00 16.80 404 PHE B O 1
ATOM 3049 N N . LEU C 1 117 ? 6.259 -0.440 70.147 1.00 14.55 405 LEU B N 1
ATOM 3050 C CA . LEU C 1 117 ? 6.178 -1.616 69.316 1.00 14.19 405 LEU B CA 1
ATOM 3051 C C . LEU C 1 117 ? 4.975 -2.502 69.610 1.00 14.26 405 LEU B C 1
ATOM 3052 O O . LEU C 1 117 ? 4.402 -2.487 70.716 1.00 13.19 405 LEU B O 1
ATOM 3057 N N . VAL C 1 118 ? 4.587 -3.321 68.623 1.00 13.47 406 VAL B N 1
ATOM 3058 C CA . VAL C 1 118 ? 3.419 -4.157 68.810 1.00 13.35 406 VAL B CA 1
ATOM 3059 C C . VAL C 1 118 ? 3.662 -5.134 70.006 1.00 13.60 406 VAL B C 1
ATOM 3060 O O . VAL C 1 118 ? 2.739 -5.672 70.549 1.00 13.73 406 VAL B O 1
ATOM 3064 N N . THR C 1 119 ? 4.921 -5.403 70.290 1.00 14.68 407 THR B N 1
ATOM 3065 C CA . THR C 1 119 ? 5.331 -6.256 71.425 1.00 16.43 407 THR B CA 1
ATOM 3066 C C . THR C 1 119 ? 5.202 -5.583 72.780 1.00 18.36 407 THR B C 1
ATOM 3067 O O . THR C 1 119 ? 5.344 -6.246 73.810 1.00 20.20 407 THR B O 1
ATOM 3071 N N . GLY C 1 120 ? 4.911 -4.285 72.775 1.00 19.91 408 GLY B N 1
ATOM 3072 C CA . GLY C 1 120 ? 4.675 -3.514 74.011 1.00 19.85 408 GLY B CA 1
ATOM 3073 C C . GLY C 1 120 ? 5.909 -2.828 74.577 1.00 20.37 408 GLY B C 1
ATOM 3074 O O . GLY C 1 120 ? 5.850 -2.280 75.667 1.00 20.18 408 GLY B O 1
ATOM 3075 N N . GLN C 1 121 ? 7.039 -2.826 73.882 1.00 21.66 409 GLN B N 1
ATOM 3076 C CA . GLN C 1 121 ? 8.208 -2.024 74.315 1.00 23.22 409 GLN B CA 1
ATOM 3077 C C . GLN C 1 121 ? 8.254 -0.657 73.661 1.00 24.92 409 GLN B C 1
ATOM 3078 O O . GLN C 1 121 ? 7.665 -0.508 72.574 1.00 23.81 409 GLN B O 1
ATOM 3084 N N . GLN C 1 122 ? 8.915 0.295 74.318 1.00 21.62 410 GLN B N 1
ATOM 3085 C CA . GLN C 1 122 ? 9.232 1.624 73.810 1.00 25.94 410 GLN B CA 1
ATOM 3086 C C . GLN C 1 122 ? 10.662 1.581 73.370 1.00 25.58 410 GLN B C 1
ATOM 3087 O O . GLN C 1 122 ? 11.444 0.962 74.039 1.00 26.53 410 GLN B O 1
ATOM 3093 N N . VAL C 1 123 ? 10.991 2.189 72.233 1.00 22.24 411 VAL B N 1
ATOM 3094 C CA . VAL C 1 123 ? 12.374 2.341 71.784 1.00 20.29 411 VAL B CA 1
ATOM 3095 C C . VAL C 1 123 ? 12.600 3.827 71.652 1.00 20.41 411 VAL B C 1
ATOM 3096 O O . VAL C 1 123 ? 11.895 4.520 70.893 1.00 18.97 411 VAL B O 1
ATOM 3100 N N . ASP C 1 124 ? 13.558 4.333 72.409 1.00 20.23 412 ASP B N 1
ATOM 3101 C CA . ASP C 1 124 ? 13.816 5.753 72.420 1.00 21.13 412 ASP B CA 1
ATOM 3102 C C . ASP C 1 124 ? 14.342 6.182 71.046 1.00 19.58 412 ASP B C 1
ATOM 3103 O O . ASP C 1 124 ? 15.158 5.466 70.421 1.00 18.63 412 ASP B O 1
ATOM 3108 N N . TYR C 1 125 ? 13.930 7.351 70.573 1.00 20.45 413 TYR B N 1
ATOM 3109 C CA . TYR C 1 125 ? 14.489 7.852 69.274 1.00 23.46 413 TYR B CA 1
ATOM 3110 C C . TYR C 1 125 ? 16.022 7.890 69.205 1.00 24.97 413 TYR B C 1
ATOM 3111 O O . TYR C 1 125 ? 16.589 7.717 68.146 1.00 22.42 413 TYR B O 1
ATOM 3120 N N . SER C 1 126 ? 16.665 8.175 70.334 1.00 24.80 414 SER B N 1
ATOM 3121 C CA . SER C 1 126 ? 18.127 8.240 70.435 1.00 24.89 414 SER B CA 1
ATOM 3122 C C . SER C 1 126 ? 18.780 6.909 70.076 1.00 24.43 414 SER B C 1
ATOM 3123 O O . SER C 1 126 ? 19.881 6.880 69.547 1.00 28.97 414 SER B O 1
ATOM 3126 N N . ILE C 1 127 ? 18.103 5.803 70.337 1.00 22.80 415 ILE B N 1
ATOM 3127 C CA . ILE C 1 127 ? 18.640 4.511 69.942 1.00 25.99 415 ILE B CA 1
ATOM 3128 C C . ILE C 1 127 ? 18.603 4.388 68.412 1.00 27.92 415 ILE B C 1
ATOM 3129 O O . ILE C 1 127 ? 19.580 3.949 67.779 1.00 26.09 415 ILE B O 1
ATOM 3134 N N . ILE C 1 128 ? 17.473 4.812 67.832 1.00 24.97 416 ILE B N 1
ATOM 3135 C CA . ILE C 1 128 ? 17.260 4.729 66.408 1.00 25.61 416 ILE B CA 1
ATOM 3136 C C . ILE C 1 128 ? 18.252 5.614 65.711 1.00 22.67 416 ILE B C 1
ATOM 3137 O O . ILE C 1 128 ? 18.927 5.186 64.803 1.00 22.27 416 ILE B O 1
ATOM 3142 N N . ALA C 1 129 ? 18.382 6.846 66.157 1.00 22.64 417 ALA B N 1
ATOM 3143 C CA . ALA C 1 129 ? 19.433 7.735 65.623 1.00 28.17 417 ALA B CA 1
ATOM 3144 C C . ALA C 1 129 ? 20.883 7.168 65.652 1.00 31.00 417 ALA B C 1
ATOM 3145 O O . ALA C 1 129 ? 21.656 7.407 64.736 1.00 30.75 417 ALA B O 1
ATOM 3147 N N A SER C 1 130 ? 21.216 6.374 66.672 0.50 32.16 418 SER B N 1
ATOM 3148 N N B SER C 1 130 ? 21.222 6.407 66.686 0.50 31.49 418 SER B N 1
ATOM 3149 C CA A SER C 1 130 ? 22.571 5.809 66.823 0.50 33.12 418 SER B CA 1
ATOM 3150 C CA B SER C 1 130 ? 22.553 5.815 66.786 0.50 31.91 418 SER B CA 1
ATOM 3151 C C A SER C 1 130 ? 22.766 4.406 66.207 0.50 32.53 418 SER B C 1
ATOM 3152 C C B SER C 1 130 ? 22.688 4.536 65.946 0.50 32.05 418 SER B C 1
ATOM 3153 O O A SER C 1 130 ? 23.895 3.972 65.988 0.50 30.84 418 SER B O 1
ATOM 3154 O O B SER C 1 130 ? 23.662 4.371 65.226 0.50 30.19 418 SER B O 1
ATOM 3159 N N . GLN C 1 131 ? 21.680 3.667 65.997 1.00 29.37 419 GLN B N 1
ATOM 3160 C CA . GLN C 1 131 ? 21.780 2.358 65.399 1.00 30.90 419 GLN B CA 1
ATOM 3161 C C . GLN C 1 131 ? 21.357 2.227 63.966 1.00 30.73 419 GLN B C 1
ATOM 3162 O O . GLN C 1 131 ? 21.775 1.284 63.291 1.00 30.86 419 GLN B O 1
ATOM 3168 N N . ALA C 1 132 ? 20.436 3.091 63.525 1.00 24.97 420 ALA B N 1
ATOM 3169 C CA . ALA C 1 132 ? 19.896 2.979 62.182 1.00 23.69 420 ALA B CA 1
ATOM 3170 C C . ALA C 1 132 ? 20.569 3.958 61.264 1.00 23.56 420 ALA B C 1
ATOM 3171 O O . ALA C 1 132 ? 21.026 4.975 61.728 1.00 21.65 420 ALA B O 1
ATOM 3173 N N . GLY C 1 133 ? 20.553 3.689 59.953 1.00 23.51 421 GLY B N 1
ATOM 3174 C CA . GLY C 1 133 ? 21.040 4.628 58.951 1.00 23.07 421 GLY B CA 1
ATOM 3175 C C . GLY C 1 133 ? 20.041 5.721 58.636 1.00 24.70 421 GLY B C 1
ATOM 3176 O O . GLY C 1 133 ? 18.934 5.823 59.216 1.00 21.81 421 GLY B O 1
ATOM 3177 N N . ALA C 1 134 ? 20.435 6.555 57.699 1.00 24.51 422 ALA B N 1
ATOM 3178 C CA . ALA C 1 134 ? 19.644 7.728 57.310 1.00 25.56 422 ALA B CA 1
ATOM 3179 C C . ALA C 1 134 ? 18.267 7.404 56.719 1.00 24.63 422 ALA B C 1
ATOM 3180 O O . ALA C 1 134 ? 17.260 8.108 56.998 1.00 24.85 422 ALA B O 1
ATOM 3182 N N . THR C 1 135 ? 18.219 6.360 55.889 1.00 25.88 423 THR B N 1
ATOM 3183 C CA . THR C 1 135 ? 16.954 5.990 55.231 1.00 23.98 423 THR B CA 1
ATOM 3184 C C . THR C 1 135 ? 15.921 5.664 56.249 1.00 22.02 423 THR B C 1
ATOM 3185 O O . THR C 1 135 ? 14.781 6.170 56.207 1.00 21.73 423 THR B O 1
ATOM 3189 N N . LEU C 1 136 ? 16.305 4.822 57.195 1.00 20.81 424 LEU B N 1
ATOM 3190 C CA . LEU C 1 136 ? 15.345 4.377 58.187 1.00 21.73 424 LEU B CA 1
ATOM 3191 C C . LEU C 1 136 ? 14.982 5.483 59.151 1.00 20.38 424 LEU B C 1
ATOM 3192 O O . LEU C 1 136 ? 13.826 5.593 59.591 1.00 19.49 424 LEU B O 1
ATOM 3197 N N . ASN C 1 137 ? 15.965 6.288 59.535 1.00 22.49 425 ASN B N 1
ATOM 3198 C CA . ASN C 1 137 ? 15.667 7.482 60.374 1.00 22.84 425 ASN B CA 1
ATOM 3199 C C . ASN C 1 137 ? 14.68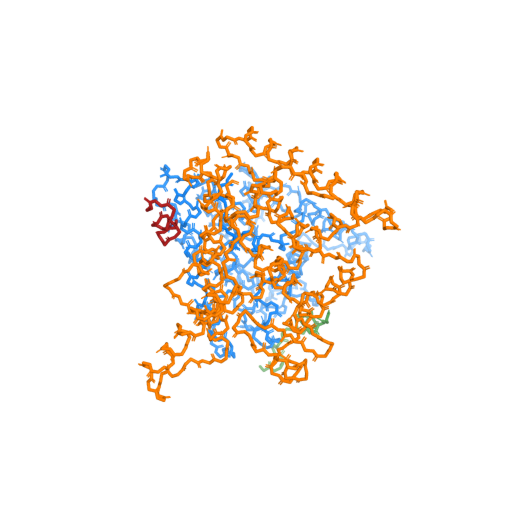5 8.460 59.703 1.00 21.08 425 ASN B C 1
ATOM 3200 O O . ASN C 1 137 ? 13.771 8.972 60.334 1.00 23.69 425 ASN B O 1
ATOM 3205 N N . ASN C 1 138 ? 14.878 8.696 58.432 1.00 22.21 426 ASN B N 1
ATOM 3206 C CA . ASN C 1 138 ? 13.977 9.551 57.656 1.00 26.77 426 ASN B CA 1
ATOM 3207 C C . ASN C 1 138 ? 12.559 8.977 57.584 1.00 23.94 426 ASN B C 1
ATOM 3208 O O . ASN C 1 138 ? 11.578 9.674 57.855 1.00 23.59 426 ASN B O 1
ATOM 3213 N N . LEU C 1 139 ? 12.468 7.681 57.308 1.00 22.00 427 LEU B N 1
ATOM 3214 C CA . LEU C 1 139 ? 11.164 6.998 57.353 1.00 21.12 427 LEU B CA 1
ATOM 3215 C C . LEU C 1 139 ? 10.488 7.175 58.691 1.00 18.52 427 LEU B C 1
ATOM 3216 O O . LEU C 1 139 ? 9.282 7.484 58.773 1.00 19.71 427 LEU B O 1
ATOM 3221 N N . MET C 1 140 ? 11.239 6.949 59.778 1.00 19.86 428 MET B N 1
ATOM 3222 C CA . MET C 1 140 ? 10.613 6.924 61.108 1.00 23.70 428 MET B CA 1
ATOM 3223 C C . MET C 1 140 ? 10.101 8.329 61.459 1.00 20.81 428 MET B C 1
ATOM 3224 O O . MET C 1 140 ? 9.013 8.474 62.058 1.00 21.96 428 MET B O 1
ATOM 3229 N N . SER C 1 141 ? 10.873 9.327 61.093 1.00 20.08 429 SER B N 1
ATOM 3230 C CA . SER C 1 141 ? 10.502 10.715 61.417 1.00 24.49 429 SER B CA 1
ATOM 3231 C C . SER C 1 141 ? 9.370 11.239 60.519 1.00 21.46 429 SER B C 1
ATOM 3232 O O . SER C 1 141 ? 8.515 12.015 61.009 1.00 24.57 429 SER B O 1
ATOM 3235 N N . HIS C 1 142 ? 9.323 10.799 59.257 1.00 20.33 430 HIS B N 1
ATOM 3236 C CA A HIS C 1 142 ? 8.161 11.093 58.408 0.50 19.56 430 HIS B CA 1
ATOM 3237 C CA B HIS C 1 142 ? 8.164 11.073 58.406 0.50 20.99 430 HIS B CA 1
ATOM 3238 C C . HIS C 1 142 ? 6.887 10.478 59.017 1.00 19.05 430 HIS B C 1
ATOM 3239 O O . HIS C 1 142 ? 5.860 11.128 59.112 1.00 18.92 430 HIS B O 1
ATOM 3252 N N . ALA C 1 143 ? 6.953 9.225 59.477 1.00 18.46 431 ALA B N 1
ATOM 3253 C CA . ALA C 1 143 ? 5.792 8.639 60.144 1.00 20.54 431 ALA B CA 1
ATOM 3254 C C . ALA C 1 143 ? 5.415 9.394 61.435 1.00 18.19 431 ALA B C 1
ATOM 3255 O O . ALA C 1 143 ? 4.247 9.598 61.685 1.00 19.28 431 ALA B O 1
ATOM 3257 N N . GLN C 1 144 ? 6.391 9.857 62.197 1.00 19.87 432 GLN B N 1
ATOM 3258 C CA . GLN C 1 144 ? 6.071 10.693 63.391 1.00 23.12 432 GLN B CA 1
ATOM 3259 C C . GLN C 1 144 ? 5.346 12.037 63.104 1.00 20.97 432 GLN B C 1
ATOM 3260 O O . GLN C 1 144 ? 4.534 12.495 63.932 1.00 19.93 432 GLN B O 1
ATOM 3266 N N . GLU C 1 145 ? 5.513 12.606 61.911 1.00 23.19 433 GLU B N 1
ATOM 3267 C CA . GLU C 1 145 ? 4.703 13.770 61.492 1.00 21.81 433 GLU B CA 1
ATOM 3268 C C . GLU C 1 145 ? 3.254 13.432 61.321 1.00 21.46 433 GLU B C 1
ATOM 3269 O O . GLU C 1 145 ? 2.353 14.182 61.768 1.00 21.16 433 GLU B O 1
ATOM 3275 N N . LEU C 1 146 ? 2.995 12.289 60.662 1.00 21.24 434 LEU B N 1
ATOM 3276 C CA . LEU C 1 146 ? 1.639 11.763 60.553 1.00 19.22 434 LEU B CA 1
ATOM 3277 C C . LEU C 1 146 ? 1.093 11.483 61.916 1.00 16.30 434 LEU B C 1
ATOM 3278 O O . LEU C 1 146 ? -0.012 11.854 62.187 1.00 18.17 434 LEU B O 1
ATOM 3283 N N . VAL C 1 147 ? 1.901 10.853 62.783 1.00 16.53 435 VAL B N 1
ATOM 3284 C CA . VAL C 1 147 ? 1.435 10.575 64.159 1.00 15.38 435 VAL B CA 1
ATOM 3285 C C . VAL C 1 147 ? 0.982 11.896 64.845 1.00 15.89 435 VAL B C 1
ATOM 3286 O O . VAL C 1 147 ? -0.124 12.031 65.426 1.00 17.93 435 VAL B O 1
ATOM 3290 N N . ALA C 1 148 ? 1.849 12.884 64.751 1.00 21.30 436 ALA B N 1
ATOM 3291 C CA . ALA C 1 148 ? 1.573 14.217 65.365 1.00 21.51 436 ALA B CA 1
ATOM 3292 C C . ALA C 1 148 ? 0.300 14.877 64.858 1.00 20.06 436 ALA B C 1
ATOM 3293 O O . ALA C 1 148 ? -0.543 15.372 65.641 1.00 21.22 436 ALA B O 1
ATOM 3295 N N . LYS C 1 149 ? 0.065 14.786 63.538 1.00 20.22 437 LYS B N 1
ATOM 3296 C CA . LYS C 1 149 ? -1.130 15.336 62.925 1.00 19.18 437 LYS B CA 1
ATOM 3297 C C . LYS C 1 149 ? -2.374 14.618 63.372 1.00 16.70 437 LYS B C 1
ATOM 3298 O O . LYS C 1 149 ? -3.376 15.215 63.757 1.00 16.39 437 LYS B O 1
ATOM 3304 N N . LEU C 1 150 ? -2.286 13.294 63.421 1.00 17.90 438 LEU B N 1
ATOM 3305 C CA . LEU C 1 150 ? -3.406 12.466 63.807 1.00 16.51 438 LEU B CA 1
ATOM 3306 C C . LEU C 1 150 ? -3.758 12.590 65.267 1.00 16.95 438 LEU B C 1
ATOM 3307 O O . LEU C 1 150 ? -4.942 12.649 65.578 1.00 16.94 438 LEU B O 1
ATOM 3312 N N . ARG C 1 151 ? -2.735 12.679 66.133 1.00 20.82 439 ARG B N 1
ATOM 3313 C CA . ARG C 1 151 ? -2.924 13.044 67.530 1.00 23.80 439 ARG B CA 1
ATOM 3314 C C . ARG C 1 151 ? -3.734 14.323 67.653 1.00 20.09 439 ARG B C 1
ATOM 3315 O O . ARG C 1 151 ? -4.707 14.375 68.397 1.00 18.29 439 ARG B O 1
ATOM 3323 N N . SER C 1 152 ? -3.379 15.326 66.873 1.00 21.71 440 SER B N 1
ATOM 3324 C CA A SER C 1 152 ? -4.089 16.627 66.932 0.50 22.95 440 SER B CA 1
ATOM 3325 C CA B SER C 1 152 ? -4.067 16.629 66.948 0.50 22.62 440 SER B CA 1
ATOM 3326 C C . SER C 1 152 ? -5.524 16.536 66.496 1.00 23.60 440 SER B C 1
ATOM 3327 O O . SER C 1 152 ? -6.380 17.248 67.023 1.00 25.18 440 SER B O 1
ATOM 3332 N N . LEU C 1 153 ? -5.812 15.631 65.567 1.00 21.17 441 LEU B N 1
ATOM 3333 C CA . LEU C 1 153 ? -7.195 15.407 65.094 1.00 21.35 441 LEU B CA 1
ATOM 3334 C C . LEU C 1 153 ? -8.063 14.523 65.967 1.00 19.92 441 LEU B C 1
ATOM 3335 O O . LEU C 1 153 ? -9.250 14.372 65.713 1.00 20.97 441 LEU B O 1
ATOM 3340 N N A GLN C 1 154 ? -7.497 13.974 67.037 0.50 19.63 442 GLN B N 1
ATOM 3341 N N B GLN C 1 154 ? -7.444 13.926 66.978 0.50 18.98 442 GLN B N 1
ATOM 3342 C CA A GLN C 1 154 ? -8.202 13.063 67.954 0.50 19.67 442 GLN B CA 1
ATOM 3343 C CA B GLN C 1 154 ? -8.130 13.070 67.931 0.50 18.77 442 GLN B CA 1
ATOM 3344 C C A GLN C 1 154 ? -8.564 11.776 67.237 0.50 16.41 442 GLN B C 1
ATOM 3345 C C B GLN C 1 154 ? -8.557 11.797 67.229 0.50 15.96 442 GLN B C 1
ATOM 3346 O O A GLN C 1 154 ? -9.658 11.236 67.434 0.50 16.09 442 GLN B O 1
ATOM 3347 O O B GLN C 1 154 ? -9.665 11.294 67.420 0.50 15.70 442 GLN B O 1
ATOM 3358 N N . PHE C 1 155 ? -7.628 11.266 66.441 1.00 15.81 443 PHE B N 1
ATOM 3359 C CA . PHE C 1 155 ? -7.827 10.018 65.655 1.00 14.83 443 PHE B CA 1
ATOM 3360 C C . PHE C 1 155 ? -8.082 8.909 66.594 1.00 15.11 443 PHE B C 1
ATOM 3361 O O . PHE C 1 155 ? -7.320 8.794 67.569 1.00 16.01 443 PHE B O 1
ATOM 3369 N N . ASP C 1 156 ? -9.154 8.154 66.372 1.00 14.46 444 ASP B N 1
ATOM 3370 C CA . ASP C 1 156 ? -9.606 7.168 67.336 1.00 13.58 444 ASP B CA 1
ATOM 3371 C C . ASP C 1 156 ? -9.787 5.834 66.693 1.00 13.46 444 ASP B C 1
ATOM 3372 O O . ASP C 1 156 ? -9.619 5.683 65.468 1.00 12.04 444 ASP B O 1
ATOM 3377 N N . GLN C 1 157 ? -10.141 4.836 67.482 1.00 12.14 445 GLN B N 1
ATOM 3378 C CA . GLN C 1 157 ? -10.211 3.483 66.985 1.00 13.06 445 GLN B CA 1
ATOM 3379 C C . GLN C 1 157 ? -11.210 3.247 65.886 1.00 12.71 445 GLN B C 1
ATOM 3380 O O . GLN C 1 157 ? -10.992 2.452 64.974 1.00 11.35 445 GLN B O 1
ATOM 3386 N N . ARG C 1 158 ? -12.359 3.875 66.010 1.00 12.05 446 ARG B N 1
ATOM 3387 C CA . ARG C 1 158 ? -13.416 3.791 65.026 1.00 12.22 446 ARG B CA 1
ATOM 3388 C C . ARG C 1 158 ? -12.956 4.300 63.678 1.00 11.89 446 ARG B C 1
ATOM 3389 O O . ARG C 1 158 ? -13.199 3.669 62.645 1.00 11.62 446 ARG B O 1
ATOM 3397 N N . GLU C 1 159 ? -12.270 5.421 63.711 1.00 12.52 447 GLU B N 1
ATOM 3398 C CA . GLU C 1 159 ? -11.706 6.026 62.501 1.00 12.01 447 GLU B CA 1
ATOM 3399 C C . GLU C 1 159 ? -10.561 5.183 61.922 1.00 13.24 447 GLU B C 1
ATOM 3400 O O . GLU C 1 159 ? -10.434 5.029 60.693 1.00 12.03 447 GLU B O 1
ATOM 3406 N N . PHE C 1 160 ? -9.765 4.602 62.798 1.00 12.61 448 PHE B N 1
ATOM 3407 C CA . PHE C 1 160 ? -8.702 3.661 62.365 1.00 11.85 448 PHE B CA 1
ATOM 3408 C C . PHE C 1 160 ? -9.255 2.483 61.634 1.00 11.15 448 PHE B C 1
ATOM 3409 O O . PHE C 1 160 ? -8.721 2.115 60.570 1.00 10.41 448 PHE B O 1
ATOM 3417 N N . VAL C 1 161 ? -10.333 1.882 62.152 1.00 11.26 449 VAL B N 1
ATOM 3418 C CA . VAL C 1 161 ? -10.982 0.767 61.498 1.00 11.60 449 VAL B CA 1
ATOM 3419 C C . VAL C 1 161 ? -11.491 1.154 60.121 1.00 10.61 449 VAL B C 1
ATOM 3420 O O . VAL C 1 161 ? -11.259 0.421 59.111 1.00 9.10 449 VAL B O 1
ATOM 3424 N N . CYS C 1 162 ? -12.144 2.322 60.034 1.00 10.08 450 CYS B N 1
ATOM 3425 C CA . CYS C 1 162 ? -12.581 2.790 58.740 1.00 9.30 450 CYS B CA 1
ATOM 3426 C C . CYS C 1 162 ? -11.405 2.905 57.726 1.00 8.54 450 CYS B C 1
ATOM 3427 O O . CYS C 1 162 ? -11.537 2.464 56.577 1.00 9.18 450 CYS B O 1
ATOM 3430 N N . LEU C 1 163 ? -10.341 3.575 58.108 1.00 8.58 451 LEU B N 1
ATOM 3431 C CA . LEU C 1 163 ? -9.204 3.771 57.205 1.00 9.20 451 LEU B CA 1
ATOM 3432 C C . LEU C 1 163 ? -8.582 2.438 56.792 1.00 9.52 451 LEU B C 1
ATOM 3433 O O . LEU C 1 163 ? -8.099 2.346 55.659 1.00 9.02 451 LEU B O 1
ATOM 3438 N N . LYS C 1 164 ? -8.520 1.444 57.683 1.00 8.77 452 LYS B N 1
ATOM 3439 C CA . LYS C 1 164 ? -8.012 0.135 57.245 1.00 9.33 452 LYS B CA 1
ATOM 3440 C C . LYS C 1 164 ? -8.839 -0.401 56.163 1.00 8.93 452 LYS B C 1
ATOM 3441 O O . LYS C 1 164 ? -8.315 -0.926 55.188 1.00 9.46 452 LYS B O 1
ATOM 3447 N N . PHE C 1 165 ? -10.161 -0.341 56.286 1.00 8.46 453 PHE B N 1
ATOM 3448 C CA . PHE C 1 165 ? -10.978 -0.863 55.242 1.00 7.75 453 PHE B CA 1
ATOM 3449 C C . PHE C 1 165 ? -10.866 -0.086 53.929 1.00 7.49 453 PHE B C 1
ATOM 3450 O O . PHE C 1 165 ? -10.900 -0.631 52.791 1.00 7.19 453 PHE B O 1
ATOM 3458 N N . LEU C 1 166 ? -10.688 1.213 54.036 1.00 7.05 454 LEU B N 1
ATOM 3459 C CA . LEU C 1 166 ? -10.505 2.004 52.814 1.00 7.23 454 LEU B CA 1
ATOM 3460 C C . LEU C 1 166 ? -9.158 1.789 52.129 1.00 6.86 454 LEU B C 1
ATOM 3461 O O . LEU C 1 166 ? -9.091 1.787 50.844 1.00 7.75 454 LEU B O 1
ATOM 3466 N N . VAL C 1 167 ? -8.174 1.446 52.915 1.00 6.77 455 VAL B N 1
ATOM 3467 C CA . VAL C 1 167 ? -6.843 1.090 52.386 1.00 7.19 455 VAL B CA 1
ATOM 3468 C C . VAL C 1 167 ? -6.890 -0.276 51.675 1.00 7.63 455 VAL B C 1
ATOM 3469 O O . VAL C 1 167 ? -6.395 -0.434 50.532 1.00 7.97 455 VAL B O 1
ATOM 3473 N N . LEU C 1 168 ? -7.491 -1.240 52.372 1.00 7.75 456 LEU B N 1
ATOM 3474 C CA . LEU C 1 168 ? -7.697 -2.635 51.866 1.00 8.71 456 LEU B CA 1
ATOM 3475 C C . LEU C 1 168 ? -8.517 -2.708 50.578 1.00 8.95 456 LEU B C 1
ATOM 3476 O O . LEU C 1 168 ? -8.044 -3.275 49.550 1.00 8.89 456 LEU B O 1
ATOM 3481 N N . PHE C 1 169 ? -9.702 -2.123 50.577 1.00 8.87 457 PHE B N 1
ATOM 3482 C CA . PHE C 1 169 ? -10.577 -2.210 49.429 1.00 9.70 457 PHE B CA 1
ATOM 3483 C C . PHE C 1 169 ? -10.335 -1.104 48.418 1.00 10.27 457 PHE B C 1
ATOM 3484 O O . PHE C 1 169 ? -11.149 -0.200 48.258 1.00 10.33 457 PHE B O 1
ATOM 3492 N N . SER C 1 170 ? -9.194 -1.170 47.733 1.00 10.11 458 SER B N 1
ATOM 3493 C CA . SER C 1 170 ? -8.701 -0.064 46.988 1.00 10.04 458 SER B CA 1
ATOM 3494 C C . SER C 1 170 ? -9.233 -0.125 45.603 1.00 11.24 458 SER B C 1
ATOM 3495 O O . SER C 1 170 ? -9.189 -1.190 44.959 1.00 11.70 458 SER B O 1
ATOM 3498 N N . LEU C 1 171 ? -9.695 1.019 45.074 1.00 11.32 459 LEU B N 1
ATOM 3499 C CA . LEU C 1 171 ? -10.125 1.108 43.730 1.00 13.74 459 LEU B CA 1
ATOM 3500 C C . LEU C 1 171 ? -8.996 1.187 42.720 1.00 16.23 459 LEU B C 1
ATOM 3501 O O . LEU C 1 171 ? -9.268 1.196 41.515 1.00 19.05 459 LEU B O 1
ATOM 3506 N N . ASP C 1 172 ? -7.773 1.214 43.181 1.00 17.78 460 ASP B N 1
ATOM 3507 C CA . ASP C 1 172 ? -6.600 1.321 42.297 1.00 21.40 460 ASP B CA 1
ATOM 3508 C C . ASP C 1 172 ? -6.125 -0.036 41.873 1.00 19.24 460 ASP B C 1
ATOM 3509 O O . ASP C 1 172 ? -5.186 -0.124 41.142 1.00 21.64 460 ASP B O 1
ATOM 3514 N N . VAL C 1 173 ? -6.755 -1.099 42.303 1.00 16.32 461 VAL B N 1
ATOM 3515 C CA . VAL C 1 173 ? -6.308 -2.416 41.906 1.00 17.61 461 VAL B CA 1
ATOM 3516 C C . VAL C 1 173 ? -7.099 -2.823 40.668 1.00 20.36 461 VAL B C 1
ATOM 3517 O O . VAL C 1 173 ? -8.296 -2.933 40.711 1.00 19.92 461 VAL B O 1
ATOM 3521 N N . LYS C 1 174 ? -6.390 -3.173 39.607 1.00 23.59 462 LYS B N 1
ATOM 3522 C CA . LYS C 1 174 ? -7.026 -3.562 38.330 1.00 33.56 462 LYS B CA 1
ATOM 3523 C C . LYS C 1 174 ? -7.278 -5.059 38.225 1.00 29.65 462 LYS B C 1
ATOM 3524 O O . LYS C 1 174 ? -6.763 -5.860 38.999 1.00 28.63 462 LYS B O 1
ATOM 3530 N N . ASN C 1 175 ? -8.124 -5.426 37.267 1.00 34.33 463 ASN B N 1
ATOM 3531 C CA . ASN C 1 175 ? -8.450 -6.810 37.007 1.00 34.11 463 ASN B CA 1
ATOM 3532 C C . ASN C 1 175 ? -9.067 -7.527 38.207 1.00 29.28 463 ASN B C 1
ATOM 3533 O O . ASN C 1 175 ? -8.810 -8.676 38.402 1.00 25.56 463 ASN B O 1
ATOM 3538 N N . LEU C 1 176 ? -9.838 -6.834 39.029 1.00 26.53 464 LEU B N 1
ATOM 3539 C CA . LEU C 1 176 ? -10.586 -7.508 40.035 1.00 26.13 464 LEU B CA 1
ATOM 3540 C C . LEU C 1 176 ? -11.831 -8.109 39.411 1.00 26.28 464 LEU B C 1
ATOM 3541 O O . LEU C 1 176 ? -12.500 -7.472 38.660 1.00 29.01 464 LEU B O 1
ATOM 3546 N N . GLU C 1 177 ? -12.158 -9.310 39.807 1.00 28.51 465 GLU B N 1
ATOM 3547 C CA . GLU C 1 177 ? -13.347 -9.940 39.333 1.00 32.28 465 GLU B CA 1
ATOM 3548 C C . GLU C 1 177 ? -14.614 -9.271 39.879 1.00 29.24 465 GLU B C 1
ATOM 3549 O O . GLU C 1 177 ? -15.548 -9.111 39.138 1.00 30.59 465 GLU B O 1
ATOM 3555 N N . ASN C 1 178 ? -14.615 -8.855 41.144 1.00 24.14 466 ASN B N 1
ATOM 3556 C CA . ASN C 1 178 ? -15.790 -8.259 41.807 1.00 22.90 466 ASN B CA 1
ATOM 3557 C C . ASN C 1 178 ? -15.474 -6.839 42.212 1.00 22.95 466 ASN B C 1
ATOM 3558 O O . ASN C 1 178 ? -15.371 -6.542 43.389 1.00 20.99 466 ASN B O 1
ATOM 3563 N N . PHE C 1 179 ? -15.263 -5.981 41.223 1.00 24.74 467 PHE B N 1
ATOM 3564 C CA . PHE C 1 179 ? -15.006 -4.546 41.461 1.00 25.71 467 PHE B CA 1
ATOM 3565 C C . PHE C 1 179 ? -16.191 -3.848 42.110 1.00 21.87 467 PHE B C 1
ATOM 3566 O O . PHE C 1 179 ? -16.026 -2.871 42.813 1.00 18.23 467 PHE B O 1
ATOM 3574 N N . GLN C 1 180 ? -17.392 -4.361 41.874 1.00 22.46 468 GLN B N 1
ATOM 3575 C CA . GLN C 1 180 ? -18.614 -3.799 42.476 1.00 23.90 468 GLN B CA 1
ATOM 3576 C C . GLN C 1 180 ? -18.602 -3.846 43.991 1.00 21.14 468 GLN B C 1
ATOM 3577 O O . GLN C 1 180 ? -19.048 -2.898 44.672 1.00 21.32 468 GLN B O 1
ATOM 3583 N N . LEU C 1 181 ? -18.151 -4.970 44.515 1.00 17.94 469 LEU B N 1
ATOM 3584 C CA . LEU C 1 181 ? -18.001 -5.161 45.941 1.00 17.44 469 LEU B CA 1
ATOM 3585 C C . LEU C 1 181 ? -17.041 -4.103 46.486 1.00 13.73 469 LEU B C 1
ATOM 3586 O O . LEU C 1 181 ? -17.334 -3.457 47.477 1.00 13.10 469 LEU B O 1
ATOM 3591 N N . VAL C 1 182 ? -15.901 -3.925 45.824 1.00 13.02 470 VAL B N 1
ATOM 3592 C CA . VAL C 1 182 ? -14.945 -2.952 46.255 1.00 12.62 470 VAL B CA 1
ATOM 3593 C C . VAL C 1 182 ? -15.510 -1.492 46.278 1.00 12.24 470 VAL B C 1
ATOM 3594 O O . VAL C 1 182 ? -15.300 -0.719 47.221 1.00 10.66 470 VAL B O 1
ATOM 3598 N N . GLU C 1 183 ? -16.239 -1.166 45.229 1.00 13.77 471 GLU B N 1
ATOM 3599 C CA . GLU C 1 183 ? -16.892 0.126 45.085 1.00 14.61 471 GLU B CA 1
ATOM 3600 C C . GLU C 1 183 ? -17.891 0.316 46.213 1.00 12.39 471 GLU B C 1
ATOM 3601 O O . GLU C 1 183 ? -17.976 1.350 46.832 1.00 11.65 471 GLU B O 1
ATOM 3607 N N . GLY C 1 184 ? -18.624 -0.730 46.535 1.00 12.93 472 GLY B N 1
ATOM 3608 C CA . GLY C 1 184 ? -19.618 -0.690 47.622 1.00 12.17 472 GLY B CA 1
ATOM 3609 C C . GLY C 1 184 ? -19.008 -0.501 48.977 1.00 11.39 472 GLY B C 1
ATOM 3610 O O . GLY C 1 184 ? -19.528 0.261 49.804 1.00 11.50 472 GLY B O 1
ATOM 3611 N N . VAL C 1 185 ? -17.862 -1.139 49.222 1.00 11.28 473 VAL B N 1
ATOM 3612 C CA . VAL C 1 185 ? -17.157 -0.914 50.476 1.00 11.10 473 VAL B CA 1
ATOM 3613 C C . VAL C 1 185 ? -16.713 0.540 50.570 1.00 11.12 473 VAL B C 1
ATOM 3614 O O . VAL C 1 185 ? -16.861 1.180 51.614 1.00 9.26 473 VAL B O 1
ATOM 3618 N N . GLN C 1 186 ? -16.099 1.073 49.496 1.00 11.34 474 GLN B N 1
ATOM 3619 C CA . GLN C 1 186 ? -15.662 2.490 49.537 1.00 11.20 474 GLN B CA 1
ATOM 3620 C C . GLN C 1 186 ? -16.895 3.404 49.830 1.00 10.48 474 GLN B C 1
ATOM 3621 O O . GLN C 1 186 ? -16.774 4.339 50.569 1.00 10.24 474 GLN B O 1
ATOM 3627 N N . GLU C 1 187 ? -18.022 3.135 49.192 1.00 12.18 475 GLU B N 1
ATOM 3628 C CA . GLU C 1 187 ? -19.203 4.036 49.340 1.00 12.70 475 GLU B CA 1
ATOM 3629 C C . GLU C 1 187 ? -19.695 3.916 50.769 1.00 12.06 475 GLU B C 1
ATOM 3630 O O . GLU C 1 187 ? -19.906 4.938 51.428 1.00 10.49 475 GLU B O 1
ATOM 3636 N N . GLN C 1 188 ? -19.763 2.668 51.279 1.00 10.50 476 GLN B N 1
ATOM 3637 C CA . GLN C 1 188 ? -20.367 2.457 52.600 1.00 11.22 476 GLN B CA 1
ATOM 3638 C C . GLN C 1 188 ? -19.489 2.953 53.705 1.00 10.20 476 GLN B C 1
ATOM 3639 O O . GLN C 1 188 ? -19.951 3.572 54.686 1.00 9.62 476 GLN B O 1
ATOM 3645 N N . VAL C 1 189 ? -18.167 2.688 53.595 1.00 9.55 477 VAL B N 1
ATOM 3646 C CA . VAL C 1 189 ? -17.247 3.110 54.626 1.00 8.97 477 VAL B CA 1
ATOM 3647 C C . VAL C 1 189 ? -16.970 4.587 54.640 1.00 8.48 477 VAL B C 1
ATOM 3648 O O . VAL C 1 189 ? -16.884 5.198 55.735 1.00 8.78 477 VAL B O 1
ATOM 3652 N N . ASN C 1 190 ? -16.822 5.216 53.487 1.00 8.04 478 ASN B N 1
ATOM 3653 C CA . ASN C 1 190 ? -16.737 6.678 53.472 1.00 8.35 478 ASN B CA 1
ATOM 3654 C C . ASN C 1 190 ? -17.983 7.365 54.130 1.00 9.02 478 ASN B C 1
ATOM 3655 O O . ASN C 1 190 ? -17.843 8.377 54.834 1.00 7.88 478 ASN B O 1
ATOM 3660 N N . ALA C 1 191 ? -19.170 6.872 53.783 1.00 8.70 479 ALA B N 1
ATOM 3661 C CA . ALA C 1 191 ? -20.397 7.373 54.387 1.00 9.50 479 ALA B CA 1
ATOM 3662 C C . ALA C 1 191 ? -20.429 7.223 55.907 1.00 10.03 479 ALA B C 1
ATOM 3663 O O . ALA C 1 191 ? -20.740 8.180 56.654 1.00 10.25 479 ALA B O 1
ATOM 3665 N N . ALA C 1 192 ? -20.014 6.067 56.407 1.00 9.99 480 ALA B N 1
ATOM 3666 C CA . ALA C 1 192 ? -20.010 5.813 57.820 1.00 10.70 480 ALA B CA 1
ATOM 3667 C C . ALA C 1 192 ? -19.004 6.633 58.523 1.00 10.89 480 ALA B C 1
ATOM 3668 O O . ALA C 1 192 ? -19.250 7.170 59.623 1.00 11.81 480 ALA B O 1
ATOM 3670 N N . LEU C 1 193 ? -17.821 6.790 57.888 1.00 9.64 481 LEU B N 1
ATOM 3671 C CA . LEU C 1 193 ? -16.811 7.601 58.460 1.00 9.41 481 LEU B CA 1
ATOM 3672 C C . LEU C 1 193 ? -17.222 9.059 58.604 1.00 9.90 481 LEU B C 1
ATOM 3673 O O . LEU C 1 193 ? -16.972 9.697 59.660 1.00 8.84 481 LEU B O 1
ATOM 3678 N N . LEU C 1 194 ? -17.910 9.559 57.606 1.00 10.33 482 LEU B N 1
ATOM 3679 C CA . LEU C 1 194 ? -18.347 10.954 57.647 1.00 11.18 482 LEU B CA 1
ATOM 3680 C C . LEU C 1 194 ? -19.377 11.145 58.773 1.00 10.73 482 LEU B C 1
ATOM 3681 O O . LEU C 1 194 ? -19.249 12.061 59.556 1.00 10.38 482 LEU B O 1
ATOM 3686 N N A ASP C 1 195 ? -20.359 10.256 58.848 0.50 11.13 483 ASP B N 1
ATOM 3687 N N B ASP C 1 195 ? -20.362 10.231 58.845 0.50 11.63 483 ASP B N 1
ATOM 3688 C CA A ASP C 1 195 ? -21.360 10.312 59.919 0.50 11.48 483 ASP B CA 1
ATOM 3689 C CA B ASP C 1 195 ? -21.424 10.185 59.909 0.50 12.41 483 ASP B CA 1
ATOM 3690 C C A ASP C 1 195 ? -20.698 10.316 61.287 0.50 11.82 483 ASP B C 1
ATOM 3691 C C B ASP C 1 195 ? -20.811 10.200 61.308 0.50 12.39 483 ASP B C 1
ATOM 3692 O O A ASP C 1 195 ? -20.929 11.206 62.106 0.50 11.22 483 ASP B O 1
ATOM 3693 O O B ASP C 1 195 ? -21.200 10.976 62.176 0.50 12.02 483 ASP B O 1
ATOM 3702 N N . TYR C 1 196 ? -19.803 9.359 61.508 1.00 12.01 484 TYR B N 1
ATOM 3703 C CA . TYR C 1 196 ? -19.043 9.275 62.731 1.00 11.72 484 TYR B CA 1
ATOM 3704 C C . TYR C 1 196 ? -18.262 10.498 63.133 1.00 11.80 484 TYR B C 1
ATOM 3705 O O . TYR C 1 196 ? -18.401 10.944 64.301 1.00 11.79 484 TYR B O 1
ATOM 3714 N N . THR C 1 197 ? -17.427 11.062 62.230 1.00 11.41 485 THR B N 1
ATOM 3715 C CA . THR C 1 197 ? -16.635 12.216 62.588 1.00 11.75 485 THR B CA 1
ATOM 3716 C C . THR C 1 197 ? -17.496 13.476 62.861 1.00 13.02 485 THR B C 1
ATOM 3717 O O . THR C 1 197 ? -17.178 14.269 63.755 1.00 12.65 485 THR B O 1
ATOM 3721 N N . MET C 1 198 ? -18.547 13.666 62.084 1.00 13.63 486 MET B N 1
ATOM 3722 C CA . MET C 1 198 ? -19.434 14.825 62.318 1.00 14.47 486 MET B CA 1
ATOM 3723 C C . MET C 1 198 ? -20.115 14.732 63.658 1.00 14.95 486 MET B C 1
ATOM 3724 O O . MET C 1 198 ? -20.180 15.722 64.352 1.00 15.07 486 MET B O 1
ATOM 3729 N N A CYS C 1 199 ? -20.569 13.531 64.023 0.50 14.80 487 CYS B N 1
ATOM 3730 N N B CYS C 1 199 ? -20.568 13.545 64.006 0.50 14.98 487 CYS B N 1
ATOM 3731 C CA A CYS C 1 199 ? -21.370 13.300 65.239 0.50 16.28 487 CYS B CA 1
ATOM 3732 C CA B CYS C 1 199 ? -21.347 13.337 65.201 0.50 16.29 487 CYS B CA 1
ATOM 3733 C C A CYS C 1 199 ? -20.547 13.232 66.482 0.50 16.18 487 CYS B C 1
ATOM 3734 C C B CYS C 1 199 ? -20.440 13.477 66.408 0.50 15.84 487 CYS B C 1
ATOM 3735 O O A CYS C 1 199 ? -21.072 13.469 67.550 0.50 16.39 487 CYS B O 1
ATOM 3736 O O B CYS C 1 199 ? -20.717 14.272 67.303 0.50 14.93 487 CYS B O 1
ATOM 3741 N N . ASN C 1 200 ? -19.293 12.799 66.373 1.00 14.73 488 ASN B N 1
ATOM 3742 C CA . ASN C 1 200 ? -18.456 12.640 67.550 1.00 15.74 488 ASN B CA 1
ATOM 3743 C C . ASN C 1 200 ? -17.427 13.694 67.745 1.00 14.20 488 ASN B C 1
ATOM 3744 O O . ASN C 1 200 ? -16.983 13.921 68.886 1.00 15.59 488 ASN B O 1
ATOM 3749 N N . TYR C 1 201 ? -17.046 14.398 66.676 1.00 13.58 489 TYR B N 1
ATOM 3750 C CA . TYR C 1 201 ? -16.061 15.443 66.763 1.00 13.63 489 TYR B CA 1
ATOM 3751 C C . TYR C 1 201 ? -16.488 16.744 66.044 1.00 13.61 489 TYR B C 1
ATOM 3752 O O . TYR C 1 201 ? -15.777 17.252 65.186 1.00 12.90 489 TYR B O 1
ATOM 3761 N N . PRO C 1 202 ? -17.598 17.324 66.482 1.00 15.07 490 PRO B N 1
ATOM 3762 C CA . PRO C 1 202 ? -18.190 18.521 65.805 1.00 15.55 490 PRO B CA 1
ATOM 3763 C C . PRO C 1 202 ? -17.322 19.723 65.813 1.00 14.82 490 PRO B C 1
ATOM 3764 O O . PRO C 1 202 ? -17.380 20.491 64.878 1.00 14.18 490 PRO B O 1
ATOM 3768 N N . GLN C 1 203 ? -16.416 19.882 66.783 1.00 13.79 491 GLN B N 1
ATOM 3769 C CA . GLN C 1 203 ? -15.480 21.003 66.720 1.00 16.26 491 GLN B CA 1
ATOM 3770 C C . GLN C 1 203 ? -14.354 20.846 65.743 1.00 17.29 491 GLN B C 1
ATOM 3771 O O . GLN C 1 203 ? -13.743 21.845 65.363 1.00 19.53 491 GLN B O 1
ATOM 3777 N N . GLN C 1 204 ? -14.057 19.620 65.353 1.00 15.92 492 GLN B N 1
ATOM 3778 C CA . GLN C 1 204 ? -13.052 19.366 64.335 1.00 18.39 492 GLN B CA 1
ATOM 3779 C C . GLN C 1 204 ? -13.771 19.383 62.995 1.00 14.62 492 GLN B C 1
ATOM 3780 O O . GLN C 1 204 ? -14.124 18.350 62.478 1.00 13.83 492 GLN B O 1
ATOM 3786 N N . THR C 1 205 ? -14.032 20.564 62.449 1.00 14.60 493 THR B N 1
ATOM 3787 C CA . THR C 1 205 ? -15.053 20.675 61.427 1.00 13.47 493 THR B CA 1
ATOM 3788 C C . THR C 1 205 ? -14.643 20.023 60.093 1.00 12.96 493 THR B C 1
ATOM 3789 O O . THR C 1 205 ? -15.500 19.697 59.300 1.00 12.59 493 THR B O 1
ATOM 3793 N N . GLU C 1 206 ? -13.340 19.933 59.818 1.00 12.59 494 GLU B N 1
ATOM 3794 C CA . GLU C 1 206 ? -12.839 19.291 58.623 1.00 13.62 494 GLU B CA 1
ATOM 3795 C C . GLU C 1 206 ? -12.235 17.910 58.940 1.00 11.13 494 GLU B C 1
ATOM 3796 O O . GLU C 1 206 ? -11.449 17.423 58.137 1.00 11.55 494 GLU B O 1
ATOM 3802 N N . LYS C 1 207 ? -12.616 17.287 60.035 1.00 11.04 495 LYS B N 1
ATOM 3803 C CA . LYS C 1 207 ? -11.938 16.018 60.445 1.00 12.07 495 LYS B CA 1
ATOM 3804 C C . LYS C 1 207 ? -11.946 14.908 59.380 1.00 11.38 495 LYS B C 1
ATOM 3805 O O . LYS C 1 207 ? -10.904 14.341 59.048 1.00 10.78 495 LYS B O 1
ATOM 3811 N N . PHE C 1 208 ? -13.090 14.670 58.762 1.00 9.90 496 PHE B N 1
ATOM 3812 C CA . PHE C 1 208 ? -13.188 13.645 57.739 1.00 9.93 496 PHE B CA 1
ATOM 3813 C C . PHE C 1 208 ? -12.145 13.850 56.633 1.00 10.34 496 PHE B C 1
ATOM 3814 O O . PHE C 1 208 ? -11.381 12.956 56.272 1.00 8.63 496 PHE B O 1
ATOM 3822 N N . GLY C 1 209 ? -12.149 15.048 56.052 1.00 9.72 497 GLY B N 1
ATOM 3823 C CA . GLY C 1 209 ? -11.265 15.326 55.009 1.00 9.83 497 GLY B CA 1
ATOM 3824 C C . GLY C 1 209 ? -9.802 15.304 55.441 1.00 10.53 497 GLY B C 1
ATOM 3825 O O . GLY C 1 209 ? -8.937 14.901 54.681 1.00 10.46 497 GLY B O 1
ATOM 3826 N N A GLN C 1 210 ? -9.540 15.767 56.655 0.50 10.95 498 GLN B N 1
ATOM 3827 N N B GLN C 1 210 ? -9.514 15.786 56.638 0.50 10.61 498 GLN B N 1
ATOM 3828 C CA A GLN C 1 210 ? -8.190 15.795 57.215 0.50 11.99 498 GLN B CA 1
ATOM 3829 C CA B GLN C 1 210 ? -8.132 15.813 57.108 0.50 11.44 498 GLN B CA 1
ATOM 3830 C C A GLN C 1 210 ? -7.654 14.391 57.455 0.50 11.70 498 GLN B C 1
ATOM 3831 C C B GLN C 1 210 ? -7.635 14.396 57.473 0.50 11.35 498 GLN B C 1
ATOM 3832 O O A GLN C 1 210 ? -6.485 14.137 57.218 0.50 11.95 498 GLN B O 1
ATOM 3833 O O B GLN C 1 210 ? -6.461 14.130 57.312 0.50 11.63 498 GLN B O 1
ATOM 3844 N N . LEU C 1 211 ? -8.511 13.481 57.891 1.00 12.03 499 LEU B N 1
ATOM 3845 C CA . LEU C 1 211 ? -8.104 12.098 58.088 1.00 12.72 499 LEU B CA 1
ATOM 3846 C C . LEU C 1 211 ? -7.720 11.469 56.754 1.00 12.42 499 LEU B C 1
ATOM 3847 O O . LEU C 1 211 ? -6.658 10.820 56.611 1.00 11.56 499 LEU B O 1
ATOM 3852 N N . LEU C 1 212 ? -8.536 11.759 55.734 1.00 10.45 500 LEU B N 1
ATOM 3853 C CA . LEU C 1 212 ? -8.318 11.114 54.455 1.00 9.96 500 LEU B CA 1
ATOM 3854 C C . LEU C 1 212 ? -7.053 11.649 53.754 1.00 9.65 500 LEU B C 1
ATOM 3855 O O . LEU C 1 212 ? -6.415 10.947 52.966 1.00 10.20 500 LEU B O 1
ATOM 3860 N N . LEU C 1 213 ? -6.721 12.921 53.985 1.00 9.37 501 LEU B N 1
ATOM 3861 C CA . LEU C 1 213 ? -5.467 13.453 53.488 1.00 10.71 501 LEU B CA 1
ATOM 3862 C C . LEU C 1 213 ? -4.239 12.703 53.918 1.00 10.52 501 LEU B C 1
ATOM 3863 O O . LEU C 1 213 ? -3.219 12.798 53.264 1.00 10.72 501 LEU B O 1
ATOM 3868 N N . ARG C 1 214 ? -4.329 11.936 54.986 1.00 10.94 502 ARG B N 1
ATOM 3869 C CA . ARG C 1 214 ? -3.175 11.109 55.401 1.00 12.18 502 ARG B CA 1
ATOM 3870 C C . ARG C 1 214 ? -3.005 9.840 54.568 1.00 10.86 502 ARG B C 1
ATOM 3871 O O . ARG C 1 214 ? -1.935 9.223 54.602 1.00 10.03 502 ARG B O 1
ATOM 3879 N N . LEU C 1 215 ? -4.022 9.434 53.794 1.00 11.06 503 LEU B N 1
ATOM 3880 C CA . LEU C 1 215 ? -3.952 8.170 53.086 1.00 11.58 503 LEU B CA 1
ATOM 3881 C C . LEU C 1 215 ? -2.815 8.232 51.999 1.00 12.05 503 LEU B C 1
ATOM 3882 O O . LEU C 1 215 ? -1.978 7.291 51.905 1.00 10.06 503 LEU B O 1
ATOM 3887 N N . PRO C 1 216 ? -2.783 9.315 51.201 1.00 12.60 504 PRO B N 1
ATOM 3888 C CA . PRO C 1 216 ? -1.679 9.395 50.192 1.00 12.22 504 PRO B CA 1
ATOM 3889 C C . PRO C 1 216 ? -0.334 9.541 50.808 1.00 12.48 504 PRO B C 1
ATOM 3890 O O . PRO C 1 216 ? 0.628 9.066 50.202 1.00 11.48 504 PRO B O 1
ATOM 3894 N N . GLU C 1 217 ? -0.268 10.109 52.017 1.00 12.24 505 GLU B N 1
ATOM 3895 C CA . GLU C 1 217 ? 0.979 10.269 52.773 1.00 13.98 505 GLU B CA 1
ATOM 3896 C C . GLU C 1 217 ? 1.455 8.885 53.278 1.00 12.85 505 GLU B C 1
ATOM 3897 O O . GLU C 1 217 ? 2.658 8.560 53.228 1.00 10.64 505 GLU B O 1
ATOM 3903 N N . ILE C 1 218 ? 0.509 8.084 53.718 1.00 12.09 506 ILE B N 1
ATOM 3904 C CA . ILE C 1 218 ? 0.781 6.675 54.093 1.00 12.46 506 ILE B CA 1
ATOM 3905 C C . ILE C 1 218 ? 1.255 5.856 52.899 1.00 12.05 506 ILE B C 1
ATOM 3906 O O . ILE C 1 218 ? 2.236 5.073 53.020 1.00 11.79 506 ILE B O 1
ATOM 3911 N N . ARG C 1 219 ? 0.616 6.043 51.749 1.00 11.92 507 ARG B N 1
ATOM 3912 C CA . ARG C 1 219 ? 1.065 5.378 50.533 1.00 12.80 507 ARG B CA 1
ATOM 3913 C C . ARG C 1 219 ? 2.516 5.758 50.142 1.00 12.73 507 ARG B C 1
ATOM 3914 O O . ARG C 1 219 ? 3.336 4.867 49.888 1.00 10.67 507 ARG B O 1
ATOM 3922 N N . ALA C 1 220 ? 2.823 7.048 50.152 1.00 10.95 508 ALA B N 1
ATOM 3923 C CA . ALA C 1 220 ? 4.239 7.529 49.911 1.00 12.60 508 ALA B CA 1
ATOM 3924 C C . ALA C 1 220 ? 5.270 6.911 50.890 1.00 13.48 508 ALA B C 1
ATOM 3925 O O . ALA C 1 220 ? 6.326 6.420 50.489 1.00 12.46 508 ALA B O 1
ATOM 3927 N N . ILE C 1 221 ? 4.941 6.897 52.185 1.00 13.40 509 ILE B N 1
ATOM 3928 C CA . ILE C 1 221 ? 5.803 6.310 53.158 1.00 13.88 509 ILE B CA 1
ATOM 3929 C C . ILE C 1 221 ? 5.956 4.825 52.898 1.00 13.32 509 ILE B C 1
ATOM 3930 O O . ILE C 1 221 ? 7.083 4.319 53.004 1.00 14.10 509 ILE B O 1
ATOM 3935 N N A SER C 1 222 ? 4.877 4.126 52.544 0.50 13.42 510 SER B N 1
ATOM 3936 N N B SER C 1 222 ? 4.854 4.171 52.535 0.50 13.32 510 SER B N 1
ATOM 3937 C CA A SER C 1 222 ? 4.961 2.687 52.331 0.50 13.63 510 SER B CA 1
ATOM 3938 C CA B SER C 1 222 ? 4.831 2.747 52.322 0.50 13.43 510 SER B CA 1
ATOM 3939 C C A SER C 1 222 ? 5.851 2.360 51.137 0.50 13.91 510 SER B C 1
ATOM 3940 C C B SER C 1 222 ? 5.766 2.372 51.164 0.50 13.57 510 SER B C 1
ATOM 3941 O O A SER C 1 222 ? 6.560 1.350 51.153 0.50 14.02 510 SER B O 1
ATOM 3942 O O B SER C 1 222 ? 6.495 1.379 51.252 0.50 13.74 510 SER B O 1
ATOM 3947 N N A MET C 1 223 ? 5.780 3.187 50.102 0.50 15.09 511 MET B N 1
ATOM 3948 N N B MET C 1 223 ? 5.765 3.178 50.111 0.50 14.50 511 MET B N 1
ATOM 3949 C CA A MET C 1 223 ? 6.600 2.997 48.929 0.50 17.57 511 MET B CA 1
ATOM 3950 C CA B MET C 1 223 ? 6.620 2.929 48.972 0.50 16.56 511 MET B CA 1
ATOM 3951 C C A MET C 1 223 ? 8.089 3.133 49.268 0.50 16.06 511 MET B C 1
ATOM 3952 C C B MET C 1 223 ? 8.106 3.130 49.268 0.50 15.55 511 MET B C 1
ATOM 3953 O O A MET C 1 223 ? 8.898 2.315 48.814 0.50 14.72 511 MET B O 1
ATOM 3954 O O B MET C 1 223 ? 8.935 2.369 48.759 0.50 14.22 511 MET B O 1
ATOM 3963 N N . GLN C 1 224 ? 8.422 4.161 50.041 1.00 14.91 512 GLN B N 1
ATOM 3964 C CA . GLN C 1 224 ? 9.791 4.361 50.591 1.00 17.40 512 GLN B CA 1
ATOM 3965 C C . GLN C 1 224 ? 10.230 3.218 51.474 1.00 15.88 512 GLN B C 1
ATOM 3966 O O . GLN C 1 224 ? 11.385 2.729 51.383 1.00 13.14 512 GLN B O 1
ATOM 3972 N N . ALA C 1 225 ? 9.304 2.715 52.295 1.00 13.33 513 ALA B N 1
ATOM 3973 C CA . ALA C 1 225 ? 9.582 1.594 53.164 1.00 11.94 513 ALA B CA 1
ATOM 3974 C C . ALA C 1 225 ? 9.826 0.311 52.370 1.00 12.01 513 ALA B C 1
ATOM 3975 O O . ALA C 1 225 ? 10.647 -0.495 52.768 1.00 11.11 513 ALA B O 1
ATOM 3977 N N . GLU C 1 226 ? 9.098 0.110 51.279 1.00 10.49 514 GLU B N 1
ATOM 3978 C CA . GLU C 1 226 ? 9.311 -1.078 50.429 1.00 12.19 514 GLU B CA 1
ATOM 3979 C C . GLU C 1 226 ? 10.698 -1.012 49.756 1.00 12.61 514 GLU B C 1
ATOM 3980 O O . GLU C 1 226 ? 11.375 -2.050 49.685 1.00 13.50 514 GLU B O 1
ATOM 3986 N N . GLU C 1 227 ? 11.075 0.180 49.355 1.00 13.05 515 GLU B N 1
ATOM 3987 C CA . GLU C 1 227 ? 12.423 0.437 48.722 1.00 14.33 515 GLU B CA 1
ATOM 3988 C C . GLU C 1 227 ? 13.569 0.097 49.668 1.00 14.53 515 GLU B C 1
ATOM 3989 O O . GLU C 1 227 ? 14.506 -0.672 49.305 1.00 13.45 515 GLU B O 1
ATOM 3995 N N . TYR C 1 228 ? 13.420 0.557 50.901 1.00 13.27 516 TYR B N 1
ATOM 3996 C CA . TYR C 1 228 ? 14.288 0.149 51.966 1.00 13.05 516 TYR B CA 1
ATOM 3997 C C . TYR C 1 228 ? 14.358 -1.362 52.176 1.00 11.70 516 TYR B C 1
ATOM 3998 O O . TYR C 1 228 ? 15.461 -1.959 52.250 1.00 11.27 516 TYR B O 1
ATOM 4007 N N A LEU C 1 229 ? 13.194 -2.014 52.310 0.50 10.33 517 LEU B N 1
ATOM 4008 N N B LEU C 1 229 ? 13.195 -2.009 52.310 0.50 11.16 517 LEU B N 1
ATOM 4009 C CA A LEU C 1 229 ? 13.152 -3.432 52.536 0.50 10.09 517 LEU B CA 1
ATOM 4010 C CA B LEU C 1 229 ? 13.141 -3.430 52.501 0.50 11.46 517 LEU B CA 1
ATOM 4011 C C A LEU C 1 229 ? 13.739 -4.233 51.372 0.50 11.13 517 LEU B C 1
ATOM 4012 C C B LEU C 1 229 ? 13.771 -4.211 51.368 0.50 11.93 517 LEU B C 1
ATOM 4013 O O A LEU C 1 229 ? 14.393 -5.263 51.587 0.50 10.76 517 LEU B O 1
ATOM 4014 O O B LEU C 1 229 ? 14.463 -5.212 51.594 0.50 11.31 517 LEU B O 1
ATOM 4023 N N . TYR C 1 230 ? 13.515 -3.757 50.147 1.00 12.22 518 TYR B N 1
ATOM 4024 C CA . TYR C 1 230 ? 14.078 -4.439 48.963 1.00 12.64 518 TYR B CA 1
ATOM 4025 C C . TYR C 1 230 ? 15.642 -4.381 49.087 1.00 10.75 518 TYR B C 1
ATOM 4026 O O . TYR C 1 230 ? 16.279 -5.375 48.817 1.00 11.57 518 TYR B O 1
ATOM 4035 N N . TYR C 1 231 ? 16.171 -3.255 49.460 1.00 10.57 519 TYR B N 1
ATOM 4036 C CA . TYR C 1 231 ? 17.630 -3.115 49.584 1.00 11.53 519 TYR B CA 1
ATOM 4037 C C . TYR C 1 231 ? 18.126 -4.124 50.609 1.00 11.08 519 TYR B C 1
ATOM 4038 O O . TYR C 1 231 ? 19.115 -4.879 50.409 1.00 11.89 519 TYR B O 1
ATOM 4047 N N . LYS C 1 232 ? 17.441 -4.203 51.749 1.00 9.87 520 LYS B N 1
ATOM 4048 C CA . LYS C 1 232 ? 17.838 -5.151 52.790 1.00 10.51 520 LYS B CA 1
ATOM 4049 C C . LYS C 1 232 ? 17.734 -6.614 52.321 1.00 11.11 520 LYS B C 1
ATOM 4050 O O . LYS C 1 232 ? 18.605 -7.444 52.586 1.00 12.09 520 LYS B O 1
ATOM 4056 N N . HIS C 1 233 ? 16.694 -6.898 51.553 1.00 10.97 521 HIS B N 1
ATOM 4057 C CA . HIS C 1 233 ? 16.448 -8.225 50.992 1.00 11.81 521 HIS B CA 1
ATOM 4058 C C . HIS C 1 233 ? 17.513 -8.612 49.973 1.00 12.10 521 HIS B C 1
ATOM 4059 O O . HIS C 1 233 ? 17.978 -9.754 50.002 1.00 13.52 521 HIS B O 1
ATOM 4066 N N . LEU C 1 234 ? 17.934 -7.643 49.169 1.00 11.99 522 LEU B N 1
ATOM 4067 C CA . LEU C 1 234 ? 18.997 -7.896 48.164 1.00 13.21 522 LEU B CA 1
ATOM 4068 C C . LEU C 1 234 ? 20.370 -8.015 48.837 1.00 15.49 522 LEU B C 1
ATOM 4069 O O . LEU C 1 234 ? 21.309 -8.578 48.248 1.00 17.28 522 LEU B O 1
ATOM 4074 N N . ASN C 1 235 ? 20.482 -7.635 50.093 1.00 15.56 523 ASN B N 1
ATOM 4075 C CA . ASN C 1 235 ? 21.703 -7.893 50.871 1.00 16.96 523 ASN B CA 1
ATOM 4076 C C . ASN C 1 235 ? 21.641 -9.174 51.744 1.00 16.90 523 ASN B C 1
ATOM 4077 O O . ASN C 1 235 ? 22.570 -9.453 52.496 1.00 17.79 523 ASN B O 1
ATOM 4082 N N . GLY C 1 236 ? 20.553 -9.926 51.647 1.00 15.50 524 GLY B N 1
ATOM 4083 C CA . GLY C 1 236 ? 20.388 -11.158 52.392 1.00 16.64 524 GLY B CA 1
ATOM 4084 C C . GLY C 1 236 ? 19.844 -11.038 53.827 1.00 16.33 524 GLY B C 1
ATOM 4085 O O . GLY C 1 236 ? 19.817 -12.027 54.570 1.00 17.68 524 GLY B O 1
ATOM 4086 N N . ASP C 1 237 ? 19.436 -9.846 54.225 1.00 17.06 525 ASP B N 1
ATOM 4087 C CA . ASP C 1 237 ? 19.156 -9.568 55.655 1.00 19.24 525 ASP B CA 1
ATOM 4088 C C . ASP C 1 237 ? 17.729 -9.816 56.070 1.00 20.46 525 ASP B C 1
ATOM 4089 O O . ASP C 1 237 ? 17.457 -9.855 57.268 1.00 20.88 525 ASP B O 1
ATOM 4094 N N . VAL C 1 238 ? 16.810 -9.927 55.138 1.00 17.56 526 VAL B N 1
ATOM 4095 C CA . VAL C 1 238 ? 15.403 -10.147 55.557 1.00 17.81 526 VAL B CA 1
ATOM 4096 C C . VAL C 1 238 ? 15.179 -11.670 55.712 1.00 18.92 526 VAL B C 1
ATOM 4097 O O . VAL C 1 238 ? 15.411 -12.402 54.742 1.00 19.41 526 VAL B O 1
ATOM 4101 N N . PRO C 1 239 ? 14.696 -12.152 56.885 1.00 22.79 527 PRO B N 1
ATOM 4102 C CA . PRO C 1 239 ? 14.419 -13.578 57.088 1.00 23.06 527 PRO B CA 1
ATOM 4103 C C . PRO C 1 239 ? 13.338 -14.021 56.178 1.00 24.22 527 PRO B C 1
ATOM 4104 O O . PRO C 1 239 ? 12.486 -13.224 55.762 1.00 25.75 527 PRO B O 1
ATOM 4108 N N . TYR C 1 240 ? 13.392 -15.279 55.818 1.00 23.87 528 TYR B N 1
ATOM 4109 C CA . TYR C 1 240 ? 12.469 -15.811 54.814 1.00 26.77 528 TYR B CA 1
ATOM 4110 C C . TYR C 1 240 ? 11.574 -16.911 55.388 1.00 23.91 528 TYR B C 1
ATOM 4111 O O . TYR C 1 240 ? 11.411 -16.973 56.618 1.00 23.89 528 TYR B O 1
ATOM 4120 N N . ASN C 1 241 ? 10.914 -17.689 54.519 1.00 26.36 529 ASN B N 1
ATOM 4121 C CA . ASN C 1 241 ? 9.888 -18.670 54.885 1.00 27.50 529 ASN B CA 1
ATOM 4122 C C . ASN C 1 241 ? 8.743 -17.952 55.566 1.00 29.40 529 ASN B C 1
ATOM 4123 O O . ASN C 1 241 ? 8.215 -18.429 56.595 1.00 24.58 529 ASN B O 1
ATOM 4128 N N . ASN C 1 242 ? 8.376 -16.775 55.050 1.00 25.73 530 ASN B N 1
ATOM 4129 C CA . ASN C 1 242 ? 7.328 -16.040 55.722 1.00 23.66 530 ASN B CA 1
ATOM 4130 C C . ASN C 1 242 ? 6.502 -15.217 54.738 1.00 22.35 530 ASN B C 1
ATOM 4131 O O . ASN C 1 242 ? 6.711 -15.262 53.518 1.00 20.77 530 ASN B O 1
ATOM 4136 N N . LEU C 1 243 ? 5.647 -14.372 55.292 1.00 20.62 531 LEU B N 1
ATOM 4137 C CA . LEU C 1 243 ? 4.753 -13.576 54.492 1.00 20.49 531 LEU B CA 1
ATOM 4138 C C . LEU C 1 243 ? 5.381 -12.358 53.929 1.00 16.51 531 LEU B C 1
ATOM 4139 O O . LEU C 1 243 ? 5.069 -11.911 52.836 1.00 15.25 531 LEU B O 1
ATOM 4144 N N . LEU C 1 244 ? 6.188 -11.715 54.747 1.00 17.48 532 LEU B N 1
ATOM 4145 C CA . LEU C 1 244 ? 6.919 -10.547 54.363 1.00 18.10 532 LEU B CA 1
ATOM 4146 C C . LEU C 1 244 ? 7.714 -10.726 53.044 1.00 17.78 532 LEU B C 1
ATOM 4147 O O . LEU C 1 244 ? 7.588 -9.923 52.119 1.00 17.10 532 LEU B O 1
ATOM 4152 N N . ILE C 1 245 ? 8.468 -11.809 52.959 1.00 20.06 533 ILE B N 1
ATOM 4153 C CA . ILE C 1 245 ? 9.227 -12.133 51.705 1.00 23.62 533 ILE B CA 1
ATOM 4154 C C . ILE C 1 245 ? 8.293 -12.385 50.518 1.00 18.56 533 ILE B C 1
ATOM 4155 O O . ILE C 1 245 ? 8.498 -11.849 49.398 1.00 19.06 533 ILE B O 1
ATOM 4160 N N . GLU C 1 246 ? 7.172 -13.053 50.791 1.00 17.73 534 GLU B N 1
ATOM 4161 C CA . GLU C 1 246 ? 6.180 -13.319 49.769 1.00 17.27 534 GLU B CA 1
ATOM 4162 C C . GLU C 1 246 ? 5.569 -12.090 49.230 1.00 15.30 534 GLU B C 1
ATOM 4163 O O . GLU C 1 246 ? 5.337 -11.985 48.019 1.00 13.64 534 GLU B O 1
ATOM 4169 N N . MET C 1 247 ? 5.260 -11.142 50.100 1.00 12.23 535 MET B N 1
ATOM 4170 C CA . MET C 1 247 ? 4.762 -9.856 49.596 1.00 14.57 535 MET B CA 1
ATOM 4171 C C . MET C 1 247 ? 5.793 -9.096 48.729 1.00 15.25 535 MET B C 1
ATOM 4172 O O . MET C 1 247 ? 5.399 -8.460 47.777 1.00 18.74 535 MET B O 1
ATOM 4177 N N . LEU C 1 248 ? 7.075 -9.183 49.022 1.00 17.15 536 LEU B N 1
ATOM 4178 C CA . LEU C 1 248 ? 8.050 -8.478 48.194 1.00 17.76 536 LEU B CA 1
ATOM 4179 C C . LEU C 1 248 ? 8.140 -9.162 46.856 1.00 18.48 536 LEU B C 1
ATOM 4180 O O . LEU C 1 248 ? 8.481 -8.506 45.844 1.00 21.41 536 LEU B O 1
ATOM 4185 N N . HIS C 1 249 ? 7.788 -10.436 46.803 1.00 15.16 537 HIS B N 1
ATOM 4186 C CA . HIS C 1 249 ? 7.853 -11.184 45.536 1.00 16.22 537 HIS B CA 1
ATOM 4187 C C . HIS C 1 249 ? 6.562 -11.088 44.741 1.00 16.80 537 HIS B C 1
ATOM 4188 O O . HIS C 1 249 ? 6.450 -11.658 43.677 1.00 14.36 537 HIS B O 1
ATOM 4195 N N . ALA C 1 250 ? 5.605 -10.321 45.237 1.00 15.71 538 ALA B N 1
ATOM 4196 C CA . ALA C 1 250 ? 4.329 -10.310 44.621 1.00 16.22 538 ALA B CA 1
ATOM 4197 C C . ALA C 1 250 ? 4.332 -9.499 43.314 1.00 16.83 538 ALA B C 1
ATOM 4198 O O . ALA C 1 250 ? 5.345 -8.799 42.990 1.00 16.12 538 ALA B O 1
ATOM 4200 N N . LYS C 1 251 ? 3.265 -9.671 42.532 1.00 16.51 539 LYS B N 1
ATOM 4201 C CA . LYS C 1 251 ? 3.096 -9.013 41.227 1.00 19.52 539 LYS B CA 1
ATOM 4202 C C . LYS C 1 251 ? 1.921 -8.046 41.307 1.00 19.16 539 LYS B C 1
ATOM 4203 O O . LYS C 1 251 ? 0.944 -8.304 42.039 1.00 17.89 539 LYS B O 1
ATOM 4209 N N . ARG C 1 252 ? 1.980 -6.917 40.592 1.00 18.54 540 ARG B N 1
ATOM 4210 C CA . ARG C 1 252 ? 0.795 -6.084 40.417 1.00 21.66 540 ARG B CA 1
ATOM 4211 C C . ARG C 1 252 ? 0.070 -6.618 39.191 1.00 28.14 540 ARG B C 1
ATOM 4212 O O . ARG C 1 252 ? 0.680 -6.710 38.143 1.00 26.32 540 ARG B O 1
ATOM 4220 N N . ALA C 1 253 ? -1.231 -6.911 39.266 1.00 35.61 541 ALA B N 1
ATOM 4221 C CA . ALA C 1 253 ? -1.970 -7.385 38.058 1.00 41.83 541 ALA B CA 1
ATOM 4222 C C . ALA C 1 253 ? -2.472 -6.252 37.143 1.00 41.43 541 ALA B C 1
ATOM 4223 O O . ALA C 1 253 ? -2.151 -5.081 37.349 1.00 47.88 541 ALA B O 1
ATOM 4225 N N . PRO D 2 7 ? 1.213 -16.924 45.805 1.00 54.07 18 PRO D N 1
ATOM 4226 C CA . PRO D 2 7 ? 1.960 -17.024 47.064 1.00 50.37 18 PRO D CA 1
ATOM 4227 C C . PRO D 2 7 ? 1.407 -18.148 47.942 1.00 45.77 18 PRO D C 1
ATOM 4228 O O . PRO D 2 7 ? 0.250 -18.059 48.380 1.00 42.38 18 PRO D O 1
ATOM 4232 N N . ALA D 2 8 ? 2.231 -19.176 48.188 1.00 43.56 19 ALA D N 1
ATOM 4233 C CA . ALA D 2 8 ? 1.836 -20.386 48.942 1.00 41.08 19 ALA D CA 1
ATOM 4234 C C . ALA D 2 8 ? 1.449 -20.104 50.400 1.00 39.59 19 ALA D C 1
ATOM 4235 O O . ALA D 2 8 ? 0.414 -20.608 50.879 1.00 35.49 19 ALA D O 1
ATOM 4237 N N . ILE D 2 9 ? 2.252 -19.308 51.122 1.00 35.32 20 ILE D N 1
ATOM 4238 C CA . ILE D 2 9 ? 1.883 -18.976 52.501 1.00 33.47 20 ILE D CA 1
ATOM 4239 C C . ILE D 2 9 ? 0.542 -18.227 52.566 1.00 32.49 20 ILE D C 1
ATOM 4240 O O . ILE D 2 9 ? -0.406 -18.652 53.266 1.00 28.49 20 ILE D O 1
ATOM 4245 N N . LEU D 2 10 ? 0.452 -17.105 51.846 1.00 29.06 21 LEU D N 1
ATOM 4246 C CA . LEU D 2 10 ? -0.758 -16.330 51.826 1.00 30.23 21 LEU D CA 1
ATOM 4247 C C . LEU D 2 10 ? -1.966 -17.172 51.330 1.00 32.39 21 LEU D C 1
ATOM 4248 O O . LEU D 2 10 ? -3.024 -17.127 51.940 1.00 31.54 21 LEU D O 1
ATOM 4253 N N . TYR D 2 11 ? -1.798 -17.931 50.247 1.00 33.84 22 TYR D N 1
ATOM 4254 C CA . TYR D 2 11 ? -2.880 -18.781 49.743 1.00 39.89 22 TYR D CA 1
ATOM 4255 C C . TYR D 2 11 ? -3.351 -19.845 50.772 1.00 40.00 22 TYR D C 1
ATOM 4256 O O . TYR D 2 11 ? -4.568 -20.029 50.971 1.00 38.53 22 TYR D O 1
ATOM 4265 N N . ALA D 2 12 ? -2.396 -20.484 51.457 1.00 40.47 23 ALA D N 1
ATOM 4266 C CA . ALA D 2 12 ? -2.686 -21.399 52.590 1.00 38.92 23 ALA D CA 1
ATOM 4267 C C . ALA D 2 12 ? -3.514 -20.690 53.662 1.00 39.15 23 ALA D C 1
ATOM 4268 O O . ALA D 2 12 ? -4.560 -21.185 54.047 1.00 37.23 23 ALA D O 1
ATOM 4270 N N . LEU D 2 13 ? -3.098 -19.499 54.115 1.00 41.91 24 LEU D N 1
ATOM 4271 C CA . LEU D 2 13 ? -3.899 -18.809 55.133 1.00 38.29 24 LEU D CA 1
ATOM 4272 C C . LEU D 2 13 ? -5.299 -18.480 54.591 1.00 37.36 24 LEU D C 1
ATOM 4273 O O . LEU D 2 13 ? -6.312 -18.686 55.282 1.00 35.96 24 LEU D O 1
ATOM 4278 N N . LEU D 2 14 ? -5.357 -17.933 53.380 1.00 35.58 25 LEU D N 1
ATOM 4279 C CA . LEU D 2 14 ? -6.654 -17.562 52.805 1.00 38.96 25 LEU D CA 1
ATOM 4280 C C . LEU D 2 14 ? -7.567 -18.777 52.518 1.00 43.14 25 LEU D C 1
ATOM 4281 O O . LEU D 2 14 ? -8.791 -18.616 52.515 1.00 42.87 25 LEU D O 1
ATOM 4286 N N . SER D 2 15 ? -6.983 -19.956 52.286 1.00 44.01 26 SER D N 1
ATOM 4287 C CA . SER D 2 15 ? -7.757 -21.140 51.857 1.00 51.28 26 SER D CA 1
ATOM 4288 C C . SER D 2 15 ? -8.177 -22.066 52.987 1.00 52.50 26 SER D C 1
ATOM 4289 O O . SER D 2 15 ? -8.878 -23.051 52.744 1.00 51.65 26 SER D O 1
ATOM 4292 N N . SER D 2 16 ? -7.759 -21.760 54.214 1.00 56.77 27 SER D N 1
ATOM 4293 C CA . SER D 2 16 ? -8.177 -22.540 55.375 1.00 61.09 27 SER D CA 1
ATOM 4294 C C . SER D 2 16 ? -9.432 -21.939 56.002 1.00 60.21 27 SER D C 1
ATOM 4295 O O . SER D 2 16 ? -9.877 -22.395 57.059 1.00 67.98 27 SER D O 1
#

InterPro domains:
  IPR000536 Nuclear hormone receptor, ligand-binding domain [PF00104] (332-522)
  IPR000536 Nuclear hormone receptor, ligand-binding domain [PS51843] (300-539)
  IPR000536 Nuclear hormone receptor, ligand-binding domain [SM00430] (347-510)
  IPR001628 Zinc finger, nuclear hormone receptor-type [PF00105] (85-152)
  IPR001628 Zinc finger, nuclear hormone receptor-type [PR00047] (86-102)
  IPR001628 Zinc finger, nuclear hormone receptor-type [PR00047] (102-117)
  IPR001628 Zinc finger, nuclear hormone receptor-type [PR00047] (135-143)
  IPR001628 Zinc finger, nuclear hormone receptor-type [PR00047] (143-151)
  IPR001628 Zinc finger, nuclear hormone receptor-type [PS00031] (86-112)
  IPR001628 Zinc finger, nuclear hormone receptor-type [PS51030] (83-158)
  IPR001628 Zinc finger, nuclear hormone receptor-type [SM00399] (83-154)
  IPR001723 Nuclear hormone receptor [PR00398] (147-157)
  IPR001723 Nuclear hormone receptor [PR00398] (348-369)
  IPR001723 Nuclear hormone receptor [PR00398] (369-385)
  IPR001723 Nuclear hormone receptor [PR00398] (441-456)
  IPR001723 Nuclear hormone receptor [PR00398] (498-515)
  IPR013088 Zinc finger, NHR/GATA-type [G3DSA:3.30.50.10] (76-187)
  IPR016355 Nuclear hormone receptor fa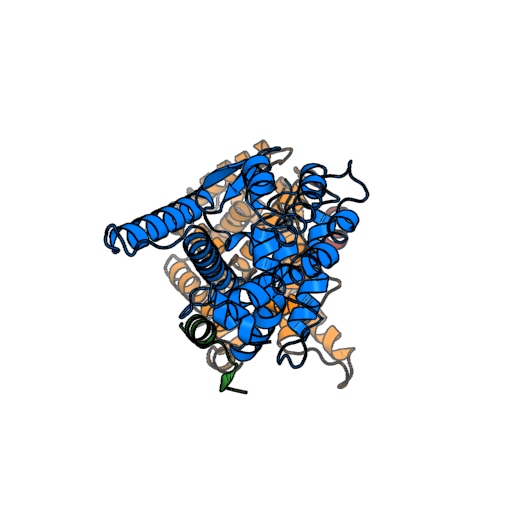mily 5-like [PIRSF002530] (39-540)
  IPR016355 Nuclear hormone receptor family 5-like [PTHR24086] (61-540)
  IPR035500 Nuclear hormone receptor-like domain superfamily [G3DSA:1.10.565.10] (288-541)

Foldseek 3Di:
DDADVVLVLLCVLDDPQVVQLQVLLVVLVVQQVVDDPPGGADPVQSVLVSLQSVLVSVLVSQCPGPLSVPFDPVLNVLLCLQQSLLVSLLVQLVCCQPPNDPQWGQGSNRDIDGVVVCVVPDDPLVNVLVVLSVVLSVLCNVLVPDDSLSSLLSQLSRLDPPGPDGPCNVSSVVSNVVSLVSNVVVCCVPVVVCVCSSVSSVVCSVSSVVSSVSVLVVVVVCVVVVNHDDPGDSVVSSPVD/DVVPPPPVVVVVVPDD/DAPVVLVVLVVLDDDLVVLLVVLVVVLVVVQVPDDPVGGADPLQSVLSLLQSVLVSVVSSLVVDPLSVVFDPVLQCLLCLQQSLLLSLLVQLVCCLPPNDPQWGAGSNGDTDGLVVCVVPPDDLVNVLVVLSVVVSVLCNVLVPDDSNSSLVSQDSRLDLPAPPGPCNVSSVVSNVVSLVSNVVVCCVPPVVSVCSSVSSVVCSVSSVVSSVSVLVVVVVCVVVVRHDDPTVSVVSNVDDRD/DVVVCVVVVD

Solvent-accessible surface area: 24312 Å² total; per-residue (Å²): 81,27,11,4,23,11,0,41,11,1,32,114,36,34,55,91,42,82,90,29,18,62,125,8,57,55,91,10,106,106,27,35,76,112,80,65,167,146,111,90,31,71,106,46,5,36,59,7,37,22,28,12,33,10,3,47,26,15,4,106,17,0,70,58,1,11,0,0,102,82,12,128,44,83,3,11,8,75,0,4,56,37,0,12,6,12,3,26,26,0,27,34,0,12,30,1,26,66,61,17,130,148,31,5,12,21,21,7,10,30,84,86,42,75,30,77,87,25,63,93,143,27,49,79,80,48,35,90,13,33,55,75,5,69,97,3,6,53,78,0,76,90,18,109,6,16,56,57,0,6,0,0,0,17,0,8,9,0,0,12,91,94,12,145,121,24,118,36,82,75,0,1,79,8,0,33,125,22,0,33,54,10,0,69,39,1,3,124,58,36,30,84,125,44,117,111,2,52,31,75,0,42,110,24,33,86,56,0,61,44,8,1,115,59,24,55,108,34,24,86,145,63,47,106,109,65,71,7,27,154,122,7,0,4,16,38,8,13,74,12,189,91,91,112,44,106,2,68,49,1,64,65,49,6,59,66,154,110,59,33,129,38,0,79,66,9,36,155,16,40,63,67,94,91,121,25,66,60,107,2,64,57,71,17,117,107,31,41,77,107,70,56,165,150,116,107,32,71,88,45,7,35,69,6,24,21,30,13,27,11,0,53,16,13,0,84,9,0,70,54,2,122,28,0,136,93,6,128,42,83,2,16,20,56,0,0,20,34,0,6,6,12,1,28,21,0,24,36,0,36,34,0,23,73,77,16,114,132,30,4,5,35,26,18,6,25,75,74,36,67,85,72,77,25,71,94,133,24,52,74,68,49,38,96,16,42,63,59,6,22,113,6,0,51,78,1,73,71,6,89,9,16,64,65,0,10,0,0,1,14,0,11,10,0,0,12,108,114,22,142,106,17,108,46,112,108,24,1,80,17,1,30,123,86,0,41,55,6,0,69,74,7,4,108,77,52,43,92,174,42,121,120,2,51,35,42,0,39,107,25,36,84,56,1,69,43,4,0,54,79,26,14,40,40,20,1,50,45,22,0,27,59,69,7,22,156,129,13,4,4,18,26,0,1,85,7,68,121,32,64,83,57,0,104,59,36,18,67,114

B-factor: mean 19.79, std 10.85, range [5.76, 72.13]